Protein AF-A0A084WTM0-F1 (afdb_monomer_lite)

Radius of gyration: 31.6 Å; chains: 1; bounding box: 70×65×102 Å

pLDDT: mean 81.67, std 17.0, range [29.02, 97.5]

Organism: Anopheles sinensis (NCBI:txid74873)

Sequence (565 aa):
MPSCTVHFLQSVIAMTHDESERVRKICLECRKSVAHFTISIAGNRMDELFFDALNKMPRTIYRGEEREQIASFQLITGYLNFFSEPQLADVLASPNILEQFILTLLAAAELDGVDELIRREYVSYRFEYEEGFRMQKEKKESRWIVLKNVQSPRARRAYLELIHALHQHASALNTVMLYILDDFYTTKMNSNGYLFILCELIPNEVEMDQRMETFKNILSEMLQPHHWFVELDENDNILDQKYNALHVCLVLRIISKFALLMRENFRWYLYDALRAILQCSGSTLNCINESAEMALDTVAIAQGMPNIQALLHDNLDYISQHVTRCLRRSEQLRDGLAILESVLRFVPYESSDVLESTVTPIVMNILDSYSQYGERNAIVCLRVLQIFIHSIRLRYREESAAPREAEADSKEMNNLSEQIKRLESLLTSEVSNEPEVLEEPDPDNAFNEDPDDPDRMEEDPSDAKMEDEIIPPHVKIVLRILSVNYKYLSSSNDAERIISLSTINEGIYILQRYENQLLPLVHNIWYNLTERFTDRNPAVVSNAFDLLVTLARLSHDFIRQRSLA

Secondary structure (DSSP, 8-state):
---HHHHHHHHHHHGGG-SSHHHHHHHHHHHHHSTT--SEETTEEHHHHHHHHHHHHHHHHHHS-HHHHHHHHHHHHHHHTTS-HHHHHHHHTSHHHHHHHHHHHHHH-PBP--GGGG-B---TT---EETTTEE-S---GGGT--BSS--SHHHHHHHHHHHHHGGG-HHHHHHHHHHHHHHHHHH-TTHHHHHHHHHHHS-S---SSSSHHHHHHHHHHHTSGGGTS---STTS-HHHHHHHHHHHHHHHHHHHHHHHHHGGGGGGTHHHHHHHHHHHHT-SBHHHHHHHHHHHHHHHHHTT-SSHHHHHHHTHHHHHHHHHHHHTSGGGHHHHHHHHHHHHHHS-GGG-HHHHHHHHHHHHHHHHSGGGSHHHHHHHHHHHHHHHHHHHHHHTTTTSPPPPPP---HHHHHHHHHHHHHHHHHHHHHHTT------PPP------------------------------HHHHHHHHHHHHHHHHTT-S-HHHHHHHHHHHHHHHHHTTT-HHHHHHHHHHHHHHHHGGGG-S-HHHHHHHHHHHHHHHHHHTHHHHHHH--

Foldseek 3Di:
DDDPVLVVVLVLLLQCPPPDPVSVVVSVVVLVPPPDPDCDDPRDGLLVVLLVLLVCQLVCLQPNDLVSLLSSLSSNLSSLVSDDQVRLLVSCVPVSSVVSVVVNLLSQLAFDLDPLLLDFDLAQAPFPADVQRHGPDPLPLVNQGAGPSQHDPSSVVSSLSSLCSCVNHQSNLLSNLVVLVVCCVPPVPSVLSSLVSLLSSLDLEDDDDDCVVSLVVVLVVLLDPVLQPADQDPPDDSSSNSVSSSSLLSSLSSLLSSLSHCQCPCVVVLLSNLLRLLLQCLDRSPSSVSSSLSSLQSNCVSPVHPGSQRVCVVCVVVLLVVLVVQCVDLVSNSSSLSSLLSNLNRHQCVPDPSSVVRLVVVLVCCLVCVVVNDPVCNSSNLSSLLSVLVSVCVVCVVVLDDDPDDPDDPVVVVVVVVVVVVVVVVVVVVVVPDDDDDDDDDPDDDDPDDDDDPDDDDDDPDPPPDPPDPQDPVLVSLLSSLVVLLVQLPPPDPSSLLSSLSSNLRSLSVCLVPVVSNLVSCVSNVVSLVVQCPDPDVSSNVSSVSSLVSCCVRVPVSSVVVVVD

InterPro domains:
  IPR016024 Armadillo-type fold [SSF48371] (9-559)
  IPR049362 TELO2-interacting protein 1, middle region repeats [PF21547] (274-361)
  IPR052587 TELO2-interacting protein 1 homolog [PTHR18460] (2-563)
  IPR057567 TTI1, C-terminal TPR domain [PF24181] (384-564)

Structure (mmCIF, N/CA/C/O backbone):
data_AF-A0A084WTM0-F1
#
_entry.id   AF-A0A084WTM0-F1
#
loop_
_atom_site.group_PDB
_atom_site.id
_atom_site.type_symbol
_atom_site.label_atom_id
_atom_site.label_alt_id
_atom_site.label_comp_id
_atom_site.label_asym_id
_atom_site.label_entity_id
_atom_site.label_seq_id
_atom_site.pdbx_PDB_ins_code
_atom_site.Cartn_x
_atom_site.Cartn_y
_atom_site.Cartn_z
_atom_site.occupancy
_atom_site.B_iso_or_equiv
_atom_site.auth_seq_id
_atom_site.auth_comp_id
_atom_site.auth_asym_id
_atom_site.auth_atom_id
_atom_site.pdbx_PDB_model_num
ATOM 1 N N . MET A 1 1 ? -12.209 -11.359 46.699 1.00 39.00 1 MET A N 1
ATOM 2 C CA . MET A 1 1 ? -12.650 -12.330 45.674 1.00 39.00 1 MET A CA 1
ATOM 3 C C . MET A 1 1 ? -13.993 -11.866 45.145 1.00 39.00 1 MET A C 1
ATOM 5 O O . MET A 1 1 ? -14.783 -11.415 45.971 1.00 39.00 1 MET A O 1
ATOM 9 N N . PRO A 1 2 ? -14.249 -11.925 43.830 1.00 55.81 2 PRO A N 1
ATOM 10 C CA . PRO A 1 2 ? -15.559 -11.577 43.291 1.00 55.81 2 PRO A CA 1
ATOM 11 C C . PRO A 1 2 ? -16.622 -12.500 43.895 1.00 55.81 2 PRO A C 1
ATOM 13 O O . PRO A 1 2 ? -16.353 -13.674 44.157 1.00 55.81 2 PRO A O 1
ATOM 16 N N . SER A 1 3 ? -17.821 -11.983 44.158 1.00 69.25 3 SER A N 1
ATOM 17 C CA . SER A 1 3 ? -18.928 -12.839 44.587 1.00 69.25 3 SER A CA 1
ATOM 18 C C . SER A 1 3 ? -19.350 -13.760 43.434 1.00 69.25 3 SER A C 1
ATOM 20 O O . SER A 1 3 ? -19.148 -13.434 42.262 1.00 69.25 3 SER A O 1
ATOM 22 N N . CYS A 1 4 ? -19.972 -14.907 43.736 1.00 72.56 4 CYS A N 1
ATOM 23 C CA . CYS A 1 4 ? -20.503 -15.812 42.702 1.00 72.56 4 CYS A CA 1
ATOM 24 C C . CYS A 1 4 ? -21.449 -15.080 41.730 1.00 72.56 4 CYS A C 1
ATOM 26 O O . CYS A 1 4 ? -21.493 -15.393 40.544 1.00 72.56 4 CYS A O 1
ATOM 28 N N . THR A 1 5 ? -22.148 -14.058 42.228 1.00 70.25 5 THR A N 1
ATOM 29 C CA . THR A 1 5 ? -23.019 -13.178 41.449 1.00 70.25 5 THR A CA 1
ATOM 30 C C . THR A 1 5 ? -22.251 -12.371 40.400 1.00 70.25 5 THR A C 1
ATOM 32 O O . THR A 1 5 ? -22.727 -12.258 39.277 1.00 70.25 5 THR A O 1
ATOM 35 N N . VAL A 1 6 ? -21.058 -11.852 40.723 1.00 73.25 6 VAL A N 1
ATOM 36 C CA . VAL A 1 6 ? -20.211 -11.108 39.768 1.00 73.25 6 VAL A CA 1
ATOM 37 C C . VAL A 1 6 ? -19.706 -12.029 38.662 1.00 73.25 6 VAL A C 1
ATOM 39 O O . VAL A 1 6 ? -19.783 -11.669 37.491 1.00 73.25 6 VAL A O 1
ATOM 42 N N . HIS A 1 7 ? -19.251 -13.235 39.010 1.00 75.62 7 HIS A N 1
ATOM 43 C CA . HIS A 1 7 ? -18.805 -14.212 38.015 1.00 75.62 7 HIS A CA 1
ATOM 44 C C . HIS A 1 7 ? -19.937 -14.639 37.080 1.00 75.62 7 HIS A C 1
ATOM 46 O O . HIS A 1 7 ? -19.753 -14.634 35.868 1.00 75.62 7 HIS A O 1
ATOM 52 N N . PHE A 1 8 ? -21.120 -14.930 37.626 1.00 77.81 8 PHE A N 1
ATOM 53 C CA . PHE A 1 8 ? -22.299 -15.232 36.818 1.00 77.81 8 PHE A CA 1
ATOM 54 C C . PHE A 1 8 ? -22.634 -14.086 35.855 1.00 77.81 8 PHE A C 1
ATOM 56 O O . PHE A 1 8 ? -22.873 -14.325 34.674 1.00 77.81 8 PHE A O 1
ATOM 63 N N . LEU A 1 9 ? -22.594 -12.841 36.336 1.00 75.94 9 LEU A N 1
ATOM 64 C CA . LEU A 1 9 ? -22.883 -11.660 35.528 1.00 75.94 9 LEU A CA 1
ATOM 65 C C . LEU A 1 9 ? -21.889 -11.486 34.375 1.00 75.94 9 LEU A C 1
ATOM 67 O O . LEU A 1 9 ? -22.299 -11.322 33.230 1.00 75.94 9 LEU A O 1
ATOM 71 N N . GLN A 1 10 ? -20.591 -11.564 34.674 1.00 79.38 10 GLN A N 1
ATOM 72 C CA . GLN A 1 10 ? -19.521 -11.462 33.681 1.00 79.38 10 GLN A CA 1
ATOM 73 C C . GLN A 1 10 ? -19.622 -12.575 32.637 1.00 79.38 10 GLN A C 1
ATOM 75 O O . GLN A 1 10 ? -19.456 -12.310 31.451 1.00 79.38 10 GLN A O 1
ATOM 80 N N . SER A 1 11 ? -19.968 -13.798 33.051 1.00 80.81 11 SER A N 1
ATOM 81 C CA . SER A 1 11 ? -20.230 -14.895 32.120 1.00 80.81 11 SER A CA 1
ATOM 82 C C . SER A 1 11 ? -21.444 -14.613 31.236 1.00 80.81 11 SER A C 1
ATOM 84 O O . SER A 1 11 ? -21.347 -14.759 30.027 1.00 80.81 11 SER A O 1
ATOM 86 N N . VAL A 1 12 ? -22.577 -14.165 31.785 1.00 79.75 12 VAL A N 1
ATOM 87 C CA . VAL A 1 12 ? -23.757 -13.842 30.962 1.00 79.75 12 VAL A CA 1
ATOM 88 C C . VAL A 1 12 ? -23.448 -12.726 29.960 1.00 79.75 12 VAL A C 1
ATOM 90 O O . VAL A 1 12 ? -23.880 -12.824 28.815 1.00 79.75 12 VAL A O 1
ATOM 93 N N . ILE A 1 13 ? -22.685 -11.706 30.366 1.00 81.38 13 ILE A N 1
ATOM 94 C CA . ILE A 1 13 ? -22.290 -10.573 29.517 1.00 81.38 13 ILE A CA 1
ATOM 95 C C . ILE A 1 13 ? -21.316 -11.000 28.414 1.00 81.38 13 ILE A C 1
ATOM 97 O O . ILE A 1 13 ? -21.538 -10.662 27.259 1.00 81.38 13 ILE A O 1
ATOM 101 N N . ALA A 1 14 ? -20.269 -11.764 28.729 1.00 80.19 14 ALA A N 1
ATOM 102 C CA . ALA A 1 14 ? -19.313 -12.225 27.719 1.00 80.19 14 ALA A CA 1
ATOM 103 C C . ALA A 1 14 ? -19.980 -13.146 26.682 1.00 80.19 14 ALA A C 1
ATOM 105 O O . ALA A 1 14 ? -19.759 -13.025 25.477 1.00 80.19 14 ALA A O 1
ATOM 106 N N . MET A 1 15 ? -20.864 -14.035 27.142 1.00 81.44 15 MET A N 1
ATOM 107 C CA . MET A 1 15 ? -21.479 -15.065 26.304 1.00 81.44 15 MET A CA 1
ATOM 108 C C . MET A 1 15 ? -22.619 -14.531 25.411 1.00 81.44 15 MET A C 1
ATOM 110 O O . MET A 1 15 ? -23.170 -15.288 24.609 1.00 81.44 15 MET A O 1
ATOM 114 N N . THR A 1 16 ? -22.957 -13.231 25.454 1.00 78.50 16 THR A N 1
ATOM 115 C CA . THR A 1 16 ? -23.825 -12.620 24.421 1.00 78.50 16 THR A CA 1
ATOM 116 C C . THR A 1 16 ? -23.161 -12.564 23.045 1.00 78.50 16 THR A C 1
ATOM 118 O O . THR A 1 16 ? -23.845 -12.320 22.051 1.00 78.50 16 THR A O 1
ATOM 121 N N . HIS A 1 17 ? -21.856 -12.818 22.973 1.00 68.88 17 HIS A N 1
ATOM 122 C CA . HIS A 1 17 ? -21.071 -12.869 21.741 1.00 68.88 17 HIS A CA 1
ATOM 123 C C . HIS A 1 17 ? -20.484 -14.263 21.473 1.00 68.88 17 HIS A C 1
ATOM 125 O O . HIS A 1 17 ? -19.540 -14.399 20.701 1.00 68.88 17 HIS A O 1
ATOM 131 N N . ASP A 1 18 ? -21.042 -15.308 22.095 1.00 78.38 18 ASP A N 1
ATOM 132 C CA . ASP A 1 18 ? -20.582 -16.680 21.881 1.00 78.38 18 ASP A CA 1
ATOM 133 C C . ASP A 1 18 ? -20.810 -17.145 20.429 1.00 78.38 18 ASP A C 1
ATOM 135 O O . ASP A 1 18 ? -21.802 -16.781 19.784 1.00 78.38 18 ASP A O 1
ATOM 139 N N . GLU A 1 19 ? -19.900 -17.984 19.923 1.00 74.00 19 GLU A N 1
ATOM 140 C CA . GLU A 1 19 ? -19.996 -18.569 18.578 1.00 74.00 19 GLU A CA 1
ATOM 141 C C . GLU A 1 19 ? -21.234 -19.471 18.427 1.00 74.00 19 GLU A C 1
ATOM 143 O O . GLU A 1 19 ? -21.801 -19.589 17.338 1.00 74.00 19 GLU A O 1
ATOM 148 N N . SER A 1 20 ? -21.696 -20.090 19.518 1.00 80.88 20 SER A N 1
ATOM 149 C CA . SER A 1 20 ? -22.920 -20.879 19.547 1.00 80.88 20 SER A CA 1
ATOM 150 C C . SER A 1 20 ? -24.148 -19.977 19.603 1.00 80.88 20 SER A C 1
ATOM 152 O O . SER A 1 20 ? -24.475 -19.373 20.629 1.00 80.88 20 SER A O 1
ATOM 154 N N . GLU A 1 21 ? -24.926 -19.976 18.517 1.00 83.75 21 GLU A N 1
ATOM 155 C CA . GLU A 1 21 ? -26.181 -19.222 18.431 1.00 83.75 21 GLU A CA 1
ATOM 156 C C . GLU A 1 21 ? -27.144 -19.550 19.586 1.00 83.75 21 GLU A C 1
ATOM 158 O O . GLU A 1 21 ? -27.846 -18.669 20.088 1.00 83.75 21 GLU A O 1
ATOM 163 N N . ARG A 1 22 ? -27.156 -20.810 20.043 1.00 85.25 22 ARG A N 1
ATOM 164 C CA . ARG A 1 22 ? -27.987 -21.251 21.168 1.00 85.25 22 ARG A CA 1
ATOM 165 C C . ARG A 1 22 ? -27.580 -20.569 22.472 1.00 85.25 22 ARG A C 1
ATOM 167 O O . ARG A 1 22 ? -28.455 -20.102 23.196 1.00 85.25 22 ARG A O 1
ATOM 174 N N . VAL A 1 23 ? -26.282 -20.527 22.773 1.00 82.81 23 VAL A N 1
ATOM 175 C CA . VAL A 1 23 ? -25.769 -19.918 24.009 1.00 82.81 23 VAL A CA 1
ATOM 176 C C . VAL A 1 23 ? -26.020 -18.416 23.982 1.00 82.81 23 VAL A C 1
ATOM 178 O O . VAL A 1 23 ? -26.615 -17.875 24.914 1.00 82.81 23 VAL A O 1
ATOM 181 N N . ARG A 1 24 ? -25.708 -17.775 22.853 1.00 84.44 24 ARG A N 1
ATOM 182 C CA . ARG A 1 24 ? -25.979 -16.357 22.621 1.00 84.44 24 ARG A CA 1
ATOM 183 C C . ARG A 1 24 ? -27.445 -15.983 22.864 1.00 84.44 24 ARG A C 1
ATOM 185 O O . ARG A 1 24 ? -27.710 -15.010 23.567 1.00 84.44 24 ARG A O 1
ATOM 192 N N . LYS A 1 25 ? -28.406 -16.743 22.318 1.00 83.62 25 LYS A N 1
ATOM 193 C CA . LYS A 1 25 ? -29.847 -16.483 22.520 1.00 83.62 25 LYS A CA 1
ATOM 194 C C . LYS A 1 25 ? -30.240 -16.536 23.995 1.00 83.62 25 LYS A C 1
ATOM 196 O O . LYS A 1 25 ? -30.880 -15.606 24.474 1.00 83.62 25 LYS A O 1
ATOM 201 N N . ILE A 1 26 ? -29.795 -17.566 24.717 1.00 83.88 26 ILE A N 1
ATOM 202 C CA . ILE A 1 26 ? -30.087 -17.730 26.149 1.00 83.88 26 ILE A CA 1
ATOM 203 C C . ILE A 1 26 ? -29.531 -16.548 26.953 1.00 83.88 26 ILE A C 1
ATOM 205 O O . ILE A 1 26 ? -30.238 -15.968 27.775 1.00 83.88 26 ILE A O 1
ATOM 209 N N . CYS A 1 27 ? -28.285 -16.143 26.697 1.00 81.56 27 CYS A N 1
ATOM 210 C CA . CYS A 1 27 ? -27.663 -15.025 27.406 1.00 81.56 27 CYS A CA 1
ATOM 211 C C . CYS A 1 27 ? -28.343 -13.681 27.092 1.00 81.56 27 CYS A C 1
ATOM 213 O O . CYS A 1 27 ? -28.558 -12.877 28.000 1.00 81.56 27 CYS A O 1
ATOM 215 N N . LEU A 1 28 ? -28.761 -13.454 25.841 1.00 79.56 28 LEU A N 1
ATOM 216 C CA . LEU A 1 28 ? -29.537 -12.271 25.446 1.00 79.56 28 LEU A CA 1
ATOM 217 C C . LEU A 1 28 ? -30.928 -12.231 26.098 1.00 79.56 28 LEU A C 1
ATOM 219 O O . LEU A 1 28 ? -31.388 -11.161 26.500 1.00 79.56 28 LEU A O 1
ATOM 223 N N . GLU A 1 29 ? -31.601 -13.375 26.221 1.00 79.75 29 GLU A N 1
ATOM 224 C CA . GLU A 1 29 ? -32.880 -13.496 26.931 1.00 79.75 29 GLU A CA 1
ATOM 225 C C . GLU A 1 29 ? -32.709 -13.243 28.433 1.00 79.75 29 GLU A C 1
ATOM 227 O O . GLU A 1 29 ? -33.457 -12.447 29.005 1.00 79.75 29 GLU A O 1
ATOM 232 N N . CYS A 1 30 ? -31.669 -13.813 29.057 1.00 75.62 30 CYS A N 1
ATOM 233 C CA . CYS A 1 30 ? -31.305 -13.506 30.441 1.00 75.62 30 CYS A CA 1
ATOM 234 C C . CYS A 1 30 ? -31.068 -12.003 30.635 1.00 75.62 30 CYS A C 1
ATOM 236 O O . CYS A 1 30 ? -31.610 -11.426 31.580 1.00 75.62 30 CYS A O 1
ATOM 238 N N . ARG A 1 31 ? -30.353 -11.344 29.710 1.00 70.38 31 ARG A N 1
ATOM 239 C CA . ARG A 1 31 ? -30.127 -9.890 29.738 1.00 70.38 31 ARG A CA 1
ATOM 240 C C . ARG A 1 31 ? -31.433 -9.091 29.726 1.00 70.38 31 ARG A C 1
ATOM 242 O O . ARG A 1 31 ? -31.557 -8.123 30.465 1.00 70.38 31 ARG A O 1
ATOM 249 N N . LYS A 1 32 ? -32.412 -9.494 28.908 1.00 69.19 32 LYS A N 1
ATOM 250 C CA . LYS A 1 32 ? -33.724 -8.823 28.805 1.00 69.19 32 LYS A CA 1
ATOM 251 C C . LYS A 1 32 ? -34.643 -9.106 29.997 1.00 69.19 32 LYS A C 1
ATOM 253 O O . LYS A 1 32 ? -35.498 -8.284 30.307 1.00 69.19 32 LYS A O 1
ATOM 258 N N . SER A 1 33 ? -34.489 -10.263 30.642 1.00 64.75 33 SER A N 1
ATOM 259 C CA . SER A 1 33 ? -35.362 -10.709 31.737 1.00 64.75 33 SER A CA 1
ATOM 260 C C . SER A 1 33 ? -35.140 -9.967 33.062 1.00 64.75 33 SER A C 1
ATOM 262 O O . SER A 1 33 ? -36.058 -9.868 33.875 1.00 64.75 33 SER A O 1
ATOM 264 N N . VAL A 1 34 ? -33.948 -9.409 33.289 1.00 60.12 34 VAL A N 1
ATOM 265 C CA . VAL A 1 34 ? -33.635 -8.660 34.513 1.00 60.12 34 VAL A CA 1
ATOM 266 C C . VAL A 1 34 ? -34.037 -7.200 34.308 1.00 60.12 34 VAL A C 1
ATOM 268 O O . VAL A 1 34 ? -33.309 -6.405 33.720 1.00 60.12 34 VAL A O 1
ATOM 271 N N . ALA A 1 35 ? -35.228 -6.855 34.797 1.00 47.50 35 ALA A N 1
ATOM 272 C CA . ALA A 1 35 ? -35.902 -5.583 34.532 1.00 47.50 35 ALA A CA 1
ATOM 273 C C . ALA A 1 35 ? -35.124 -4.314 34.952 1.00 47.50 35 ALA A C 1
ATOM 275 O O . ALA A 1 35 ? -35.471 -3.232 34.485 1.00 47.50 35 ALA A O 1
ATOM 276 N N . HIS A 1 36 ? -34.085 -4.409 35.794 1.00 51.69 36 HIS A N 1
ATOM 277 C CA . HIS A 1 36 ? -33.273 -3.276 36.270 1.00 51.69 36 HIS A CA 1
ATOM 278 C C . HIS A 1 36 ? -31.770 -3.584 36.206 1.00 51.69 36 HIS A C 1
ATOM 280 O O . HIS A 1 36 ? -31.100 -3.746 37.224 1.00 51.69 36 HIS A O 1
ATOM 286 N N . PHE A 1 37 ? -31.221 -3.640 34.997 1.00 53.00 37 PHE A N 1
ATOM 287 C CA . PHE A 1 37 ? -29.786 -3.473 34.791 1.00 53.00 37 PHE A CA 1
ATOM 288 C C . PHE A 1 37 ? -29.436 -1.974 34.866 1.00 53.00 37 PHE A C 1
ATOM 290 O O . PHE A 1 37 ? -29.292 -1.289 33.858 1.00 53.00 37 PHE A O 1
ATOM 297 N N . THR A 1 38 ? -29.383 -1.435 36.085 1.00 57.72 38 THR A N 1
ATOM 298 C CA . THR A 1 38 ? -28.805 -0.112 36.375 1.00 57.72 38 THR A CA 1
ATOM 299 C C . THR A 1 38 ? -27.270 -0.175 36.366 1.00 57.72 38 THR A C 1
ATOM 301 O O . THR A 1 38 ? -26.701 -1.264 36.371 1.00 57.72 38 THR A O 1
ATOM 304 N N . ILE A 1 39 ? -26.577 0.976 36.405 1.00 59.97 39 ILE A N 1
ATOM 305 C CA . ILE A 1 39 ? -25.101 1.051 36.563 1.00 59.97 39 ILE A CA 1
ATOM 306 C C . ILE A 1 39 ? -24.614 0.233 37.775 1.00 59.97 39 ILE A C 1
ATOM 308 O O . ILE A 1 39 ? -23.469 -0.203 37.796 1.00 59.97 39 ILE A O 1
ATOM 312 N N . SER A 1 40 ? -25.469 -0.020 38.770 1.00 60.16 40 SER A N 1
ATOM 313 C CA . SER A 1 40 ? -25.192 -0.925 39.884 1.00 60.16 40 SER A CA 1
ATOM 314 C C . SER A 1 40 ? -26.048 -2.194 39.832 1.00 60.16 40 SER A C 1
ATOM 316 O O . SER A 1 40 ? -27.261 -2.133 39.619 1.00 60.16 40 SER A O 1
ATOM 318 N N . ILE A 1 41 ? -25.421 -3.352 40.067 1.00 63.31 41 ILE A N 1
ATOM 319 C CA . ILE A 1 41 ? -26.087 -4.661 40.166 1.00 63.31 41 ILE A CA 1
ATOM 320 C C . ILE A 1 41 ? -25.514 -5.410 41.365 1.00 63.31 41 ILE A C 1
ATOM 322 O O . ILE A 1 41 ? -24.300 -5.585 41.489 1.00 63.31 41 ILE A O 1
ATOM 326 N N . ALA A 1 42 ? -26.393 -5.857 42.266 1.00 60.25 42 ALA A N 1
ATOM 327 C CA . ALA A 1 42 ? -26.012 -6.574 43.487 1.00 60.25 42 ALA A CA 1
ATOM 328 C C . ALA A 1 42 ? -24.923 -5.856 44.325 1.00 60.25 42 ALA A C 1
ATOM 330 O O . ALA A 1 42 ? -24.091 -6.508 44.952 1.00 60.25 42 ALA A O 1
ATOM 331 N N . GLY A 1 43 ? -24.922 -4.515 44.319 1.00 64.19 43 GLY A N 1
ATOM 332 C CA . GLY A 1 43 ? -23.974 -3.678 45.065 1.00 64.19 43 GLY A CA 1
ATOM 333 C C . GLY A 1 43 ? -22.646 -3.380 44.359 1.00 64.19 43 GLY A C 1
ATOM 334 O O . GLY A 1 43 ? -21.867 -2.605 44.900 1.00 64.19 43 GLY A O 1
ATOM 335 N N . ASN A 1 44 ? -22.396 -3.931 43.166 1.00 71.00 44 ASN A N 1
ATOM 336 C CA . ASN A 1 44 ? -21.200 -3.626 42.374 1.00 71.00 44 ASN A CA 1
ATOM 337 C C . ASN A 1 44 ? -21.544 -2.631 41.273 1.00 71.00 44 ASN A C 1
ATOM 339 O O . ASN A 1 44 ? -22.588 -2.779 40.629 1.00 71.00 44 ASN A O 1
ATOM 343 N N . ARG A 1 45 ? -20.674 -1.647 41.039 1.00 80.81 45 ARG A N 1
ATOM 344 C CA . ARG A 1 45 ? -20.827 -0.744 39.902 1.00 80.81 45 ARG A CA 1
ATOM 345 C C . ARG A 1 45 ? -20.198 -1.346 38.647 1.00 80.81 45 ARG A C 1
ATOM 347 O O . ARG A 1 45 ? -19.118 -1.928 38.686 1.00 80.81 45 ARG A O 1
ATOM 354 N N . MET A 1 46 ? -20.898 -1.224 37.530 1.00 81.94 46 MET A N 1
ATOM 355 C CA . MET A 1 46 ? -20.510 -1.820 36.254 1.00 81.94 46 MET A CA 1
ATOM 356 C C . MET A 1 46 ? -19.298 -1.142 35.627 1.00 81.94 46 MET A C 1
ATOM 358 O O . MET A 1 46 ? -18.517 -1.808 34.960 1.00 81.94 46 MET A O 1
ATOM 362 N N . ASP A 1 47 ? -19.117 0.152 35.868 1.00 84.50 47 ASP A N 1
ATOM 363 C CA . ASP A 1 47 ? -17.941 0.912 35.449 1.00 84.50 47 ASP A CA 1
ATOM 364 C C . ASP A 1 47 ? -16.676 0.493 36.213 1.00 84.50 47 ASP A C 1
ATOM 366 O O . ASP A 1 47 ? -15.623 0.337 35.603 1.00 84.50 47 ASP A O 1
ATOM 370 N N . GLU A 1 48 ? -16.783 0.205 37.513 1.00 88.19 48 GLU A N 1
ATOM 371 C CA . GLU A 1 48 ? -15.684 -0.377 38.302 1.00 88.19 48 GLU A CA 1
ATOM 372 C C . GLU A 1 48 ? -15.317 -1.784 37.805 1.00 88.19 48 GLU A C 1
ATOM 374 O O . GLU A 1 48 ? -14.144 -2.083 37.591 1.00 88.19 48 GLU A O 1
ATOM 379 N N . LEU A 1 49 ? -16.314 -2.639 37.545 1.00 88.69 49 LEU A N 1
ATOM 380 C CA . LEU A 1 49 ? -16.081 -3.984 37.003 1.00 88.69 49 LEU A CA 1
ATOM 381 C C . LEU A 1 49 ? -15.503 -3.961 35.579 1.00 88.69 49 LEU A C 1
ATOM 383 O O . LEU A 1 49 ? -14.707 -4.834 35.223 1.00 88.69 49 LEU A O 1
ATOM 387 N N . PHE A 1 50 ? -15.904 -2.979 34.772 1.00 92.19 50 PHE A N 1
ATOM 388 C CA . PHE A 1 50 ? -15.336 -2.724 33.454 1.00 92.19 50 PHE A CA 1
ATOM 389 C C . PHE A 1 50 ? -13.872 -2.290 33.570 1.00 92.19 50 PHE A C 1
ATOM 391 O O . PHE A 1 50 ? -13.006 -2.898 32.944 1.00 92.19 50 PHE A O 1
ATOM 398 N N . PHE A 1 51 ? -13.572 -1.319 34.434 1.00 94.31 51 PHE A N 1
ATOM 399 C CA . PHE A 1 51 ? -12.207 -0.860 34.689 1.00 94.31 51 PHE A CA 1
ATOM 400 C C . PHE A 1 51 ? -11.296 -1.989 35.202 1.00 94.31 51 PHE A C 1
ATOM 402 O O . PHE A 1 51 ? -10.186 -2.173 34.704 1.00 94.31 51 PHE A O 1
ATOM 409 N N . ASP A 1 52 ? -11.783 -2.821 36.125 1.00 92.94 52 ASP A N 1
ATOM 410 C CA . ASP A 1 52 ? -11.067 -4.006 36.612 1.00 92.94 52 ASP A CA 1
ATOM 411 C C . ASP A 1 52 ? -10.785 -5.033 35.509 1.00 92.94 52 ASP A C 1
ATOM 413 O O . ASP A 1 52 ? -9.754 -5.715 35.543 1.00 92.94 52 ASP A O 1
ATOM 417 N N . ALA A 1 53 ? -11.698 -5.180 34.543 1.00 93.25 53 ALA A N 1
ATOM 418 C CA . ALA A 1 53 ? -11.481 -6.032 33.382 1.00 93.25 53 ALA A CA 1
ATOM 419 C C . ALA A 1 53 ? -10.386 -5.444 32.478 1.00 93.25 53 ALA A C 1
ATOM 421 O O . ALA A 1 53 ? -9.445 -6.160 32.135 1.00 93.25 53 ALA A O 1
ATOM 422 N N . LEU A 1 54 ? -10.438 -4.140 32.182 1.00 96.12 54 LEU A N 1
ATOM 423 C CA . LEU A 1 54 ? -9.421 -3.449 31.381 1.00 96.12 54 LEU A CA 1
ATOM 424 C C . LEU A 1 54 ? -8.023 -3.509 32.015 1.00 96.12 54 LEU A C 1
ATOM 426 O O . LEU A 1 54 ? -7.035 -3.723 31.318 1.00 96.12 54 LEU A O 1
ATOM 430 N N . ASN A 1 55 ? -7.913 -3.419 33.342 1.00 95.19 55 ASN A N 1
ATOM 431 C CA . ASN A 1 55 ? -6.628 -3.538 34.046 1.00 95.19 55 ASN A CA 1
ATOM 432 C C . ASN A 1 55 ? -5.961 -4.916 33.883 1.00 95.19 55 ASN A C 1
ATOM 434 O O . ASN A 1 55 ? -4.740 -5.043 33.987 1.00 95.19 55 ASN A O 1
ATOM 438 N N . LYS A 1 56 ? -6.740 -5.970 33.618 1.00 93.12 56 LYS A N 1
ATOM 439 C CA . LYS A 1 56 ? -6.221 -7.333 33.405 1.00 93.12 56 LYS A CA 1
ATOM 440 C C . LYS A 1 56 ? -5.875 -7.613 31.943 1.00 93.12 56 LYS A C 1
ATOM 442 O O . LYS A 1 56 ? -5.151 -8.576 31.667 1.00 93.12 56 LYS A O 1
ATOM 447 N N . MET A 1 57 ? -6.368 -6.792 31.017 1.00 93.44 57 MET A N 1
ATOM 448 C CA . MET A 1 57 ? -6.262 -7.046 29.584 1.00 93.44 57 MET A CA 1
ATOM 449 C C . MET A 1 57 ? -4.825 -7.062 29.066 1.00 93.44 57 MET A C 1
ATOM 451 O O . MET A 1 57 ? -4.474 -8.066 28.449 1.00 93.44 57 MET A O 1
ATOM 455 N N . PRO A 1 58 ? -3.954 -6.071 29.349 1.00 93.50 58 PRO A N 1
ATOM 456 C CA . PRO A 1 58 ? -2.596 -6.075 28.803 1.00 93.50 58 PRO A CA 1
ATOM 457 C C . PRO A 1 58 ? -1.842 -7.368 29.125 1.00 93.50 58 PRO A C 1
ATOM 459 O O . PRO A 1 58 ? -1.280 -8.012 28.245 1.00 93.50 58 PRO A O 1
ATOM 462 N N . ARG A 1 59 ? -1.914 -7.838 30.378 1.00 94.19 59 ARG A N 1
ATOM 463 C CA . ARG A 1 59 ? -1.279 -9.100 30.783 1.00 94.19 59 ARG A CA 1
ATOM 464 C C . ARG A 1 59 ? -1.834 -10.306 30.019 1.00 94.19 59 ARG A C 1
ATOM 466 O O . ARG A 1 59 ? -1.059 -11.191 29.667 1.00 94.19 59 ARG A O 1
ATOM 473 N N . THR A 1 60 ? -3.143 -10.339 29.788 1.00 94.62 60 THR A N 1
ATOM 474 C CA . THR A 1 60 ? -3.809 -11.419 29.046 1.00 94.62 60 THR A CA 1
ATOM 475 C C . THR A 1 60 ? -3.434 -11.384 27.564 1.00 94.62 60 THR A C 1
ATOM 477 O O . THR A 1 60 ? -3.193 -12.426 26.971 1.00 94.62 60 THR A O 1
ATOM 480 N N . ILE A 1 61 ? -3.289 -10.196 26.977 1.00 95.06 61 ILE A N 1
ATOM 481 C CA . ILE A 1 61 ? -2.851 -10.030 25.588 1.00 95.06 61 ILE A CA 1
ATOM 482 C C . ILE A 1 61 ? -1.405 -10.516 25.416 1.00 95.06 61 ILE A C 1
ATOM 484 O O . ILE A 1 61 ? -1.138 -11.325 24.537 1.00 95.06 61 ILE A O 1
ATOM 488 N N . TYR A 1 62 ? -0.481 -10.100 26.288 1.00 94.38 62 TYR A N 1
ATOM 489 C CA . TYR A 1 62 ? 0.937 -10.455 26.142 1.00 94.38 62 TYR A CA 1
ATOM 490 C C . TYR A 1 62 ? 1.289 -11.889 26.557 1.00 94.38 62 TYR A C 1
ATOM 492 O O . TYR A 1 62 ? 2.317 -12.408 26.126 1.00 94.38 62 TYR A O 1
ATOM 500 N N . ARG A 1 63 ? 0.530 -12.502 27.476 1.00 92.62 63 ARG A N 1
ATOM 501 C CA . ARG A 1 63 ? 0.915 -13.785 28.105 1.00 92.62 63 ARG A CA 1
ATOM 502 C C . ARG A 1 63 ? -0.201 -14.820 28.199 1.00 92.62 63 ARG A C 1
ATOM 504 O O . ARG A 1 63 ? 0.083 -15.937 28.621 1.00 92.62 63 ARG A O 1
ATOM 511 N N . GLY A 1 64 ? -1.441 -14.442 27.909 1.00 89.19 64 GLY A N 1
ATOM 512 C CA . GLY A 1 64 ? -2.587 -15.340 27.998 1.00 89.19 64 GLY A CA 1
ATOM 513 C C . GLY A 1 64 ? -2.667 -16.283 26.805 1.00 89.19 64 GLY A C 1
ATOM 514 O O . GLY A 1 64 ? -2.134 -16.007 25.730 1.00 89.19 64 GLY A O 1
ATOM 515 N N . GLU A 1 65 ? -3.358 -17.401 26.998 1.00 93.06 65 GLU A N 1
ATOM 516 C CA . GLU A 1 65 ? -3.672 -18.321 25.904 1.00 93.06 65 GLU A CA 1
ATOM 517 C C . GLU A 1 65 ? -4.763 -17.742 24.990 1.00 93.06 65 GLU A C 1
ATOM 519 O O . GLU A 1 65 ? -5.565 -16.905 25.405 1.00 93.06 65 GLU A O 1
ATOM 524 N N . GLU A 1 66 ? -4.871 -18.248 23.757 1.00 93.31 66 GLU A N 1
ATOM 525 C CA . GLU A 1 66 ? -5.874 -17.801 22.775 1.00 93.31 66 GLU A CA 1
ATOM 526 C C . GLU A 1 66 ? -7.300 -17.764 23.358 1.00 93.31 66 GLU A C 1
ATOM 528 O O . GLU A 1 66 ? -8.049 -16.811 23.145 1.00 93.31 66 GLU A O 1
ATOM 533 N N . ARG A 1 67 ? -7.683 -18.785 24.136 1.00 92.50 67 ARG A N 1
ATOM 534 C CA . ARG A 1 67 ? -9.014 -18.859 24.760 1.00 92.50 67 ARG A CA 1
ATOM 535 C C . ARG A 1 67 ? -9.230 -17.761 25.798 1.00 92.50 67 ARG A C 1
ATOM 537 O O . ARG A 1 67 ? -10.333 -17.230 25.890 1.00 92.50 67 ARG A O 1
ATOM 544 N N . GLU A 1 68 ? -8.195 -17.425 26.565 1.00 93.31 68 GLU A N 1
ATOM 545 C CA . GLU A 1 68 ? -8.249 -16.359 27.567 1.00 93.31 68 GLU A CA 1
ATOM 546 C C . GLU A 1 68 ? -8.336 -14.989 26.895 1.00 93.31 68 GLU A C 1
ATOM 548 O O . GLU A 1 68 ? -9.139 -14.153 27.314 1.00 93.31 68 GLU A O 1
ATOM 553 N N . GLN A 1 69 ? -7.570 -14.779 25.819 1.00 94.38 69 GLN A N 1
ATOM 554 C CA . GLN A 1 69 ? -7.650 -13.573 24.997 1.00 94.38 69 GLN A CA 1
ATOM 555 C C . GLN A 1 69 ? -9.065 -13.389 24.436 1.00 94.38 69 GLN A C 1
ATOM 557 O O . GLN A 1 69 ? -9.678 -12.349 24.666 1.00 94.38 69 GLN A O 1
ATOM 562 N N . ILE A 1 70 ? -9.618 -14.415 23.772 1.00 94.06 70 ILE A N 1
ATOM 563 C CA . ILE A 1 70 ? -10.972 -14.377 23.193 1.00 94.06 70 ILE A CA 1
ATOM 564 C C . ILE A 1 70 ? -12.018 -14.071 24.267 1.00 94.06 70 ILE A C 1
ATOM 566 O O . ILE A 1 70 ? -12.803 -13.139 24.098 1.00 94.06 70 ILE A O 1
ATOM 570 N N . ALA A 1 71 ? -12.006 -14.806 25.384 1.00 91.62 71 ALA A N 1
ATOM 571 C CA . ALA A 1 71 ? -12.968 -14.603 26.464 1.00 91.62 71 ALA A CA 1
ATOM 572 C C . ALA A 1 71 ? -12.885 -13.182 27.044 1.00 91.62 71 ALA A C 1
ATOM 574 O O . ALA A 1 71 ? -13.908 -12.578 27.367 1.00 91.62 71 ALA A O 1
ATOM 575 N N . SER A 1 72 ? -11.676 -12.627 27.143 1.00 93.62 72 SER A N 1
ATOM 576 C CA . SER A 1 72 ? -11.475 -11.282 27.678 1.00 93.62 72 SER A CA 1
ATOM 577 C C . SER A 1 72 ? -11.906 -10.200 26.680 1.00 93.62 72 SER A C 1
ATOM 579 O O . SER A 1 72 ? -12.602 -9.267 27.076 1.00 93.62 72 SER A O 1
ATOM 581 N N . PHE A 1 73 ? -11.614 -10.348 25.380 1.00 95.44 73 PHE A N 1
ATOM 582 C CA . PHE A 1 73 ? -12.134 -9.448 24.339 1.00 95.44 73 PHE A CA 1
ATOM 583 C C . PHE A 1 73 ? -13.668 -9.460 24.282 1.00 95.44 73 PHE A C 1
ATOM 585 O O . PHE A 1 73 ? -14.296 -8.400 24.239 1.00 95.44 73 PHE A O 1
ATOM 592 N N . GLN A 1 74 ? -14.287 -10.642 24.348 1.00 93.19 74 GLN A N 1
ATOM 593 C CA . GLN A 1 74 ? -15.745 -10.793 24.377 1.00 93.19 74 GLN A CA 1
ATOM 594 C C . GLN A 1 74 ? -16.366 -10.186 25.636 1.00 93.19 74 GLN A C 1
ATOM 596 O O . GLN A 1 74 ? -17.431 -9.579 25.558 1.00 93.19 74 GLN A O 1
ATOM 601 N N . LEU A 1 75 ? -15.699 -10.296 26.789 1.00 92.50 75 LEU A N 1
ATOM 602 C CA . LEU A 1 75 ? -16.151 -9.657 28.023 1.00 92.50 75 LEU A CA 1
ATOM 603 C C . LEU A 1 75 ? -16.173 -8.128 27.889 1.00 92.50 75 LEU A C 1
ATOM 605 O O . LEU A 1 75 ? -17.180 -7.509 28.230 1.00 92.50 75 LEU A O 1
ATOM 609 N N . ILE A 1 76 ? -15.102 -7.521 27.363 1.00 94.81 76 ILE A N 1
ATOM 610 C CA . ILE A 1 76 ? -15.050 -6.071 27.108 1.00 94.81 76 ILE A CA 1
ATOM 611 C C . ILE A 1 76 ? -16.131 -5.661 26.102 1.00 94.81 76 ILE A C 1
ATOM 613 O O . ILE A 1 76 ? -16.883 -4.726 26.364 1.00 94.81 76 ILE A O 1
ATOM 617 N N . THR A 1 77 ? -16.281 -6.409 25.008 1.00 94.38 77 THR A N 1
ATOM 618 C CA . THR A 1 77 ? -17.342 -6.203 24.004 1.00 94.38 77 THR A CA 1
ATOM 619 C C . THR A 1 77 ? -18.736 -6.253 24.634 1.00 94.38 77 THR A C 1
ATOM 621 O O . THR A 1 77 ? -19.585 -5.404 24.367 1.00 94.38 77 THR A O 1
ATOM 624 N N . GLY A 1 78 ? -18.968 -7.220 25.523 1.00 88.81 78 GLY A N 1
ATOM 625 C CA . GLY A 1 78 ? -20.219 -7.361 26.254 1.00 88.81 78 GLY A CA 1
ATOM 626 C C . GLY A 1 78 ? -20.506 -6.170 27.172 1.00 88.81 78 GLY A C 1
ATOM 627 O O . GLY A 1 78 ? -21.656 -5.743 27.243 1.00 88.81 78 GLY A O 1
ATOM 628 N N . TYR A 1 79 ? -19.489 -5.600 27.833 1.00 90.75 79 TYR A N 1
ATOM 629 C CA . TYR A 1 79 ? -19.652 -4.363 28.608 1.00 90.75 79 TYR A CA 1
ATOM 630 C C . TYR A 1 79 ? -20.009 -3.169 27.720 1.00 90.75 79 TYR A C 1
ATOM 632 O O . TYR A 1 79 ? -20.928 -2.428 28.062 1.00 90.75 79 TYR A O 1
ATOM 640 N N . LEU A 1 80 ? -19.342 -2.995 26.574 1.00 91.62 80 LEU A N 1
ATOM 641 C CA . LEU A 1 80 ? -19.664 -1.910 25.637 1.00 91.62 80 LEU A CA 1
ATOM 642 C C . LEU A 1 80 ? -21.134 -1.988 25.201 1.00 91.62 80 LEU A C 1
ATOM 644 O O . LEU A 1 80 ? -21.872 -1.027 25.366 1.00 91.62 80 LEU A O 1
ATOM 648 N N . ASN A 1 81 ? -21.594 -3.177 24.802 1.00 88.00 81 ASN A N 1
ATOM 649 C CA . ASN A 1 81 ? -22.981 -3.420 24.386 1.00 88.00 81 ASN A CA 1
ATOM 650 C C . ASN A 1 81 ? -23.994 -3.464 25.544 1.00 88.00 81 ASN A C 1
ATOM 652 O O . ASN A 1 81 ? -25.202 -3.631 25.315 1.00 88.00 81 ASN A O 1
ATOM 656 N N . PHE A 1 82 ? -23.515 -3.435 26.787 1.00 84.50 82 PHE A N 1
ATOM 657 C CA . PHE A 1 82 ? -24.341 -3.380 27.984 1.00 84.50 82 PHE A CA 1
ATOM 658 C C . PHE A 1 82 ? -24.720 -1.939 28.324 1.00 84.50 82 PHE A C 1
ATOM 660 O O . PHE A 1 82 ? -25.880 -1.676 28.646 1.00 84.50 82 PHE A O 1
ATOM 667 N N . PHE A 1 83 ? -23.759 -1.018 28.255 1.00 86.25 83 PHE A N 1
ATOM 668 C CA . PHE A 1 83 ? -24.010 0.389 28.527 1.00 86.25 83 PHE A CA 1
ATOM 669 C C . PHE A 1 83 ? -24.908 0.997 27.444 1.00 86.25 83 PHE A C 1
ATOM 671 O O . PHE A 1 83 ? -24.746 0.749 26.253 1.00 86.25 83 PHE A O 1
ATOM 678 N N . SER A 1 84 ? -25.865 1.829 27.852 1.00 86.31 84 SER A N 1
ATOM 679 C CA . SER A 1 84 ? -26.531 2.728 26.903 1.00 86.31 84 SER A CA 1
ATOM 680 C C . SER A 1 84 ? -25.559 3.813 26.425 1.00 86.31 84 SER A C 1
ATOM 682 O O . SER A 1 84 ? -24.573 4.102 27.098 1.00 86.31 84 SER A O 1
ATOM 684 N N . GLU A 1 85 ? -25.845 4.454 25.291 1.00 86.69 85 GLU A N 1
ATOM 685 C CA . GLU A 1 85 ? -25.011 5.536 24.748 1.00 86.69 85 GLU A CA 1
ATOM 686 C C . GLU A 1 85 ? -24.623 6.633 25.765 1.00 86.69 85 GLU A C 1
ATOM 688 O O . GLU A 1 85 ? -23.423 6.887 25.890 1.00 86.69 85 GLU A O 1
ATOM 693 N N . PRO A 1 86 ? -25.545 7.233 26.552 1.00 87.69 86 PRO A N 1
ATOM 694 C CA . PRO A 1 86 ? -25.157 8.237 27.545 1.00 87.69 86 PRO A CA 1
ATOM 695 C C . PRO A 1 86 ? -24.319 7.642 28.683 1.00 87.69 86 PRO A C 1
ATOM 697 O O . PRO A 1 86 ? -23.375 8.272 29.141 1.00 87.69 86 PRO A O 1
ATOM 700 N N . GLN A 1 87 ? -24.605 6.406 29.106 1.00 89.12 87 GLN A N 1
ATOM 701 C CA . GLN A 1 87 ? -23.829 5.751 30.162 1.00 89.12 87 GLN A CA 1
ATOM 702 C C . GLN A 1 87 ? -22.398 5.469 29.713 1.00 89.12 87 GLN A C 1
ATOM 704 O O . GLN A 1 87 ? -21.469 5.705 30.477 1.00 89.12 87 GLN A O 1
ATOM 709 N N . LEU A 1 88 ? -22.204 4.970 28.489 1.00 91.56 88 LEU A N 1
ATOM 710 C CA . LEU A 1 88 ? -20.864 4.710 27.975 1.00 91.56 88 LEU A CA 1
ATOM 711 C C . LEU A 1 88 ? -20.083 6.016 27.793 1.00 91.56 88 LEU A C 1
ATOM 713 O O . LEU A 1 88 ? -18.894 6.052 28.100 1.00 91.56 88 LEU A O 1
ATOM 717 N N . ALA A 1 89 ? -20.751 7.084 27.347 1.00 91.12 89 ALA A N 1
ATOM 718 C CA . ALA A 1 89 ? -20.152 8.412 27.262 1.00 91.12 89 ALA A CA 1
ATOM 719 C C . ALA A 1 89 ? -19.688 8.915 28.640 1.00 91.12 89 ALA A C 1
ATOM 721 O O . ALA A 1 89 ? -18.548 9.352 28.764 1.00 91.12 89 ALA A O 1
ATOM 722 N N . ASP A 1 90 ? -20.515 8.777 29.681 1.00 90.06 90 ASP A N 1
ATOM 723 C CA . ASP A 1 90 ? -20.151 9.151 31.055 1.00 90.06 90 ASP A CA 1
ATOM 724 C C . ASP A 1 90 ? -18.994 8.297 31.604 1.00 90.06 90 ASP A C 1
ATOM 726 O O . ASP A 1 90 ? -18.089 8.809 32.264 1.00 90.06 90 ASP A O 1
ATOM 730 N N . VAL A 1 91 ? -18.989 6.991 31.313 1.00 92.75 91 VAL A N 1
ATOM 731 C CA . VAL A 1 91 ? -17.921 6.069 31.736 1.00 92.75 91 VAL A CA 1
ATOM 732 C C . VAL A 1 91 ? -16.591 6.420 31.068 1.00 92.75 91 VAL A C 1
ATOM 734 O O . VAL A 1 91 ? -15.569 6.493 31.750 1.00 92.75 91 VAL A O 1
ATOM 737 N N . LEU A 1 92 ? -16.592 6.678 29.758 1.00 95.06 92 LEU A N 1
ATOM 738 C CA . LEU A 1 92 ? -15.392 7.059 29.006 1.00 95.06 92 LEU A CA 1
ATOM 739 C C . LEU A 1 92 ? -15.003 8.534 29.180 1.00 95.06 92 LEU A C 1
ATOM 741 O O . LEU A 1 92 ? -13.896 8.909 28.810 1.00 95.06 92 LEU A O 1
ATOM 745 N N . ALA A 1 93 ? -15.853 9.370 29.780 1.00 93.06 93 ALA A N 1
ATOM 746 C CA . ALA A 1 93 ? -15.458 10.706 30.224 1.00 93.06 93 ALA A CA 1
ATOM 747 C C . ALA A 1 93 ? -14.487 10.656 31.420 1.00 93.06 93 ALA A C 1
ATOM 749 O O . ALA A 1 93 ? -13.794 11.635 31.697 1.00 93.06 93 ALA A O 1
ATOM 750 N N . SER A 1 94 ? -14.415 9.523 32.131 1.00 94.75 94 SER A N 1
ATOM 751 C CA . SER A 1 94 ? -13.409 9.295 33.169 1.00 94.75 94 SER A CA 1
ATOM 752 C C . SER A 1 94 ? -12.028 9.067 32.536 1.00 94.75 94 SER A C 1
ATOM 754 O O . SER A 1 94 ? -11.848 8.061 31.841 1.00 94.75 94 SER A O 1
ATOM 756 N N . PRO A 1 95 ? -11.023 9.923 32.811 1.00 93.75 95 PRO A N 1
ATOM 757 C CA . PRO A 1 95 ? -9.717 9.843 32.156 1.00 93.75 95 PRO A CA 1
ATOM 758 C C . PRO A 1 95 ? -9.010 8.515 32.436 1.00 93.75 95 PRO A C 1
ATOM 760 O O . PRO A 1 95 ? -8.463 7.916 31.520 1.00 93.75 95 PRO A O 1
ATOM 763 N N . ASN A 1 96 ? -9.111 7.993 33.663 1.00 94.75 96 ASN A N 1
ATOM 764 C CA . ASN A 1 96 ? -8.489 6.721 34.041 1.00 94.75 96 ASN A CA 1
ATOM 765 C C . ASN A 1 96 ? -9.064 5.537 33.249 1.00 94.75 96 ASN A C 1
ATOM 767 O O . ASN A 1 96 ? -8.333 4.625 32.872 1.00 94.75 96 ASN A O 1
ATOM 771 N N . ILE A 1 97 ? -10.386 5.527 33.027 1.00 95.94 97 ILE A N 1
ATOM 772 C CA . ILE A 1 97 ? -11.044 4.438 32.295 1.00 95.94 97 ILE A CA 1
ATOM 773 C C . ILE A 1 97 ? -10.709 4.547 30.811 1.00 95.94 97 ILE A C 1
ATOM 775 O O . ILE A 1 97 ? -10.377 3.535 30.198 1.00 95.94 97 ILE A O 1
ATOM 779 N N . LEU 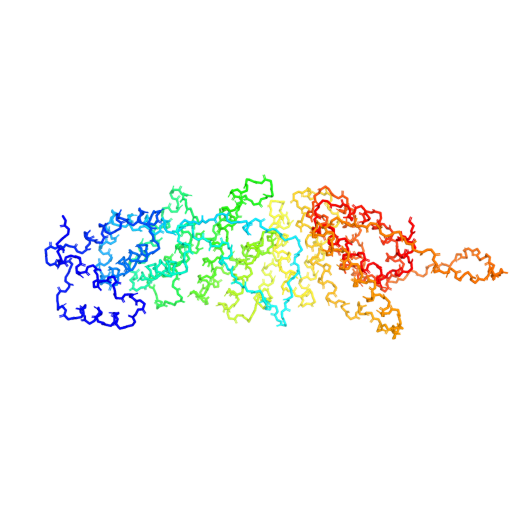A 1 98 ? -10.762 5.759 30.253 1.00 96.62 98 LEU A N 1
ATOM 780 C CA . LEU A 1 98 ? -10.419 6.007 28.858 1.00 96.62 98 LEU A CA 1
ATOM 781 C C . LEU A 1 98 ? -8.967 5.628 28.562 1.00 96.62 98 LEU A C 1
ATOM 783 O O . LEU A 1 98 ? -8.735 4.831 27.663 1.00 96.62 98 LEU A O 1
ATOM 787 N N . GLU A 1 99 ? -8.007 6.114 29.347 1.00 94.81 99 GLU A N 1
ATOM 788 C CA . GLU A 1 99 ? -6.586 5.791 29.183 1.00 94.81 99 GLU A CA 1
ATOM 789 C C . GLU A 1 99 ? -6.358 4.274 29.231 1.00 94.81 99 GLU A C 1
ATOM 791 O O . GLU A 1 99 ? -5.762 3.697 28.322 1.00 94.81 99 GLU A O 1
ATOM 796 N N . GLN A 1 100 ? -6.925 3.589 30.229 1.00 96.19 100 GLN A N 1
ATOM 797 C CA . GLN A 1 100 ? -6.780 2.139 30.350 1.00 96.19 100 GLN A CA 1
ATOM 798 C C . GLN A 1 100 ? -7.469 1.373 29.206 1.00 96.19 100 GLN A C 1
ATOM 800 O O . GLN A 1 100 ? -6.998 0.308 28.785 1.00 96.19 100 GLN A O 1
ATOM 805 N N . PHE A 1 101 ? -8.576 1.901 28.681 1.00 97.31 101 PHE A N 1
ATOM 806 C CA . PHE A 1 101 ? -9.244 1.359 27.503 1.00 97.31 101 PHE A CA 1
ATOM 807 C C . PHE A 1 101 ? -8.359 1.497 26.259 1.00 97.31 101 PHE A C 1
ATOM 809 O O . PHE A 1 101 ? -8.149 0.512 25.553 1.00 97.31 101 PHE A O 1
ATOM 816 N N . ILE A 1 102 ? -7.756 2.666 26.033 1.00 95.44 102 ILE A N 1
ATOM 817 C CA . ILE A 1 102 ? -6.851 2.908 24.901 1.00 95.44 102 ILE A CA 1
ATOM 818 C C . ILE A 1 102 ? -5.587 2.048 25.002 1.00 95.44 102 ILE A C 1
ATOM 820 O O . ILE A 1 102 ? -5.215 1.403 24.024 1.00 95.44 102 ILE A O 1
ATOM 824 N N . LEU A 1 103 ? -4.983 1.930 26.189 1.00 94.06 103 LEU A N 1
ATOM 825 C CA . LEU A 1 103 ? -3.849 1.029 26.431 1.00 94.06 103 LEU A CA 1
ATOM 826 C C . LEU A 1 103 ? -4.195 -0.434 26.122 1.00 94.06 103 LEU A C 1
ATOM 828 O O . LEU A 1 103 ? -3.372 -1.173 25.581 1.00 94.06 103 LEU A O 1
ATOM 832 N N . THR A 1 104 ? -5.424 -0.854 26.428 1.00 95.62 104 THR A N 1
ATOM 833 C CA . THR A 1 104 ? -5.920 -2.193 26.086 1.00 95.62 104 THR A CA 1
ATOM 834 C C . THR A 1 104 ? -6.017 -2.388 24.574 1.00 95.62 104 THR A C 1
ATOM 836 O O . THR A 1 104 ? -5.595 -3.429 24.065 1.00 95.62 104 THR A O 1
ATOM 839 N N . LEU A 1 105 ? -6.547 -1.396 23.850 1.00 96.31 105 LEU A N 1
ATOM 840 C CA . LEU A 1 105 ? -6.613 -1.441 22.390 1.00 96.31 105 LEU A CA 1
ATOM 841 C C . LEU A 1 105 ? -5.211 -1.493 21.778 1.00 96.31 105 LEU A C 1
ATOM 843 O O . LEU A 1 105 ? -4.973 -2.325 20.906 1.00 96.31 105 LEU A O 1
ATOM 847 N N . LEU A 1 106 ? -4.283 -0.665 22.261 1.00 94.81 106 LEU A N 1
ATOM 848 C CA . LEU A 1 106 ? -2.905 -0.600 21.774 1.00 94.81 106 LEU A CA 1
ATOM 849 C C . LEU A 1 106 ? -2.122 -1.889 22.009 1.00 94.81 106 LEU A C 1
ATOM 851 O O . LEU A 1 106 ? -1.429 -2.339 21.103 1.00 94.81 106 LEU A O 1
ATOM 855 N N . ALA A 1 107 ? -2.262 -2.514 23.182 1.00 94.94 107 ALA A N 1
ATOM 856 C CA . ALA A 1 107 ? -1.573 -3.769 23.486 1.00 94.94 107 ALA A CA 1
ATOM 857 C C . ALA A 1 107 ? -1.910 -4.871 22.464 1.00 94.94 107 ALA A C 1
ATOM 859 O O . ALA A 1 107 ? -1.051 -5.670 22.088 1.00 94.94 107 ALA A O 1
ATOM 860 N N . ALA A 1 108 ? -3.157 -4.906 21.985 1.00 95.88 10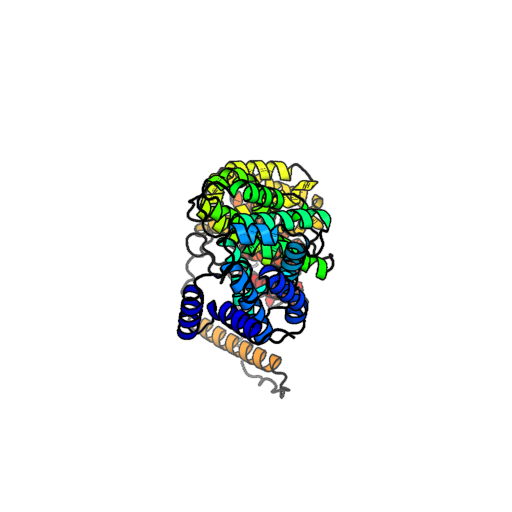8 ALA A N 1
ATOM 861 C CA . ALA A 1 108 ? -3.594 -5.828 20.939 1.00 95.88 108 ALA A CA 1
ATOM 862 C C . ALA A 1 108 ? -3.274 -5.334 19.513 1.00 95.88 108 ALA A C 1
ATOM 864 O O . ALA A 1 108 ? -3.131 -6.168 18.621 1.00 95.88 108 ALA A O 1
ATOM 865 N N . ALA A 1 109 ? -3.123 -4.019 19.311 1.00 95.50 109 ALA A N 1
ATOM 866 C CA . ALA A 1 109 ? -2.765 -3.377 18.040 1.00 95.50 109 ALA A CA 1
ATOM 867 C C . ALA A 1 109 ? -1.253 -3.317 17.762 1.00 95.50 109 ALA A C 1
ATOM 869 O O . ALA A 1 109 ? -0.846 -2.679 16.793 1.00 95.50 109 ALA A O 1
ATOM 870 N N . GLU A 1 110 ? -0.400 -3.925 18.590 1.00 94.31 110 GLU A N 1
ATOM 871 C CA . GLU A 1 110 ? 1.025 -4.017 18.270 1.00 94.31 110 GLU A CA 1
ATOM 872 C C . GLU A 1 110 ? 1.222 -4.814 16.980 1.00 94.31 110 GLU A C 1
ATOM 874 O O . GLU A 1 110 ? 0.754 -5.949 16.853 1.00 94.31 110 GLU A O 1
ATOM 879 N N . LEU A 1 111 ? 1.927 -4.215 16.024 1.00 94.62 111 LEU A N 1
ATOM 880 C CA . LEU A 1 111 ? 2.128 -4.773 14.692 1.00 94.62 111 LEU A CA 1
ATOM 881 C C . LEU A 1 111 ? 3.524 -5.375 14.551 1.00 94.62 111 LEU A C 1
ATOM 883 O O . LEU A 1 111 ? 4.491 -4.879 15.132 1.00 94.62 111 LEU A O 1
ATOM 887 N N . ASP A 1 112 ? 3.613 -6.449 13.774 1.00 93.31 112 ASP A N 1
ATOM 888 C CA . ASP A 1 112 ? 4.861 -7.152 13.505 1.00 93.31 112 ASP A CA 1
ATOM 889 C C . ASP A 1 112 ? 5.573 -6.624 12.248 1.00 93.31 112 ASP A C 1
ATOM 891 O O . ASP A 1 112 ? 4.947 -6.257 11.252 1.00 93.31 112 ASP A O 1
ATOM 895 N N . GLY A 1 113 ? 6.905 -6.608 12.293 1.00 92.12 113 GLY A N 1
ATOM 896 C CA . GLY A 1 113 ? 7.773 -6.145 11.210 1.00 92.12 113 GLY A CA 1
ATOM 897 C C . GLY A 1 113 ? 8.120 -7.274 10.242 1.00 92.12 113 GLY A C 1
ATOM 898 O O . GLY A 1 113 ? 9.270 -7.717 10.193 1.00 92.12 113 GLY A O 1
ATOM 899 N N . VAL A 1 114 ? 7.142 -7.754 9.477 1.00 94.31 114 VAL A N 1
ATOM 900 C CA . VAL A 1 114 ? 7.333 -8.868 8.530 1.00 94.31 114 VAL A CA 1
ATOM 901 C C . VAL A 1 114 ? 8.202 -8.488 7.323 1.00 94.31 114 VAL A C 1
ATOM 903 O O . VAL A 1 114 ? 8.299 -7.320 6.952 1.00 94.31 114 VAL A O 1
ATOM 906 N N . ASP A 1 115 ? 8.835 -9.473 6.682 1.00 92.56 115 ASP A N 1
ATOM 907 C CA . ASP A 1 115 ? 9.749 -9.239 5.547 1.00 92.56 115 ASP A CA 1
ATOM 908 C C . ASP A 1 115 ? 9.045 -8.728 4.283 1.00 92.56 115 ASP A C 1
ATOM 910 O O . ASP A 1 115 ? 9.652 -8.021 3.481 1.00 92.56 115 ASP A O 1
ATOM 914 N N . GLU A 1 116 ? 7.742 -8.987 4.139 1.00 90.81 116 GLU A N 1
ATOM 915 C CA . GLU A 1 116 ? 6.943 -8.460 3.024 1.00 90.81 116 GLU A CA 1
ATOM 916 C C . GLU A 1 116 ? 6.936 -6.916 2.993 1.00 90.81 116 GLU A C 1
ATOM 918 O O . GLU A 1 116 ? 6.788 -6.325 1.926 1.00 90.81 116 GLU A O 1
ATOM 923 N N . LEU A 1 117 ? 7.156 -6.248 4.137 1.00 93.81 117 LEU A N 1
ATOM 924 C CA . LEU A 1 117 ? 7.195 -4.781 4.234 1.00 93.81 117 LEU A CA 1
ATOM 925 C C . LEU A 1 117 ? 8.392 -4.142 3.520 1.00 93.81 117 LEU A C 1
ATOM 927 O O . LEU A 1 117 ? 8.336 -2.958 3.206 1.00 93.81 117 LEU A O 1
ATOM 931 N N . ILE A 1 118 ? 9.462 -4.903 3.278 1.00 93.69 118 ILE A N 1
ATOM 932 C CA . ILE A 1 118 ? 10.685 -4.427 2.607 1.00 93.69 118 ILE A CA 1
ATOM 933 C C . ILE A 1 118 ? 10.893 -5.075 1.238 1.00 93.69 118 ILE A C 1
ATOM 935 O O . ILE A 1 118 ? 11.914 -4.850 0.589 1.00 93.69 118 ILE A O 1
ATOM 939 N N . ARG A 1 119 ? 9.932 -5.883 0.780 1.00 90.81 119 ARG A N 1
ATOM 940 C CA . ARG A 1 119 ? 9.986 -6.498 -0.542 1.00 90.81 119 ARG A CA 1
ATOM 941 C C . ARG A 1 119 ? 9.877 -5.415 -1.611 1.00 90.81 119 ARG A C 1
ATOM 943 O O . ARG A 1 119 ? 8.917 -4.641 -1.605 1.00 90.81 119 ARG A O 1
ATOM 950 N N . ARG A 1 120 ? 10.848 -5.386 -2.529 1.00 89.69 120 ARG A N 1
ATOM 951 C CA . ARG A 1 120 ? 10.903 -4.409 -3.620 1.00 89.69 120 ARG A CA 1
ATOM 952 C C . ARG A 1 120 ? 10.613 -5.016 -4.984 1.00 89.69 120 ARG A C 1
ATOM 954 O O . ARG A 1 120 ? 11.000 -6.147 -5.273 1.00 89.69 120 ARG A O 1
ATOM 961 N N . GLU A 1 121 ? 9.995 -4.205 -5.826 1.00 84.31 121 GLU A N 1
ATOM 962 C CA . GLU A 1 121 ? 9.739 -4.474 -7.230 1.00 84.31 121 GLU A CA 1
ATOM 963 C C . GLU A 1 121 ? 10.092 -3.223 -8.024 1.00 84.31 121 GLU A C 1
ATOM 965 O O . GLU A 1 121 ? 9.560 -2.133 -7.814 1.00 84.31 121 GLU A O 1
ATOM 970 N N . TYR A 1 122 ? 11.076 -3.382 -8.903 1.00 85.62 122 TYR A N 1
ATOM 971 C CA . TYR A 1 122 ? 11.651 -2.269 -9.650 1.00 85.62 122 TYR A CA 1
ATOM 972 C C . TYR A 1 122 ? 11.006 -2.089 -11.028 1.00 85.62 122 TYR A C 1
ATOM 974 O O . TYR A 1 122 ? 11.145 -1.029 -11.629 1.00 85.62 122 TYR A O 1
ATOM 982 N N . VAL A 1 123 ? 10.298 -3.105 -11.530 1.00 79.69 123 VAL A N 1
ATOM 983 C CA . VAL A 1 123 ? 9.602 -3.063 -12.823 1.00 79.69 123 VAL A CA 1
ATOM 984 C C . VAL A 1 123 ? 8.166 -2.596 -12.610 1.00 79.69 123 VAL A C 1
ATOM 986 O O . VAL A 1 123 ? 7.432 -3.190 -11.829 1.00 79.69 123 VAL A O 1
ATOM 989 N N . SER A 1 124 ? 7.762 -1.536 -13.311 1.00 67.25 124 SER A N 1
ATOM 990 C CA . SER A 1 124 ? 6.504 -0.829 -13.027 1.00 67.25 124 SER A CA 1
ATOM 991 C C . SER A 1 124 ? 5.234 -1.541 -13.528 1.00 67.25 124 SER A C 1
ATOM 993 O O . SER A 1 124 ? 4.157 -1.293 -12.999 1.00 67.25 124 SER A O 1
ATOM 995 N N . TYR A 1 125 ? 5.333 -2.417 -14.536 1.00 61.44 125 TYR A N 1
ATOM 996 C CA . TYR A 1 125 ? 4.184 -2.902 -15.329 1.00 61.44 125 TYR A CA 1
ATOM 997 C C . TYR A 1 125 ? 3.977 -4.427 -15.329 1.00 61.44 125 TYR A C 1
ATOM 999 O O . TYR A 1 125 ? 3.312 -4.956 -16.214 1.00 61.44 125 TYR A O 1
ATOM 1007 N N . ARG A 1 126 ? 4.518 -5.180 -14.363 1.00 51.31 126 ARG A N 1
ATOM 1008 C CA . ARG A 1 126 ? 4.374 -6.656 -14.345 1.00 51.31 126 ARG A CA 1
ATOM 1009 C C . ARG A 1 126 ? 2.978 -7.173 -13.970 1.00 51.31 126 ARG A C 1
ATOM 1011 O O . ARG A 1 126 ? 2.803 -8.377 -13.800 1.00 51.31 126 ARG A O 1
ATOM 1018 N N . PHE A 1 127 ? 1.982 -6.304 -13.844 1.00 51.31 127 PHE A N 1
ATOM 1019 C CA . PHE A 1 127 ? 0.634 -6.732 -13.505 1.00 51.31 127 PHE A CA 1
ATOM 1020 C C . PHE A 1 127 ? -0.143 -7.051 -14.781 1.00 51.31 127 PHE A C 1
ATOM 1022 O O . PHE A 1 127 ? -0.429 -6.179 -15.595 1.00 51.31 127 PHE A O 1
ATOM 1029 N N . GLU A 1 128 ? -0.475 -8.329 -14.960 1.00 42.06 128 GLU A N 1
ATOM 1030 C CA . GLU A 1 128 ? -1.506 -8.742 -15.907 1.00 42.06 128 GLU A CA 1
ATOM 1031 C C . GLU A 1 128 ? -2.831 -8.121 -15.448 1.00 42.06 128 GLU A C 1
ATOM 1033 O O . GLU A 1 128 ? -3.437 -8.522 -14.451 1.00 42.06 128 GLU A O 1
ATOM 1038 N N . TYR A 1 129 ? -3.231 -7.061 -16.137 1.00 50.31 129 TYR A N 1
ATOM 1039 C CA . TYR A 1 129 ? -4.505 -6.398 -15.932 1.00 50.31 129 TYR A CA 1
ATOM 1040 C C . TYR A 1 129 ? -5.575 -7.110 -16.771 1.00 50.31 129 TYR A C 1
ATOM 1042 O O . TYR A 1 129 ? -5.396 -7.283 -17.977 1.00 50.31 129 TYR A O 1
ATOM 1050 N N . GLU A 1 130 ? -6.705 -7.497 -16.167 1.00 42.94 130 GLU A N 1
ATOM 1051 C CA . GLU A 1 130 ? -7.898 -7.859 -16.949 1.00 42.94 130 GLU A CA 1
ATOM 1052 C C . GLU A 1 130 ? -8.363 -6.659 -17.793 1.00 42.94 130 GLU A C 1
ATOM 1054 O O . GLU A 1 130 ? -8.042 -5.508 -17.469 1.00 42.94 130 GLU A O 1
ATOM 1059 N N . GLU A 1 131 ? -9.146 -6.907 -18.856 1.00 42.66 131 GLU A N 1
ATOM 1060 C CA . GLU A 1 131 ? -9.814 -5.842 -19.622 1.00 42.66 131 GLU A CA 1
ATOM 1061 C C . GLU A 1 131 ? -10.430 -4.803 -18.664 1.00 42.66 131 GLU A C 1
ATOM 1063 O O . GLU A 1 131 ? -11.293 -5.113 -17.841 1.00 42.66 131 GLU A O 1
ATOM 1068 N N . GLY A 1 132 ? -9.950 -3.556 -18.746 1.00 46.88 132 GLY A N 1
ATOM 1069 C CA . GLY A 1 132 ? -10.377 -2.462 -17.870 1.00 46.88 132 GLY A CA 1
ATOM 1070 C C . GLY A 1 132 ? -9.511 -2.200 -16.629 1.00 46.88 132 GLY A C 1
ATOM 1071 O O . GLY A 1 132 ? -9.994 -1.519 -15.721 1.00 46.88 132 GLY A O 1
ATOM 1072 N N . PHE A 1 133 ? -8.263 -2.688 -16.585 1.00 48.03 133 PHE A N 1
ATOM 1073 C CA . PHE A 1 133 ? -7.291 -2.426 -15.508 1.00 48.03 133 PHE A CA 1
ATOM 1074 C C . PHE A 1 133 ? -7.730 -2.925 -14.124 1.00 48.03 133 PHE A C 1
ATOM 1076 O O . PHE A 1 133 ? -7.376 -2.347 -13.094 1.00 48.03 133 PHE A O 1
ATOM 1083 N N . ARG A 1 134 ? -8.497 -4.023 -14.072 1.00 45.62 134 ARG A N 1
ATOM 1084 C CA . ARG A 1 134 ? -8.806 -4.694 -12.804 1.00 45.62 134 ARG A CA 1
ATOM 1085 C C . ARG A 1 134 ? -7.682 -5.659 -12.446 1.00 45.62 134 ARG A C 1
ATOM 1087 O O . ARG A 1 134 ? -7.365 -6.578 -13.193 1.00 45.62 134 ARG A O 1
ATOM 1094 N N . MET A 1 135 ? -7.076 -5.420 -11.288 1.00 47.06 135 MET A N 1
ATOM 1095 C CA . MET A 1 135 ? -6.027 -6.267 -10.722 1.00 47.06 135 MET A CA 1
ATOM 1096 C C . MET A 1 135 ? -6.578 -7.660 -10.379 1.00 47.06 135 MET A C 1
ATOM 1098 O O . MET A 1 135 ? -7.487 -7.761 -9.556 1.00 47.06 135 MET A O 1
ATOM 1102 N N . GLN A 1 136 ? -5.979 -8.726 -10.924 1.00 43.81 136 GLN A N 1
ATOM 1103 C CA . GLN A 1 136 ? -6.290 -10.125 -10.567 1.00 43.81 136 GLN A CA 1
ATOM 1104 C C . GLN A 1 136 ? -5.670 -10.591 -9.236 1.00 43.81 136 GLN A C 1
ATOM 1106 O O . GLN A 1 136 ? -5.918 -11.709 -8.781 1.00 43.81 136 GLN A O 1
ATOM 1111 N N . LYS A 1 137 ? -4.844 -9.768 -8.582 1.00 50.34 137 LYS A N 1
ATOM 1112 C CA . LYS A 1 137 ? -4.149 -10.168 -7.354 1.00 50.34 137 LYS A CA 1
ATOM 1113 C C . LYS A 1 137 ? -5.142 -10.343 -6.205 1.00 50.34 137 LYS A C 1
ATOM 1115 O O . LYS A 1 137 ? -5.967 -9.466 -5.954 1.00 50.34 137 LYS A O 1
ATOM 1120 N N . GLU A 1 138 ? -5.006 -11.426 -5.436 1.00 50.97 138 GLU A N 1
ATOM 1121 C CA . GLU A 1 138 ? -5.609 -11.500 -4.105 1.00 50.97 138 GLU A CA 1
ATOM 1122 C C . GLU A 1 138 ? -5.043 -10.349 -3.253 1.00 50.97 138 GLU A C 1
ATOM 1124 O O . GLU A 1 138 ? -3.952 -10.439 -2.685 1.00 50.97 138 GLU A O 1
ATOM 1129 N N . LYS A 1 139 ? -5.784 -9.239 -3.195 1.00 60.84 139 LYS A N 1
ATOM 1130 C CA . LYS A 1 139 ? -5.516 -8.059 -2.368 1.00 60.84 139 LYS A CA 1
ATOM 1131 C C . LYS A 1 139 ? -5.598 -8.455 -0.889 1.00 60.84 139 LYS A C 1
ATOM 1133 O O . LYS A 1 139 ? -6.629 -8.312 -0.237 1.00 60.84 139 LYS A O 1
ATOM 1138 N N . LYS A 1 140 ? -4.520 -9.041 -0.368 1.00 70.44 140 LYS A N 1
ATOM 1139 C CA . LYS A 1 140 ? -4.416 -9.528 1.013 1.00 70.44 140 LYS A CA 1
ATOM 1140 C C . LYS A 1 140 ? -3.442 -8.658 1.796 1.00 70.44 140 LYS A C 1
ATOM 1142 O O . LYS A 1 140 ? -2.288 -9.036 1.988 1.00 70.44 140 LYS A O 1
ATOM 1147 N N . GLU A 1 141 ? -3.946 -7.536 2.317 1.00 83.81 141 GLU A N 1
ATOM 1148 C CA . GLU A 1 141 ? -3.236 -6.694 3.300 1.00 83.81 141 GLU A CA 1
ATOM 1149 C C . GLU A 1 141 ? -2.767 -7.503 4.525 1.00 83.81 141 GLU A C 1
ATOM 1151 O O . GLU A 1 141 ? -1.825 -7.123 5.213 1.00 83.81 141 GLU A O 1
ATOM 1156 N N . SER A 1 142 ? -3.374 -8.670 4.783 1.00 82.25 142 SER A N 1
ATOM 1157 C CA . SER A 1 142 ? -2.957 -9.608 5.831 1.00 82.25 142 SER A CA 1
ATOM 1158 C C . SER A 1 142 ? -1.516 -10.107 5.699 1.00 82.25 142 SER A C 1
ATOM 1160 O O . SER A 1 142 ? -1.012 -10.686 6.655 1.00 82.25 142 SER A O 1
ATOM 1162 N N . ARG A 1 143 ? -0.867 -9.928 4.539 1.00 87.94 143 ARG A N 1
ATOM 1163 C CA . ARG A 1 143 ? 0.549 -10.270 4.349 1.00 87.94 143 ARG A CA 1
ATOM 1164 C C . ARG A 1 143 ? 1.498 -9.327 5.087 1.00 87.94 143 ARG A C 1
ATOM 1166 O O . ARG A 1 143 ? 2.587 -9.764 5.430 1.00 87.94 143 ARG A O 1
ATOM 1173 N N . TRP A 1 144 ? 1.100 -8.074 5.327 1.00 92.06 144 TRP A N 1
ATOM 1174 C CA . TRP A 1 144 ? 1.946 -7.067 5.987 1.00 92.06 144 TRP A CA 1
ATOM 1175 C C . TRP A 1 144 ? 1.290 -6.354 7.173 1.00 92.06 144 TRP A C 1
ATOM 1177 O O . TRP A 1 144 ? 1.993 -5.765 7.987 1.00 92.06 144 TRP A O 1
ATOM 1187 N N . ILE A 1 145 ? -0.033 -6.447 7.335 1.00 93.19 145 ILE A N 1
ATOM 1188 C CA . ILE A 1 145 ? -0.741 -6.011 8.546 1.00 93.19 145 ILE A CA 1
ATOM 1189 C C . ILE A 1 145 ? -0.954 -7.230 9.451 1.00 93.19 145 ILE A C 1
ATOM 1191 O O . ILE A 1 145 ? -1.988 -7.911 9.389 1.00 93.19 145 ILE A O 1
ATOM 1195 N N . VAL A 1 146 ? 0.051 -7.508 10.284 1.00 93.94 146 VAL A N 1
ATOM 1196 C CA . VAL A 1 146 ? 0.092 -8.666 11.187 1.00 93.94 146 VAL A CA 1
ATOM 1197 C C . VAL A 1 146 ? 0.130 -8.191 12.636 1.00 93.94 146 VAL A C 1
ATOM 1199 O O . VAL A 1 146 ? 1.034 -7.461 13.027 1.00 93.94 146 VAL A O 1
ATOM 1202 N N . LEU A 1 147 ? -0.855 -8.610 13.437 1.00 94.88 147 LEU A N 1
ATOM 1203 C CA . LEU A 1 147 ? -0.902 -8.312 14.870 1.00 94.88 147 LEU A CA 1
ATOM 1204 C C . LEU A 1 147 ? 0.051 -9.247 15.615 1.00 94.88 147 LEU A C 1
ATOM 1206 O O . LEU A 1 147 ? -0.123 -10.466 15.603 1.00 94.88 147 LEU A O 1
ATOM 1210 N N . LYS A 1 148 ? 1.032 -8.669 16.304 1.00 94.06 148 LYS A N 1
ATOM 1211 C CA . LYS A 1 148 ? 2.088 -9.389 17.019 1.00 94.06 148 LYS A CA 1
ATOM 1212 C C . LYS A 1 148 ? 1.533 -10.259 18.147 1.00 94.06 148 LYS A C 1
ATOM 1214 O O . LYS A 1 148 ? 1.907 -11.426 18.272 1.00 94.06 148 LYS A O 1
ATOM 1219 N N . ASN A 1 149 ? 0.617 -9.693 18.935 1.00 94.31 149 ASN A N 1
ATOM 1220 C CA . ASN A 1 149 ? 0.082 -10.319 20.150 1.00 94.31 149 ASN A CA 1
ATOM 1221 C C . ASN A 1 149 ? -1.244 -11.072 19.919 1.00 94.31 149 ASN A C 1
ATOM 1223 O O . ASN A 1 149 ? -1.708 -11.789 20.805 1.00 94.31 149 ASN A O 1
ATOM 1227 N N . VAL A 1 150 ? -1.856 -10.928 18.735 1.00 93.62 150 VAL A N 1
ATOM 1228 C CA . VAL A 1 150 ? -3.161 -11.516 18.383 1.00 93.62 150 VAL A CA 1
ATOM 1229 C C . VAL A 1 150 ? -3.059 -12.247 17.040 1.00 93.62 150 VAL A C 1
ATOM 1231 O O . VAL A 1 150 ? -3.493 -11.760 15.998 1.00 93.62 150 VAL A O 1
ATOM 1234 N N . GLN A 1 151 ? -2.454 -13.435 17.061 1.00 86.62 151 GLN A N 1
ATOM 1235 C CA . GLN A 1 151 ? -2.088 -14.165 15.838 1.00 86.62 151 GLN A CA 1
ATOM 1236 C C . GLN A 1 151 ? -3.220 -15.041 15.279 1.00 86.62 151 GLN A C 1
ATOM 1238 O O . GLN A 1 151 ? -3.327 -15.235 14.068 1.00 86.62 151 GLN A O 1
ATOM 1243 N N . SER A 1 152 ? -4.084 -15.577 16.147 1.00 91.06 152 SER A N 1
ATOM 1244 C CA . SER A 1 152 ? -5.177 -16.459 15.725 1.00 91.06 152 SER A CA 1
ATOM 1245 C C . SER A 1 152 ? -6.269 -15.680 14.970 1.00 91.06 152 SER A C 1
ATOM 1247 O O . SER A 1 152 ? -6.674 -14.602 15.419 1.00 91.06 152 SER A O 1
ATOM 1249 N N . PRO A 1 153 ? -6.847 -16.235 13.884 1.00 91.38 153 PRO A N 1
ATOM 1250 C CA . PRO A 1 153 ? -7.986 -15.623 13.200 1.00 91.38 153 PRO A CA 1
ATOM 1251 C C . PRO A 1 153 ? -9.206 -15.406 14.109 1.00 91.38 153 PRO A C 1
ATOM 1253 O O . PRO A 1 153 ? -9.942 -14.436 13.927 1.00 91.38 153 PRO A O 1
ATOM 1256 N N . ARG A 1 154 ? -9.425 -16.288 15.097 1.00 92.94 154 ARG A N 1
ATOM 1257 C CA . ARG A 1 154 ? -10.547 -16.189 16.047 1.00 92.94 154 ARG A CA 1
ATOM 1258 C C . ARG A 1 154 ? -10.309 -15.078 17.063 1.00 92.94 154 ARG A C 1
ATOM 1260 O O . ARG A 1 154 ? -11.196 -14.256 17.272 1.00 92.94 154 ARG A O 1
ATOM 1267 N N . ALA A 1 155 ? -9.105 -15.011 17.629 1.00 94.12 155 ALA A N 1
ATOM 1268 C CA . ALA A 1 155 ? -8.717 -13.941 18.543 1.00 94.12 155 ALA A CA 1
ATOM 1269 C C . ALA A 1 155 ? -8.737 -12.575 17.843 1.00 94.12 155 ALA A C 1
ATOM 1271 O O . ALA A 1 155 ? -9.283 -11.616 18.385 1.00 94.12 155 ALA A O 1
ATOM 1272 N N . ARG A 1 156 ? -8.250 -12.504 16.595 1.00 94.12 156 ARG A N 1
ATOM 1273 C CA . ARG A 1 156 ? -8.320 -11.293 15.766 1.00 94.12 156 ARG A CA 1
ATOM 1274 C C . ARG A 1 156 ? -9.761 -10.861 15.521 1.00 94.12 156 ARG A C 1
ATOM 1276 O O . ARG A 1 156 ? -10.056 -9.679 15.647 1.00 94.12 156 ARG A O 1
ATOM 1283 N N . ARG A 1 157 ? -10.665 -11.793 15.197 1.00 93.88 157 ARG A N 1
ATOM 1284 C CA . ARG A 1 157 ? -12.092 -11.478 15.038 1.00 93.88 157 ARG A CA 1
ATOM 1285 C C . ARG A 1 157 ? -12.683 -10.910 16.331 1.00 93.88 157 ARG A C 1
ATOM 1287 O O . ARG A 1 157 ? -13.301 -9.858 16.271 1.00 93.88 157 ARG A O 1
ATOM 1294 N N . ALA A 1 158 ? -12.444 -11.551 17.476 1.00 94.69 158 ALA A N 1
ATOM 1295 C CA . ALA A 1 158 ? -12.942 -11.073 18.769 1.00 94.69 158 ALA A CA 1
ATOM 1296 C C . ALA A 1 158 ? -12.397 -9.677 19.132 1.00 94.69 158 ALA A C 1
ATOM 1298 O O . ALA A 1 158 ? -13.125 -8.838 19.656 1.00 94.69 158 ALA A O 1
ATOM 1299 N N . TYR A 1 159 ? -11.128 -9.405 18.817 1.00 96.62 159 TYR A N 1
ATOM 1300 C CA . TYR A 1 159 ? -10.526 -8.086 19.002 1.00 96.62 159 TYR A CA 1
ATOM 1301 C C . TYR A 1 159 ? -11.137 -7.016 18.081 1.00 96.62 159 TYR A C 1
ATOM 1303 O O . TYR A 1 159 ? -11.433 -5.911 18.529 1.00 96.62 159 TYR A O 1
ATOM 1311 N N . LEU A 1 160 ? -11.379 -7.338 16.807 1.00 95.25 160 LEU A N 1
ATOM 1312 C CA . LEU A 1 160 ? -12.045 -6.417 15.882 1.00 95.25 160 LEU A CA 1
ATOM 1313 C C . LEU A 1 160 ? -13.500 -6.150 16.294 1.00 95.25 160 LEU A C 1
ATOM 1315 O O . LEU A 1 160 ? -13.929 -5.002 16.264 1.00 95.25 160 LEU A O 1
ATOM 1319 N N . GLU A 1 161 ? -14.232 -7.170 16.750 1.00 94.31 161 GLU A N 1
ATOM 1320 C CA . GLU A 1 161 ? -15.597 -7.019 17.278 1.00 94.31 161 GLU A CA 1
ATOM 1321 C C . GLU A 1 161 ? -15.656 -6.064 18.478 1.00 94.31 161 GLU A C 1
ATOM 1323 O O . GLU A 1 161 ? -16.596 -5.273 18.579 1.00 94.31 161 GLU A O 1
ATOM 1328 N N . LEU A 1 162 ? -14.637 -6.079 19.344 1.00 95.69 162 LEU A N 1
ATOM 1329 C CA . LEU A 1 162 ? -14.497 -5.122 20.443 1.00 95.69 162 LEU A CA 1
ATOM 1330 C C . LEU A 1 162 ? -14.399 -3.688 19.915 1.00 95.69 162 LEU A C 1
ATOM 1332 O O . LEU A 1 162 ? -15.134 -2.820 20.382 1.00 95.69 162 LEU A O 1
ATOM 1336 N N . ILE A 1 163 ? -13.529 -3.435 18.931 1.00 96.44 163 ILE A N 1
ATOM 1337 C CA . ILE A 1 163 ? -13.383 -2.100 18.332 1.00 96.44 163 ILE A CA 1
ATOM 1338 C C . ILE A 1 163 ? -14.691 -1.677 17.650 1.00 96.44 163 ILE A C 1
ATOM 1340 O O . ILE A 1 163 ? -15.191 -0.576 17.881 1.00 96.44 163 ILE A O 1
ATOM 1344 N N . HIS A 1 164 ? -15.285 -2.565 16.851 1.00 94.25 164 HIS A N 1
ATOM 1345 C CA . HIS A 1 164 ? -16.497 -2.282 16.081 1.00 94.25 164 HIS A CA 1
ATOM 1346 C C . HIS A 1 164 ? -17.746 -2.109 16.952 1.00 94.25 164 HIS A C 1
ATOM 1348 O O . HIS A 1 164 ? -18.702 -1.478 16.501 1.00 94.25 164 HIS A O 1
ATOM 1354 N N . ALA A 1 165 ? -17.753 -2.594 18.198 1.00 92.75 165 ALA A N 1
ATOM 1355 C CA . ALA A 1 165 ? -18.832 -2.317 19.147 1.00 92.75 165 ALA A CA 1
ATOM 1356 C C . ALA A 1 165 ? -19.002 -0.809 19.413 1.00 92.75 165 ALA A C 1
ATOM 1358 O O . ALA A 1 165 ? -20.121 -0.346 19.629 1.00 92.75 165 ALA A O 1
ATOM 1359 N N . LEU A 1 166 ? -17.930 -0.012 19.300 1.00 92.75 166 LEU A N 1
ATOM 1360 C CA . LEU A 1 166 ? -18.000 1.447 19.443 1.00 92.75 166 LEU A CA 1
ATOM 1361 C C . LEU A 1 166 ? -18.823 2.120 18.338 1.00 92.75 166 LEU A C 1
ATOM 1363 O O . LEU A 1 166 ? -19.356 3.203 18.564 1.00 92.75 166 LEU A O 1
ATOM 1367 N N . HIS A 1 167 ? -19.004 1.488 17.171 1.00 90.31 167 HIS A N 1
ATOM 1368 C CA . HIS A 1 167 ? -19.831 2.048 16.096 1.00 90.31 167 HIS A CA 1
ATOM 1369 C C . HIS A 1 167 ? -21.300 2.246 16.505 1.00 90.31 167 HIS A C 1
ATOM 1371 O O . HIS A 1 167 ? -21.996 3.052 15.891 1.00 90.31 167 HIS A O 1
ATOM 1377 N N . GLN A 1 168 ? -21.770 1.545 17.546 1.00 86.88 168 GLN A N 1
ATOM 1378 C CA . GLN A 1 168 ? -23.126 1.694 18.089 1.00 86.88 168 GLN A CA 1
ATOM 1379 C C . GLN A 1 168 ? -23.271 2.890 19.047 1.00 86.88 168 GLN A C 1
ATOM 1381 O O . GLN A 1 168 ? -24.388 3.222 19.436 1.00 86.88 168 GLN A O 1
ATOM 1386 N N . HIS A 1 169 ? -22.166 3.538 19.429 1.00 89.62 169 HIS A N 1
ATOM 1387 C CA . HIS A 1 169 ? -22.131 4.589 20.444 1.00 89.62 169 HIS A CA 1
ATOM 1388 C C . HIS A 1 169 ? -21.387 5.819 19.912 1.00 89.62 169 HIS A C 1
ATOM 1390 O O . HIS A 1 169 ? -20.164 5.920 20.025 1.00 89.62 169 HIS A O 1
ATOM 1396 N N . ALA A 1 170 ? -22.113 6.781 19.339 1.00 88.19 170 ALA A N 1
ATOM 1397 C CA . ALA A 1 170 ? -21.509 7.882 18.591 1.00 88.19 170 ALA A CA 1
ATOM 1398 C C . ALA A 1 170 ? -20.622 8.777 19.466 1.00 88.19 170 ALA A C 1
ATOM 1400 O O . ALA A 1 170 ? -19.516 9.136 19.059 1.00 88.19 170 ALA A O 1
ATOM 1401 N N . SER A 1 171 ? -21.085 9.116 20.673 1.00 89.38 171 SER A N 1
ATOM 1402 C CA . SER A 1 171 ? -20.312 9.933 21.617 1.00 89.38 171 SER A CA 1
ATOM 1403 C C . SER A 1 171 ? -19.034 9.228 22.071 1.00 89.38 171 SER A C 1
ATOM 1405 O O . SER A 1 171 ? -17.965 9.829 22.037 1.00 89.38 171 SER A O 1
ATOM 1407 N N . ALA A 1 172 ? -19.126 7.943 22.427 1.00 91.56 172 ALA A N 1
ATOM 1408 C CA . ALA A 1 172 ? -17.983 7.136 22.850 1.00 91.56 172 ALA A CA 1
ATOM 1409 C C . ALA A 1 172 ? -16.937 6.991 21.736 1.00 91.56 172 ALA A C 1
ATOM 1411 O O . ALA A 1 172 ? -15.747 7.183 21.979 1.00 91.56 172 ALA A O 1
ATOM 1412 N N . LEU A 1 173 ? -17.385 6.710 20.507 1.00 92.31 173 LEU A N 1
ATOM 1413 C CA . LEU A 1 173 ? -16.524 6.630 19.330 1.00 92.31 173 LEU A CA 1
ATOM 1414 C C . LEU A 1 173 ? -15.765 7.942 19.102 1.00 92.31 173 LEU A C 1
ATOM 1416 O O . LEU A 1 173 ? -14.548 7.920 18.927 1.00 92.31 173 LEU A O 1
ATOM 1420 N N . ASN A 1 174 ? -16.468 9.079 19.151 1.00 92.12 174 ASN A N 1
ATOM 1421 C CA . ASN A 1 174 ? -15.855 10.399 19.005 1.00 92.12 174 ASN A CA 1
ATOM 1422 C C . ASN A 1 174 ? -14.817 10.668 20.103 1.00 92.12 174 ASN A C 1
ATOM 1424 O O . ASN A 1 174 ? -13.726 11.137 19.791 1.00 92.12 174 ASN A O 1
ATOM 1428 N N . THR A 1 175 ? -15.123 10.352 21.365 1.00 93.69 175 THR A N 1
ATOM 1429 C CA . THR A 1 175 ? -14.179 10.511 22.483 1.00 93.69 175 THR A CA 1
ATOM 1430 C C . THR A 1 175 ? -12.915 9.681 22.275 1.00 93.69 175 THR A C 1
ATOM 1432 O O . THR A 1 175 ? -11.813 10.201 22.426 1.00 93.69 175 THR A O 1
ATOM 1435 N N . VAL A 1 176 ? -13.060 8.414 21.876 1.00 95.19 176 VAL A N 1
ATOM 1436 C CA . VAL A 1 176 ? -11.931 7.513 21.596 1.00 95.19 176 VAL A CA 1
ATOM 1437 C C . VAL A 1 176 ? -11.089 8.029 20.427 1.00 95.19 176 VAL A C 1
ATOM 1439 O O . VAL A 1 176 ? -9.869 8.102 20.542 1.00 95.19 176 VAL A O 1
ATOM 1442 N N . MET A 1 177 ? -11.718 8.433 19.321 1.00 94.00 177 MET A N 1
ATOM 1443 C CA . MET A 1 177 ? -11.011 8.975 18.157 1.00 94.00 177 MET A CA 1
ATOM 1444 C C . MET A 1 177 ? -10.246 10.260 18.479 1.00 94.00 177 MET A C 1
ATOM 1446 O O . MET A 1 177 ? -9.100 10.400 18.063 1.00 94.00 177 MET A O 1
ATOM 1450 N N . LEU A 1 178 ? -10.863 11.191 19.214 1.00 92.44 178 LEU A N 1
ATOM 1451 C CA . LEU A 1 178 ? -10.220 12.450 19.595 1.00 92.44 178 LEU A CA 1
ATOM 1452 C C . LEU A 1 178 ? -9.069 12.228 20.574 1.00 92.44 178 LEU A C 1
ATOM 1454 O O . LEU A 1 178 ? -8.042 12.877 20.427 1.00 92.44 178 LEU A O 1
ATOM 1458 N N . TYR A 1 179 ? -9.211 11.295 21.520 1.00 93.56 179 TYR A N 1
ATOM 1459 C CA . TYR A 1 179 ? -8.110 10.915 22.404 1.00 93.56 179 TYR A CA 1
ATOM 1460 C C . TYR A 1 179 ? -6.935 10.350 21.607 1.00 93.56 179 TYR A C 1
ATOM 1462 O O . TYR A 1 179 ? -5.803 10.773 21.803 1.00 93.56 179 TYR A O 1
ATOM 1470 N N . ILE A 1 180 ? -7.202 9.415 20.686 1.00 93.19 180 ILE A N 1
ATOM 1471 C CA . ILE A 1 180 ? -6.155 8.835 19.838 1.00 93.19 180 ILE A CA 1
ATOM 1472 C C . ILE A 1 180 ? -5.478 9.928 19.012 1.00 93.19 180 ILE A C 1
ATOM 1474 O O . ILE A 1 180 ? -4.258 9.939 18.925 1.00 93.19 180 ILE A O 1
ATOM 1478 N N . LEU A 1 181 ? -6.250 10.844 18.425 1.00 90.56 181 LEU A N 1
ATOM 1479 C CA . LEU A 1 181 ? -5.708 11.943 17.632 1.00 90.56 181 LEU A CA 1
ATOM 1480 C C . LEU A 1 181 ? -4.831 12.884 18.481 1.00 90.56 181 LEU A C 1
ATOM 1482 O O . LEU A 1 181 ? -3.747 13.253 18.043 1.00 90.56 181 LEU A O 1
ATOM 1486 N N . ASP A 1 182 ? -5.257 13.232 19.698 1.00 90.19 182 ASP A N 1
ATOM 1487 C CA . ASP A 1 182 ? -4.484 14.072 20.625 1.00 90.19 182 ASP A CA 1
ATOM 1488 C C . ASP A 1 182 ? -3.195 13.380 21.102 1.00 90.19 182 ASP A C 1
ATOM 1490 O O . ASP A 1 182 ? -2.106 13.956 21.041 1.00 90.19 182 ASP A O 1
ATOM 1494 N N . ASP A 1 183 ? -3.277 12.108 21.501 1.00 87.25 183 ASP A N 1
ATOM 1495 C CA . ASP A 1 183 ? -2.097 11.358 21.941 1.00 87.25 183 ASP A CA 1
ATOM 1496 C C . ASP A 1 183 ? -1.109 11.117 20.789 1.00 87.25 183 ASP A C 1
ATOM 1498 O O . ASP A 1 183 ? 0.108 11.232 20.963 1.00 87.25 183 ASP A O 1
ATOM 1502 N N . PHE A 1 184 ? -1.629 10.894 19.578 1.00 83.25 184 PHE A N 1
ATOM 1503 C CA . PHE A 1 184 ? -0.832 10.790 18.359 1.00 83.25 184 PHE A CA 1
ATOM 1504 C C . PHE A 1 184 ? 0.041 12.037 18.133 1.00 83.25 184 PHE A C 1
ATOM 1506 O O . PHE A 1 184 ? 1.215 11.901 17.774 1.00 83.25 184 PHE A O 1
ATOM 1513 N N . TYR A 1 185 ? -0.481 13.241 18.407 1.00 79.56 185 TYR A N 1
ATOM 1514 C CA . TYR A 1 185 ? 0.288 14.488 18.315 1.00 79.56 185 TYR A CA 1
ATOM 1515 C C . TYR A 1 185 ? 1.346 14.638 19.411 1.00 79.56 185 TYR A C 1
ATOM 1517 O O . TYR A 1 185 ? 2.419 15.195 19.155 1.00 79.56 185 TYR A O 1
ATOM 1525 N N . THR A 1 186 ? 1.051 14.189 20.632 1.00 79.44 186 THR A N 1
ATOM 1526 C CA . THR A 1 186 ? 1.889 14.475 21.805 1.00 79.44 186 THR A CA 1
ATOM 1527 C C . THR A 1 186 ? 3.045 13.495 21.970 1.00 79.44 186 THR A C 1
ATOM 1529 O O . THR A 1 186 ? 4.171 13.927 22.225 1.00 79.44 186 THR A O 1
ATOM 1532 N N . THR A 1 187 ? 2.804 12.190 21.821 1.00 69.62 187 THR A N 1
ATOM 1533 C CA . THR A 1 187 ? 3.798 11.163 22.167 1.00 69.62 187 THR A CA 1
ATOM 1534 C C . THR A 1 187 ? 4.581 10.657 20.960 1.00 69.62 187 THR A C 1
ATOM 1536 O O . THR A 1 187 ? 5.753 10.305 21.107 1.00 69.62 187 THR A O 1
ATOM 1539 N N . LYS A 1 188 ? 3.954 10.599 19.773 1.00 65.94 188 LYS A N 1
ATOM 1540 C CA . LYS A 1 188 ? 4.455 9.929 18.550 1.00 65.94 188 LYS A CA 1
ATOM 1541 C C . LYS A 1 188 ? 4.913 8.469 18.747 1.00 65.94 188 LYS A C 1
ATOM 1543 O O . LYS A 1 188 ? 5.457 7.866 17.823 1.00 65.94 188 LYS A O 1
ATOM 1548 N N . MET A 1 189 ? 4.692 7.883 19.923 1.00 62.31 189 MET A N 1
ATOM 1549 C CA . MET A 1 189 ? 5.050 6.505 20.253 1.00 62.31 189 MET A CA 1
ATOM 1550 C C . MET A 1 189 ? 3.933 5.576 19.771 1.00 62.31 189 MET A C 1
ATOM 1552 O O . MET A 1 189 ? 2.758 5.903 19.894 1.00 62.31 189 MET A O 1
ATOM 1556 N N . ASN A 1 190 ? 4.285 4.411 19.217 1.00 67.62 190 ASN A N 1
ATOM 1557 C CA . ASN A 1 190 ? 3.325 3.431 18.685 1.00 67.62 190 ASN A CA 1
ATOM 1558 C C . ASN A 1 190 ? 2.338 3.998 17.642 1.00 67.62 190 ASN A C 1
ATOM 1560 O O . ASN A 1 190 ? 1.193 3.548 17.555 1.00 67.62 190 ASN A O 1
ATOM 1564 N N . SER A 1 191 ? 2.787 4.946 16.810 1.00 87.38 191 SER A N 1
ATOM 1565 C CA . SER A 1 191 ? 1.952 5.596 15.789 1.00 87.38 191 SER A CA 1
ATOM 1566 C C . SER A 1 191 ? 1.230 4.592 14.879 1.00 87.38 191 SER A C 1
ATOM 1568 O O . SER A 1 191 ? 0.050 4.771 14.588 1.00 87.38 191 SER A O 1
ATOM 1570 N N . ASN A 1 192 ? 1.871 3.477 14.515 1.00 94.19 192 ASN A N 1
ATOM 1571 C CA . ASN A 1 192 ? 1.241 2.441 13.687 1.00 94.19 192 ASN A CA 1
ATOM 1572 C C . ASN A 1 192 ? 0.082 1.717 14.397 1.00 94.19 192 ASN A C 1
ATOM 1574 O O . ASN A 1 192 ? -0.911 1.384 13.753 1.00 94.19 192 ASN A O 1
ATOM 1578 N N . GLY A 1 193 ? 0.163 1.511 15.715 1.00 95.12 193 GLY A N 1
ATOM 1579 C CA . GLY A 1 193 ? -0.934 0.925 16.493 1.00 95.12 193 GLY A CA 1
ATOM 1580 C C . GLY A 1 193 ? -2.156 1.844 16.515 1.00 95.12 193 GLY A C 1
ATOM 1581 O O . GLY A 1 193 ? -3.275 1.395 16.264 1.00 95.12 193 GLY A O 1
ATOM 1582 N N . TYR A 1 194 ? -1.939 3.148 16.712 1.00 95.25 194 TYR A N 1
ATOM 1583 C CA . TYR A 1 194 ? -3.003 4.148 16.621 1.00 95.25 194 TYR A CA 1
ATOM 1584 C C . TYR A 1 194 ? -3.634 4.214 15.233 1.00 95.25 194 TYR A C 1
ATOM 1586 O O . TYR A 1 194 ? -4.858 4.175 15.128 1.00 95.25 194 TYR A O 1
ATOM 1594 N N . LEU A 1 195 ? -2.829 4.247 14.168 1.00 95.56 195 LEU A N 1
ATOM 1595 C CA . LEU A 1 195 ? -3.343 4.248 12.798 1.00 95.56 195 LEU A CA 1
ATOM 1596 C C . LEU A 1 195 ? -4.160 2.986 12.493 1.00 95.56 195 LEU A C 1
ATOM 1598 O O . LEU A 1 195 ? -5.214 3.074 11.864 1.00 95.56 195 LEU A O 1
ATOM 1602 N N . PHE A 1 196 ? -3.725 1.815 12.969 1.00 96.56 196 PHE A N 1
ATOM 1603 C CA . PHE A 1 196 ? -4.497 0.582 12.832 1.00 96.56 196 PHE A CA 1
ATOM 1604 C C . PHE A 1 196 ? -5.848 0.672 13.551 1.00 96.56 196 PHE A C 1
ATOM 1606 O O . PHE A 1 196 ? -6.877 0.352 12.957 1.00 96.56 196 PHE A O 1
ATOM 1613 N N . ILE A 1 197 ? -5.872 1.148 14.799 1.00 96.56 197 ILE A N 1
ATOM 1614 C CA . ILE A 1 197 ? -7.122 1.315 15.551 1.00 96.56 197 ILE A CA 1
ATOM 1615 C C . ILE A 1 197 ? -8.034 2.325 14.843 1.00 96.56 197 ILE A C 1
ATOM 1617 O O . ILE A 1 197 ? -9.209 2.034 14.639 1.00 96.56 197 ILE A O 1
ATOM 1621 N N . LEU A 1 198 ? -7.503 3.469 14.396 1.00 95.38 198 LEU A N 1
ATOM 1622 C CA . LEU A 1 198 ? -8.257 4.463 13.625 1.00 95.38 198 LEU A CA 1
ATOM 1623 C C . LEU A 1 198 ? -8.845 3.864 12.345 1.00 95.38 198 LEU A C 1
ATOM 1625 O O . LEU A 1 198 ? -10.012 4.120 12.060 1.00 95.38 198 LEU A O 1
ATOM 1629 N N . CYS A 1 199 ? -8.099 3.022 11.615 1.00 94.69 199 CYS A N 1
ATOM 1630 C CA . CYS A 1 199 ? -8.650 2.292 10.470 1.00 94.69 199 CYS A CA 1
ATOM 1631 C C . CYS A 1 199 ? -9.911 1.526 10.876 1.00 94.69 199 CYS A C 1
ATOM 1633 O O . CYS A 1 199 ? -10.912 1.572 10.168 1.00 94.69 199 CYS A O 1
ATOM 1635 N N . GLU A 1 200 ? -9.873 0.787 11.983 1.00 95.12 200 GLU A N 1
ATOM 1636 C CA . GLU A 1 200 ? -10.982 -0.071 12.407 1.00 95.12 200 GLU A CA 1
ATOM 1637 C C . GLU A 1 200 ? -12.153 0.692 13.033 1.00 95.12 200 GLU A C 1
ATOM 1639 O O . GLU A 1 200 ? -13.282 0.220 12.935 1.00 95.12 200 GLU A O 1
ATOM 1644 N N . LEU A 1 201 ? -11.910 1.874 13.604 1.00 94.81 201 LEU A N 1
ATOM 1645 C CA . LEU A 1 201 ? -12.943 2.755 14.158 1.00 94.81 201 LEU A CA 1
ATOM 1646 C C . LEU A 1 201 ? -13.751 3.505 13.087 1.00 94.81 201 LEU A C 1
ATOM 1648 O O . LEU A 1 201 ? -14.793 4.076 13.408 1.00 94.81 201 LEU A O 1
ATOM 1652 N N . ILE A 1 202 ? -13.271 3.569 11.838 1.00 92.94 202 ILE A N 1
ATOM 1653 C CA . ILE A 1 202 ? -14.017 4.202 10.744 1.00 92.94 202 ILE A CA 1
ATOM 1654 C C . ILE A 1 202 ? -15.145 3.252 10.304 1.00 92.94 202 ILE A C 1
ATOM 1656 O O . ILE A 1 202 ? -14.857 2.178 9.758 1.00 92.94 202 ILE A O 1
ATOM 1660 N N . PRO A 1 203 ? -16.421 3.634 10.505 1.00 89.06 203 PRO A N 1
ATOM 1661 C CA . PRO A 1 203 ? -17.564 2.811 10.127 1.00 89.06 203 PRO A CA 1
ATOM 1662 C C . PRO A 1 203 ? -17.738 2.755 8.603 1.00 89.06 203 PRO A C 1
ATOM 1664 O O . PRO A 1 203 ? -17.330 3.664 7.883 1.00 89.06 203 PRO A O 1
ATOM 1667 N N . ASN A 1 204 ? -18.410 1.712 8.110 1.00 82.56 204 ASN A N 1
ATOM 1668 C CA . ASN A 1 204 ? -18.701 1.567 6.678 1.00 82.56 204 ASN A CA 1
ATOM 1669 C C . ASN A 1 204 ? -19.837 2.493 6.205 1.00 82.56 204 ASN A C 1
ATOM 1671 O O . ASN A 1 204 ? -19.828 2.952 5.067 1.00 82.56 204 ASN A O 1
ATOM 1675 N N . GLU A 1 205 ? -20.818 2.762 7.071 1.00 76.88 205 GLU A N 1
ATOM 1676 C CA . GLU A 1 205 ? -21.972 3.618 6.784 1.00 76.88 205 GLU A CA 1
ATOM 1677 C C . GLU A 1 205 ? -22.323 4.460 8.014 1.00 76.88 205 GLU A C 1
ATOM 1679 O O . GLU A 1 205 ? -22.188 4.007 9.153 1.00 76.88 205 GLU A O 1
ATOM 1684 N N . VAL A 1 206 ? -22.764 5.701 7.794 1.00 69.75 206 VAL A N 1
ATOM 1685 C CA . VAL A 1 206 ? -23.131 6.647 8.856 1.00 69.75 206 VAL A CA 1
ATOM 1686 C C . VAL A 1 206 ? -24.374 7.428 8.447 1.00 69.75 206 VAL A C 1
ATOM 1688 O O . VAL A 1 206 ? -24.416 8.000 7.359 1.00 69.75 206 VAL A O 1
ATOM 1691 N N . GLU A 1 207 ? -25.355 7.513 9.350 1.00 60.28 207 GLU A N 1
ATOM 1692 C CA . GLU A 1 207 ? -26.387 8.551 9.290 1.00 60.28 207 GLU A CA 1
ATOM 1693 C C . GLU A 1 207 ? -25.723 9.921 9.501 1.00 60.28 207 GLU A C 1
ATOM 1695 O O . GLU A 1 207 ? -25.099 10.186 10.534 1.00 60.28 207 GLU A O 1
ATOM 1700 N N . MET A 1 208 ? -25.776 10.745 8.455 1.00 52.91 208 MET A N 1
ATOM 1701 C CA . MET A 1 208 ? -25.076 12.023 8.337 1.00 52.91 208 MET A CA 1
ATOM 1702 C C . MET A 1 208 ? -25.537 12.995 9.431 1.00 52.91 208 MET A C 1
ATOM 1704 O O . MET A 1 208 ? -26.731 13.240 9.546 1.00 52.91 208 MET A O 1
ATOM 1708 N N . ASP A 1 209 ? -24.602 13.491 10.258 1.00 60.09 209 ASP A N 1
ATOM 1709 C CA . ASP A 1 209 ? -24.438 14.933 10.560 1.00 60.09 209 ASP A CA 1
ATOM 1710 C C . ASP A 1 209 ? -23.577 15.209 11.809 1.00 60.09 209 ASP A C 1
ATOM 1712 O O . ASP A 1 209 ? -22.804 16.163 11.814 1.00 60.09 209 ASP A O 1
ATOM 1716 N N . GLN A 1 210 ? -23.597 14.369 12.853 1.00 63.28 210 GLN A N 1
ATOM 1717 C CA . GLN A 1 210 ? -22.917 14.715 14.124 1.00 63.28 210 GLN A CA 1
ATOM 1718 C C . GLN A 1 210 ? -21.415 14.380 14.184 1.00 63.28 210 GLN A C 1
ATOM 1720 O O . GLN A 1 210 ? -20.689 14.946 14.997 1.00 63.28 210 GLN A O 1
ATOM 1725 N N . ARG A 1 211 ? -20.931 13.451 13.350 1.00 73.25 211 ARG A N 1
ATOM 1726 C CA . ARG A 1 211 ? -19.548 12.920 13.416 1.00 73.25 211 ARG A CA 1
ATOM 1727 C C . ARG A 1 211 ? -18.616 13.452 12.330 1.00 73.25 211 ARG A C 1
ATOM 1729 O O . ARG A 1 211 ? -17.419 13.179 12.345 1.00 73.25 211 ARG A O 1
ATOM 1736 N N . MET A 1 212 ? -19.164 14.211 11.383 1.00 80.44 212 MET A N 1
ATOM 1737 C CA . MET A 1 212 ? -18.436 14.602 10.180 1.00 80.44 212 MET A CA 1
ATOM 1738 C C . MET A 1 212 ? -17.216 15.474 10.499 1.00 80.44 212 MET A C 1
ATOM 1740 O O . MET A 1 212 ? -16.201 15.355 9.825 1.00 80.44 212 MET A O 1
ATOM 1744 N N . GLU A 1 213 ? -17.279 16.308 11.539 1.00 87.81 213 GLU A N 1
ATOM 1745 C CA . GLU A 1 213 ? -16.161 17.188 11.897 1.00 87.81 213 GLU A CA 1
ATOM 1746 C C . GLU A 1 213 ? -14.945 16.414 12.418 1.00 87.81 213 GLU A C 1
ATOM 1748 O O . GLU A 1 213 ? -13.830 16.633 11.953 1.00 87.81 213 GLU A O 1
ATOM 1753 N N . THR A 1 214 ? -15.153 15.431 13.300 1.00 89.94 214 THR A N 1
ATOM 1754 C CA . THR A 1 214 ? -14.076 14.546 13.767 1.00 89.94 214 THR A CA 1
ATOM 1755 C C . THR A 1 214 ? -13.442 13.790 12.599 1.00 89.94 214 THR A C 1
ATOM 1757 O O . THR A 1 214 ? -12.220 13.726 12.499 1.00 89.94 214 THR A O 1
ATOM 1760 N N . PHE A 1 215 ? -14.252 13.280 11.665 1.00 91.19 215 PHE A N 1
ATOM 1761 C CA . PHE A 1 215 ? -13.746 12.595 10.471 1.00 91.19 215 PHE A CA 1
ATOM 1762 C C . PHE A 1 215 ? -12.940 13.517 9.554 1.00 91.19 215 PHE A C 1
ATOM 1764 O O . PHE A 1 215 ? -11.886 13.117 9.065 1.00 91.19 215 PHE A O 1
ATOM 1771 N N . LYS A 1 216 ? -13.391 14.760 9.351 1.00 92.06 216 LYS A N 1
ATOM 1772 C CA . LYS A 1 216 ? -12.642 15.771 8.593 1.00 92.06 216 LYS A CA 1
ATOM 1773 C C . LYS A 1 216 ? -11.306 16.100 9.251 1.00 92.06 216 LYS A C 1
ATOM 1775 O O . LYS A 1 216 ? -10.315 16.210 8.537 1.00 92.06 216 LYS A O 1
ATOM 1780 N N . ASN A 1 217 ? -11.265 16.219 10.578 1.00 92.19 217 ASN A N 1
ATOM 1781 C CA . ASN A 1 217 ? -10.029 16.496 11.313 1.00 92.19 217 ASN A CA 1
ATOM 1782 C C . ASN A 1 217 ? -9.015 15.361 11.146 1.00 92.19 217 ASN A C 1
ATOM 1784 O O . ASN A 1 217 ? -7.866 15.621 10.807 1.00 92.19 217 ASN A O 1
ATOM 1788 N N . ILE A 1 218 ? -9.452 14.106 11.298 1.00 93.69 218 ILE A N 1
ATOM 1789 C CA . ILE A 1 218 ? -8.576 12.942 11.101 1.00 93.69 218 ILE A CA 1
ATOM 1790 C C . ILE A 1 218 ? -8.103 12.871 9.645 1.00 93.69 218 ILE A C 1
ATOM 1792 O O . ILE A 1 218 ? -6.918 12.679 9.401 1.00 93.69 218 ILE A O 1
ATOM 1796 N N . LEU A 1 219 ? -8.993 13.055 8.664 1.00 95.06 219 LEU A N 1
ATOM 1797 C CA . LEU A 1 219 ? -8.599 13.045 7.252 1.00 95.06 219 LEU A CA 1
ATOM 1798 C C . LEU A 1 219 ? -7.606 14.171 6.928 1.00 95.06 219 LEU A C 1
ATOM 1800 O O . LEU A 1 219 ? -6.629 13.940 6.219 1.00 95.06 219 LEU A O 1
ATOM 18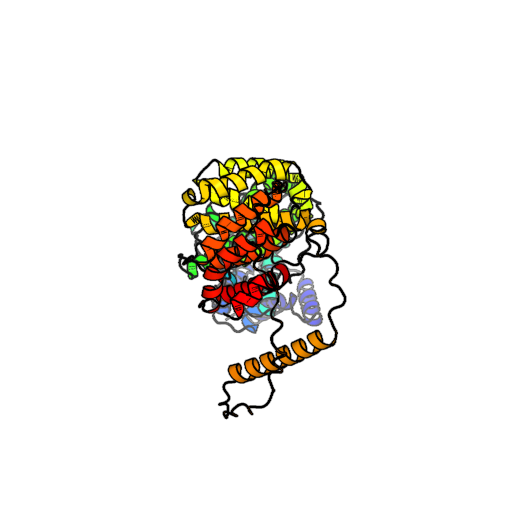04 N N . SER A 1 220 ? -7.829 15.371 7.466 1.00 93.69 220 SER A N 1
ATOM 1805 C CA . SER A 1 220 ? -6.909 16.499 7.314 1.00 93.69 220 SER A CA 1
ATOM 1806 C C . SER A 1 220 ? -5.539 16.203 7.921 1.00 93.69 220 SER A C 1
ATOM 1808 O O . SER A 1 220 ? -4.535 16.639 7.360 1.00 93.69 220 SER A O 1
ATOM 1810 N N . GLU A 1 221 ? -5.491 15.468 9.034 1.00 93.12 221 GLU A N 1
ATOM 1811 C CA . GLU A 1 221 ? -4.240 15.005 9.633 1.00 93.12 221 GLU A CA 1
ATOM 1812 C C . GLU A 1 221 ? -3.531 13.983 8.738 1.00 93.12 221 GLU A C 1
ATOM 1814 O O . GLU A 1 221 ? -2.356 14.144 8.434 1.00 93.12 221 GLU A O 1
ATOM 1819 N N . MET A 1 222 ? -4.249 12.986 8.212 1.00 94.50 222 MET A N 1
ATOM 1820 C CA . MET A 1 222 ? -3.654 11.971 7.326 1.00 94.50 222 MET A CA 1
ATOM 1821 C C . MET A 1 222 ? -3.044 12.565 6.050 1.00 94.50 222 MET A C 1
ATOM 1823 O O . MET A 1 222 ? -2.122 11.994 5.473 1.00 94.50 222 MET A O 1
ATOM 1827 N N . LEU A 1 223 ? -3.540 13.718 5.598 1.00 94.75 223 LEU A N 1
ATOM 1828 C CA . LEU A 1 223 ? -3.009 14.435 4.438 1.00 94.75 223 LEU A CA 1
ATOM 1829 C C . LEU A 1 223 ? -1.794 15.320 4.773 1.00 94.75 223 LEU A C 1
ATOM 1831 O O . LEU A 1 223 ? -1.234 15.943 3.870 1.00 94.75 223 LEU A O 1
ATOM 1835 N N . GLN A 1 224 ? -1.355 15.381 6.035 1.00 92.62 224 GLN A N 1
ATOM 1836 C CA . GLN A 1 224 ? -0.199 16.186 6.416 1.00 92.62 224 GLN A CA 1
ATOM 1837 C C . GLN A 1 224 ? 1.127 15.598 5.899 1.00 92.62 224 GLN A C 1
ATOM 1839 O O . GLN A 1 224 ? 1.328 14.381 5.919 1.00 92.62 224 GLN A O 1
ATOM 1844 N N . PRO A 1 225 ? 2.089 16.457 5.505 1.00 90.62 225 PRO A N 1
ATOM 1845 C CA . PRO A 1 225 ? 3.397 16.073 4.966 1.00 90.62 225 PRO A CA 1
ATOM 1846 C C . PRO A 1 225 ? 4.164 14.990 5.740 1.00 90.62 225 PRO A C 1
ATOM 1848 O O . PRO A 1 225 ? 4.786 14.121 5.135 1.00 90.62 225 PRO A O 1
ATOM 1851 N N . HIS A 1 226 ? 4.147 15.024 7.073 1.00 90.06 226 HIS A N 1
ATOM 1852 C CA . HIS A 1 226 ? 5.004 14.165 7.901 1.00 90.06 226 HIS A CA 1
ATOM 1853 C C . HIS A 1 226 ? 4.687 12.668 7.805 1.00 90.06 226 HIS A C 1
ATOM 1855 O O . HIS A 1 226 ? 5.523 11.858 8.187 1.00 90.06 226 HIS A O 1
ATOM 1861 N N . HIS A 1 227 ? 3.509 12.292 7.304 1.00 91.94 227 HIS A N 1
ATOM 1862 C CA . HIS A 1 227 ? 3.173 10.895 7.027 1.00 91.94 227 HIS A CA 1
ATOM 1863 C C . HIS A 1 227 ? 3.847 10.355 5.759 1.00 91.94 227 HIS A C 1
ATOM 1865 O O . HIS A 1 227 ? 4.000 9.145 5.610 1.00 91.94 227 HIS A O 1
ATOM 1871 N N . TRP A 1 228 ? 4.237 11.250 4.850 1.00 91.06 228 TRP A N 1
ATOM 1872 C CA . TRP A 1 228 ? 4.701 10.920 3.502 1.00 91.06 228 TRP A CA 1
ATOM 1873 C C . TRP A 1 228 ? 6.207 11.140 3.338 1.00 91.06 228 TRP A C 1
ATOM 1875 O O . TRP A 1 228 ? 6.864 10.401 2.610 1.00 91.06 228 TRP A O 1
ATOM 1885 N N . PHE A 1 229 ? 6.776 12.116 4.053 1.00 86.62 229 PHE A N 1
ATOM 1886 C CA . PHE A 1 229 ? 8.217 12.388 4.081 1.00 86.62 229 PHE A CA 1
ATOM 1887 C C . PHE A 1 229 ? 8.927 11.537 5.143 1.00 86.62 229 PHE A C 1
ATOM 1889 O O . PHE A 1 229 ? 9.456 12.060 6.123 1.00 86.62 229 PHE A O 1
ATOM 1896 N N . VAL A 1 230 ? 8.904 10.217 4.945 1.00 88.75 230 VAL A N 1
ATOM 1897 C CA . VAL A 1 230 ? 9.538 9.220 5.821 1.00 88.75 230 VAL A CA 1
ATOM 1898 C C . VAL A 1 230 ? 10.718 8.527 5.132 1.00 88.75 230 VAL A C 1
ATOM 1900 O O . VAL A 1 230 ? 10.777 8.438 3.906 1.00 88.75 230 VAL A O 1
ATOM 1903 N N . GLU A 1 231 ? 11.662 8.036 5.932 1.00 85.81 231 GLU A N 1
ATOM 1904 C CA . GLU A 1 231 ? 12.867 7.331 5.474 1.00 85.81 231 GLU A CA 1
ATOM 1905 C C . GLU A 1 231 ? 12.501 5.918 4.977 1.00 85.81 231 GLU A C 1
ATOM 1907 O O . GLU A 1 231 ? 11.990 5.089 5.738 1.00 85.81 231 GLU A O 1
ATOM 1912 N N . LEU A 1 232 ? 12.680 5.681 3.673 1.00 87.12 232 LEU A N 1
ATOM 1913 C CA . LEU A 1 232 ? 12.308 4.454 2.949 1.00 87.12 232 LEU A CA 1
ATOM 1914 C C . LEU A 1 232 ? 13.378 4.035 1.924 1.00 87.12 232 LEU A C 1
ATOM 1916 O O . LEU A 1 232 ? 13.116 3.196 1.051 1.00 87.12 232 LEU A O 1
ATOM 1920 N N . ASP A 1 233 ? 14.560 4.640 1.966 1.00 82.19 233 ASP A N 1
ATOM 1921 C CA . ASP A 1 233 ? 15.647 4.330 1.048 1.00 82.19 233 ASP A CA 1
ATOM 1922 C C . ASP A 1 233 ? 16.347 3.031 1.478 1.00 82.19 233 ASP A C 1
ATOM 1924 O O . ASP A 1 233 ? 16.335 2.637 2.639 1.00 82.19 233 ASP A O 1
ATOM 1928 N N . GLU A 1 234 ? 16.959 2.319 0.528 1.00 78.00 234 GLU A N 1
ATOM 1929 C CA . GLU A 1 234 ? 17.538 0.985 0.775 1.00 78.00 234 GLU A CA 1
ATOM 1930 C C . GLU A 1 234 ? 18.647 0.975 1.834 1.00 78.00 234 GLU A C 1
ATOM 1932 O O . GLU A 1 234 ? 18.859 -0.047 2.484 1.00 78.00 234 GLU A O 1
ATOM 1937 N N . ASN A 1 235 ? 19.316 2.113 2.030 1.00 79.12 235 ASN A N 1
ATOM 1938 C CA . ASN A 1 235 ? 20.402 2.278 2.996 1.00 79.12 235 ASN A CA 1
ATOM 1939 C C . ASN A 1 235 ? 19.915 2.566 4.425 1.00 79.12 235 ASN A C 1
ATOM 1941 O O . ASN A 1 235 ? 20.735 2.589 5.346 1.00 79.12 235 ASN A O 1
ATOM 1945 N N . ASP A 1 236 ? 18.616 2.801 4.612 1.00 82.44 236 ASP A N 1
ATOM 1946 C CA . ASP A 1 236 ? 18.048 3.109 5.921 1.00 82.44 236 ASP A CA 1
ATOM 1947 C C . ASP A 1 236 ? 17.999 1.850 6.797 1.00 82.44 236 ASP A C 1
ATOM 1949 O O . ASP A 1 236 ? 18.093 0.714 6.319 1.00 82.44 236 ASP A O 1
ATOM 1953 N N . ASN A 1 237 ? 17.825 2.020 8.106 1.00 91.50 237 ASN A N 1
ATOM 1954 C CA . ASN A 1 237 ? 17.700 0.884 9.013 1.00 91.50 237 ASN A CA 1
ATOM 1955 C C . ASN A 1 237 ? 16.487 0.017 8.627 1.00 91.50 237 ASN A C 1
ATOM 1957 O O . ASN A 1 237 ? 15.378 0.521 8.481 1.00 91.50 237 ASN A O 1
ATOM 1961 N N . ILE A 1 238 ? 16.678 -1.300 8.508 1.00 92.12 238 ILE A N 1
ATOM 1962 C CA . ILE A 1 238 ? 15.619 -2.239 8.099 1.00 92.12 238 ILE A CA 1
ATOM 1963 C C . ILE A 1 238 ? 14.389 -2.162 9.017 1.00 92.12 238 ILE A C 1
ATOM 1965 O O . ILE A 1 238 ? 13.261 -2.274 8.539 1.00 92.12 238 ILE A O 1
ATOM 1969 N N . LEU A 1 239 ? 14.581 -1.985 10.327 1.00 91.62 239 LEU A N 1
ATOM 1970 C CA . LEU A 1 239 ? 13.471 -1.860 11.275 1.00 91.62 239 LEU A CA 1
ATOM 1971 C C . LEU A 1 239 ? 12.682 -0.571 11.035 1.00 91.62 239 LEU A C 1
ATOM 1973 O O . LEU A 1 239 ? 11.452 -0.616 11.025 1.00 91.62 239 LEU A O 1
ATOM 1977 N N . ASP A 1 240 ? 13.377 0.535 10.771 1.00 91.81 240 ASP A N 1
ATOM 1978 C CA . ASP A 1 240 ? 12.753 1.826 10.477 1.00 91.81 240 ASP A CA 1
ATOM 1979 C C . ASP A 1 240 ? 12.041 1.785 9.117 1.00 91.81 240 ASP A C 1
ATOM 1981 O O . ASP A 1 240 ? 10.891 2.206 9.024 1.00 91.81 240 ASP A O 1
ATOM 1985 N N . GLN A 1 241 ? 12.638 1.160 8.092 1.00 93.19 241 GLN A N 1
ATOM 1986 C CA . GLN A 1 241 ? 11.983 0.924 6.799 1.00 93.19 241 GLN A CA 1
ATOM 1987 C C . GLN A 1 241 ? 10.692 0.115 6.965 1.00 93.19 241 GLN A C 1
ATOM 1989 O O . GLN A 1 241 ? 9.653 0.504 6.437 1.00 93.19 241 GLN A O 1
ATOM 1994 N N . LYS A 1 242 ? 10.724 -0.992 7.723 1.00 95.12 242 LYS A N 1
ATOM 1995 C CA . LYS A 1 242 ? 9.529 -1.808 8.002 1.00 95.12 242 LYS A CA 1
ATOM 1996 C C . LYS A 1 242 ? 8.457 -0.992 8.723 1.00 95.12 242 LYS A C 1
ATOM 1998 O O . LYS A 1 242 ? 7.286 -1.042 8.345 1.00 95.12 242 LYS A O 1
ATOM 2003 N N . TYR A 1 243 ? 8.855 -0.226 9.738 1.00 94.38 243 TYR A N 1
ATOM 2004 C CA . TYR A 1 243 ? 7.951 0.623 10.508 1.00 94.38 243 TYR A CA 1
ATOM 2005 C C . TYR A 1 243 ? 7.303 1.708 9.636 1.00 94.38 243 TYR A C 1
ATOM 2007 O O . TYR A 1 243 ? 6.078 1.846 9.639 1.00 94.38 243 TYR A O 1
ATOM 2015 N N . ASN A 1 244 ? 8.102 2.430 8.852 1.00 95.06 244 ASN A N 1
ATOM 2016 C CA . ASN A 1 244 ? 7.660 3.515 7.978 1.00 95.06 244 ASN A CA 1
ATOM 2017 C C . ASN A 1 244 ? 6.823 2.998 6.801 1.00 95.06 244 ASN A C 1
ATOM 2019 O O . ASN A 1 244 ? 5.807 3.598 6.457 1.00 95.06 244 ASN A O 1
ATOM 2023 N N . ALA A 1 245 ? 7.182 1.856 6.211 1.00 96.06 245 ALA A N 1
ATOM 2024 C CA . ALA A 1 245 ? 6.396 1.252 5.139 1.00 96.06 245 ALA A CA 1
ATOM 2025 C C . ALA A 1 245 ? 4.996 0.867 5.630 1.00 96.06 245 ALA A C 1
ATOM 2027 O O . ALA A 1 245 ? 3.996 1.181 4.980 1.00 96.06 245 ALA A O 1
ATOM 2028 N N . LEU A 1 246 ? 4.912 0.251 6.814 1.00 96.56 246 LEU A N 1
ATOM 2029 C CA . LEU A 1 246 ? 3.635 -0.081 7.436 1.00 96.56 246 LEU A CA 1
ATOM 2030 C C . LEU A 1 246 ? 2.832 1.176 7.794 1.00 96.56 246 LEU A C 1
ATOM 2032 O O . LEU A 1 246 ? 1.620 1.199 7.584 1.00 96.56 246 LEU A O 1
ATOM 2036 N N . HIS A 1 247 ? 3.505 2.224 8.278 1.00 96.25 247 HIS A N 1
ATOM 2037 C CA . HIS A 1 247 ? 2.896 3.521 8.563 1.00 96.25 247 HIS A CA 1
ATOM 2038 C C . HIS A 1 247 ? 2.167 4.072 7.334 1.00 96.25 247 HIS A C 1
ATOM 2040 O O . HIS A 1 247 ? 0.962 4.315 7.386 1.00 96.25 247 HIS A O 1
ATOM 2046 N N . VAL A 1 248 ? 2.874 4.183 6.206 1.00 96.94 248 VAL A N 1
ATOM 2047 C CA . VAL A 1 248 ? 2.317 4.684 4.940 1.00 96.94 248 VAL A CA 1
ATOM 2048 C C . VAL A 1 248 ? 1.140 3.821 4.475 1.00 96.94 248 VAL A C 1
ATOM 2050 O O . VAL A 1 248 ? 0.100 4.357 4.093 1.00 96.94 248 VAL A O 1
ATOM 2053 N N . CYS A 1 249 ? 1.251 2.490 4.569 1.00 96.94 249 CYS A N 1
ATOM 2054 C CA . CYS A 1 249 ? 0.154 1.581 4.216 1.00 96.94 249 CYS A CA 1
ATOM 2055 C C . CYS A 1 249 ? -1.113 1.849 5.048 1.00 96.94 249 CYS A C 1
ATOM 2057 O O . CYS A 1 249 ? -2.219 1.872 4.506 1.00 96.94 249 CYS A O 1
ATOM 2059 N N . LEU A 1 250 ? -0.968 2.078 6.357 1.00 97.25 250 LEU A N 1
ATOM 2060 C CA . LEU A 1 250 ? -2.098 2.364 7.244 1.00 97.25 250 LEU A CA 1
ATOM 2061 C C . LEU A 1 250 ? -2.718 3.739 6.966 1.00 97.25 250 LEU A C 1
ATOM 2063 O O . LEU A 1 250 ? -3.942 3.853 6.955 1.00 97.25 250 LEU A O 1
ATOM 2067 N N . VAL A 1 251 ? -1.910 4.764 6.677 1.00 97.31 251 VAL A N 1
ATOM 2068 C CA . VAL A 1 251 ? -2.419 6.094 6.294 1.00 97.31 251 VAL A CA 1
ATOM 2069 C C . VAL A 1 251 ? -3.228 6.012 4.991 1.00 97.31 251 VAL A C 1
ATOM 2071 O O . VAL A 1 251 ? -4.354 6.511 4.930 1.00 97.31 251 VAL A O 1
ATOM 2074 N N . LEU A 1 252 ? -2.721 5.304 3.972 1.00 97.44 252 LEU A N 1
ATOM 2075 C CA . LEU A 1 252 ? -3.450 5.053 2.719 1.00 97.44 252 LEU A CA 1
ATOM 2076 C C . LEU A 1 252 ? -4.782 4.329 2.968 1.00 97.44 252 LEU A C 1
ATOM 2078 O O . LEU A 1 252 ? -5.812 4.690 2.389 1.00 97.44 252 LEU A O 1
ATOM 2082 N N . ARG A 1 253 ? -4.791 3.343 3.871 1.00 96.12 253 ARG A N 1
ATOM 2083 C CA . ARG A 1 253 ? -6.001 2.609 4.266 1.00 96.12 253 ARG A CA 1
ATOM 2084 C C . ARG A 1 253 ? -7.036 3.518 4.938 1.00 96.12 253 ARG A C 1
ATOM 2086 O O . ARG A 1 253 ? -8.223 3.409 4.626 1.00 96.12 253 ARG A O 1
ATOM 2093 N N . ILE A 1 254 ? -6.611 4.443 5.803 1.00 96.62 254 ILE A N 1
ATOM 2094 C CA . ILE A 1 254 ? -7.501 5.439 6.426 1.00 96.62 254 ILE A CA 1
ATOM 2095 C C . ILE A 1 254 ? -8.129 6.348 5.365 1.00 96.62 254 ILE A C 1
ATOM 2097 O O . ILE A 1 254 ? -9.351 6.511 5.350 1.00 96.62 254 ILE A O 1
ATOM 2101 N N . ILE A 1 255 ? -7.324 6.896 4.448 1.00 97.50 255 ILE A N 1
ATOM 2102 C CA . ILE A 1 255 ? -7.819 7.754 3.358 1.00 97.50 255 ILE A CA 1
ATOM 2103 C C . ILE A 1 255 ? -8.849 7.003 2.508 1.00 97.50 255 ILE A C 1
ATOM 2105 O O . ILE A 1 255 ? -9.916 7.540 2.213 1.00 97.50 255 ILE A O 1
ATOM 2109 N N . SER A 1 256 ? -8.573 5.739 2.184 1.00 95.44 256 SER A N 1
ATOM 2110 C CA . SER A 1 256 ? -9.479 4.873 1.419 1.00 95.44 256 SER A CA 1
ATOM 2111 C C . SER A 1 256 ? -10.824 4.679 2.123 1.00 95.44 256 SER A C 1
ATOM 2113 O O . SER A 1 256 ? -11.882 4.825 1.510 1.00 95.44 256 SER A O 1
ATOM 2115 N N . LYS A 1 257 ? -10.803 4.396 3.432 1.00 94.94 257 LYS A N 1
ATOM 2116 C CA . LYS A 1 257 ? -12.031 4.259 4.226 1.00 94.94 257 LYS A CA 1
ATOM 2117 C C . LYS A 1 257 ? -12.818 5.567 4.295 1.00 94.94 257 LYS A C 1
ATOM 2119 O O . LYS A 1 257 ? -14.041 5.540 4.163 1.00 94.94 257 LYS A O 1
ATOM 2124 N N . PHE A 1 258 ? -12.146 6.710 4.443 1.00 95.75 258 PHE A N 1
ATOM 2125 C CA . PHE A 1 258 ? -12.825 8.005 4.406 1.00 95.75 258 PHE A CA 1
ATOM 2126 C C . PHE A 1 258 ? -13.399 8.341 3.034 1.00 95.75 258 PHE A C 1
ATOM 2128 O O . PHE A 1 258 ? -14.485 8.913 2.983 1.00 95.75 258 PHE A O 1
ATOM 2135 N N . ALA A 1 259 ? -12.742 7.950 1.940 1.00 95.31 259 ALA A N 1
ATOM 2136 C CA . ALA A 1 259 ? -13.300 8.111 0.603 1.00 95.31 259 ALA A CA 1
ATOM 2137 C C . ALA A 1 259 ? -14.659 7.403 0.488 1.00 95.31 259 ALA A C 1
ATOM 2139 O O . ALA A 1 259 ? -15.648 8.037 0.118 1.00 95.31 259 ALA A O 1
ATOM 2140 N N . LEU A 1 260 ? -14.748 6.135 0.910 1.00 93.38 260 LEU A N 1
ATOM 2141 C CA . LEU A 1 260 ? -16.014 5.388 0.924 1.00 93.38 260 LEU A CA 1
ATOM 2142 C C . LEU A 1 260 ? -17.063 6.006 1.849 1.00 93.38 260 LEU A C 1
ATOM 2144 O O . LEU A 1 260 ? -18.233 6.099 1.476 1.00 93.38 260 LEU A O 1
ATOM 2148 N N . LEU A 1 261 ? -16.654 6.422 3.048 1.00 92.25 261 LEU A N 1
ATOM 2149 C CA . LEU A 1 261 ? -17.567 6.973 4.045 1.00 92.25 261 LEU A CA 1
ATOM 2150 C C . LEU A 1 261 ? -18.146 8.329 3.613 1.00 92.25 261 LEU A C 1
ATOM 2152 O O . LEU A 1 261 ? -19.339 8.579 3.781 1.00 92.25 261 LEU A O 1
ATOM 2156 N N . MET A 1 262 ? -17.308 9.213 3.065 1.00 91.62 262 MET A N 1
ATOM 2157 C CA . MET A 1 262 ? -17.693 10.570 2.664 1.00 91.62 262 MET A CA 1
ATOM 2158 C C . MET A 1 262 ? -18.349 10.623 1.277 1.00 91.62 262 MET A C 1
ATOM 2160 O O . MET A 1 262 ? -19.080 11.578 1.001 1.00 91.62 262 MET A O 1
ATOM 2164 N N . ARG A 1 263 ? -18.122 9.619 0.416 1.00 90.81 263 ARG A N 1
ATOM 2165 C CA . ARG A 1 263 ? -18.665 9.531 -0.952 1.00 90.81 263 ARG A CA 1
ATOM 2166 C C . ARG A 1 263 ? -18.403 10.827 -1.735 1.00 90.81 263 ARG A C 1
ATOM 2168 O O . ARG A 1 263 ? -17.262 11.278 -1.833 1.00 90.81 263 ARG A O 1
ATOM 2175 N N . GLU A 1 264 ? -19.452 11.489 -2.223 1.00 88.88 264 GLU A N 1
ATOM 2176 C CA . GLU A 1 264 ? -19.364 12.753 -2.968 1.00 88.88 264 GLU A CA 1
ATOM 2177 C C . GLU A 1 264 ? -18.687 13.885 -2.178 1.00 88.88 264 GLU A C 1
ATOM 2179 O O . GLU A 1 264 ? -18.048 14.753 -2.772 1.00 88.88 264 GLU A O 1
ATOM 2184 N N . ASN A 1 265 ? -18.763 13.882 -0.840 1.00 90.25 265 ASN A N 1
ATOM 2185 C CA . ASN A 1 265 ? -18.097 14.897 -0.017 1.00 90.25 265 ASN A CA 1
ATOM 2186 C C . ASN A 1 265 ? -16.570 14.744 -0.015 1.00 90.25 265 ASN A C 1
ATOM 2188 O O . ASN A 1 265 ? -15.867 15.704 0.296 1.00 90.25 265 ASN A O 1
ATOM 2192 N N . PHE A 1 266 ? -16.033 13.584 -0.402 1.00 94.25 266 PHE A N 1
ATOM 2193 C CA . PHE A 1 266 ? -14.588 13.389 -0.512 1.00 94.25 266 PHE A CA 1
ATOM 2194 C C . PHE A 1 266 ? -13.962 14.234 -1.635 1.00 94.25 266 PHE A C 1
ATOM 2196 O O . PHE A 1 266 ? -12.765 14.509 -1.595 1.00 94.25 266 PHE A O 1
ATOM 2203 N N . ARG A 1 267 ? -14.764 14.750 -2.584 1.00 93.25 267 ARG A N 1
ATOM 2204 C CA . ARG A 1 267 ? -14.294 15.626 -3.673 1.00 93.25 267 ARG A CA 1
ATOM 2205 C C . ARG A 1 267 ? -13.482 16.832 -3.190 1.00 93.25 267 ARG A C 1
ATOM 2207 O O . ARG A 1 267 ? -12.602 17.304 -3.899 1.00 93.25 267 ARG A O 1
ATOM 2214 N N . TRP A 1 268 ? -13.758 17.322 -1.978 1.00 93.62 268 TRP A N 1
ATOM 2215 C CA . TRP A 1 268 ? -13.045 18.454 -1.377 1.00 93.62 268 TRP A CA 1
ATOM 2216 C C . TRP A 1 268 ? -11.597 18.127 -0.992 1.00 93.62 268 TRP A C 1
ATOM 2218 O O . TRP A 1 268 ? -10.784 19.037 -0.883 1.00 93.62 268 TRP A O 1
ATOM 2228 N N . TYR A 1 269 ? -11.280 16.842 -0.827 1.00 96.06 269 TYR A N 1
ATOM 2229 C CA . TYR A 1 269 ? -9.956 16.322 -0.477 1.00 96.06 269 TYR A CA 1
ATOM 2230 C C . TYR A 1 269 ? -9.291 15.579 -1.641 1.00 96.06 269 TYR A C 1
ATOM 2232 O O . TYR A 1 269 ? -8.126 15.195 -1.542 1.00 96.06 269 TYR A O 1
ATOM 2240 N N . LEU A 1 270 ? -10.015 15.378 -2.748 1.00 96.12 270 LEU A N 1
ATOM 2241 C CA . LEU A 1 270 ? -9.611 14.518 -3.859 1.00 96.12 270 LEU A CA 1
ATOM 2242 C C . LEU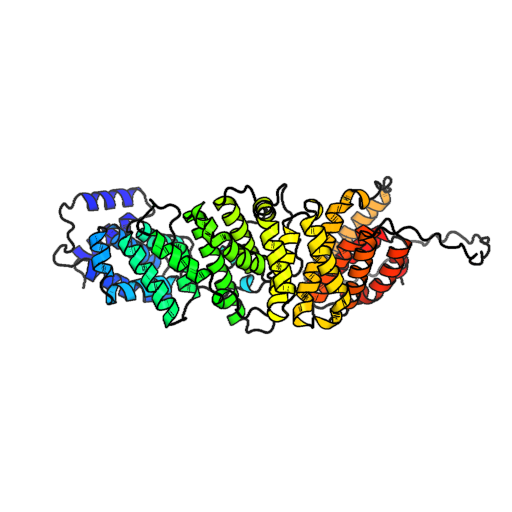 A 1 270 ? -8.228 14.878 -4.405 1.00 96.12 270 LEU A C 1
ATOM 2244 O O . LEU A 1 270 ? -7.403 14.003 -4.629 1.00 96.12 270 LEU A O 1
ATOM 2248 N N . TYR A 1 271 ? -7.954 16.164 -4.592 1.00 95.56 271 TYR A N 1
ATOM 2249 C CA . TYR A 1 271 ? -6.697 16.638 -5.164 1.00 95.56 271 TYR A CA 1
ATOM 2250 C C . TYR A 1 271 ? -5.485 16.412 -4.263 1.00 95.56 271 TYR A C 1
ATOM 2252 O O . TYR A 1 271 ? -4.416 16.066 -4.771 1.00 95.56 271 TYR A O 1
ATOM 2260 N N . ASP A 1 272 ? -5.642 16.573 -2.953 1.00 95.12 272 ASP A N 1
ATOM 2261 C CA . ASP A 1 272 ? -4.564 16.327 -1.996 1.00 95.12 272 ASP A CA 1
ATOM 2262 C C . ASP A 1 272 ? -4.361 14.820 -1.795 1.00 95.12 272 ASP A C 1
ATOM 2264 O O . ASP A 1 272 ? -3.225 14.348 -1.807 1.00 95.12 272 ASP A O 1
ATOM 2268 N N . ALA A 1 273 ? -5.453 14.049 -1.748 1.00 96.50 273 ALA A N 1
ATOM 2269 C CA . ALA A 1 273 ? -5.402 12.592 -1.716 1.00 96.50 273 ALA A CA 1
ATOM 2270 C C . ALA A 1 273 ? -4.737 12.013 -2.976 1.00 96.50 273 ALA A C 1
ATOM 2272 O O . ALA A 1 273 ? -3.842 11.181 -2.861 1.00 96.50 273 ALA A O 1
ATOM 2273 N N . LEU A 1 274 ? -5.106 12.477 -4.176 1.00 96.00 274 LEU A N 1
ATOM 2274 C CA . LEU A 1 274 ? -4.511 12.011 -5.433 1.00 96.00 274 LEU A CA 1
ATOM 2275 C C . LEU A 1 274 ? -3.007 12.279 -5.491 1.00 96.00 274 LEU A C 1
ATOM 2277 O O . LEU A 1 274 ? -2.275 11.410 -5.951 1.00 96.00 274 LEU A O 1
ATOM 2281 N N . ARG A 1 275 ? -2.526 13.436 -5.008 1.00 93.25 275 ARG A N 1
ATOM 2282 C CA . ARG A 1 275 ? -1.079 13.720 -4.944 1.00 93.25 275 ARG A CA 1
ATOM 2283 C C . ARG A 1 275 ? -0.344 12.670 -4.114 1.00 93.25 275 ARG A C 1
ATOM 2285 O O . ARG A 1 275 ? 0.612 12.079 -4.608 1.00 93.25 275 ARG A O 1
ATOM 2292 N N . ALA A 1 276 ? -0.814 12.431 -2.889 1.00 94.69 276 ALA A N 1
ATOM 2293 C CA . ALA A 1 276 ? -0.182 11.492 -1.967 1.00 94.69 276 ALA A CA 1
ATOM 2294 C C . ALA A 1 276 ? -0.264 10.047 -2.484 1.00 94.69 276 ALA A C 1
ATOM 2296 O O . ALA A 1 276 ? 0.748 9.354 -2.574 1.00 94.69 276 ALA A O 1
ATOM 2297 N N . ILE A 1 277 ? -1.455 9.604 -2.898 1.00 96.69 277 ILE A N 1
ATOM 2298 C CA . ILE A 1 277 ? -1.673 8.225 -3.342 1.00 96.69 277 ILE A CA 1
ATOM 2299 C C . ILE A 1 277 ? -0.891 7.933 -4.635 1.00 96.69 277 ILE A C 1
ATOM 2301 O O . ILE A 1 277 ? -0.257 6.884 -4.728 1.00 96.69 277 ILE A O 1
ATOM 2305 N N . LEU A 1 278 ? -0.873 8.846 -5.618 1.00 94.88 278 LEU A N 1
ATOM 2306 C CA . LEU A 1 278 ? -0.108 8.647 -6.858 1.00 94.88 278 LEU A CA 1
ATOM 2307 C C . LEU A 1 278 ? 1.401 8.626 -6.610 1.00 94.88 278 LEU A C 1
ATOM 2309 O O . LEU A 1 278 ? 2.106 7.833 -7.222 1.00 94.88 278 LEU A O 1
ATOM 2313 N N . GLN A 1 279 ? 1.910 9.445 -5.690 1.00 92.94 279 GLN A N 1
ATOM 2314 C CA . GLN A 1 279 ? 3.316 9.374 -5.300 1.00 92.94 279 GLN A CA 1
ATOM 2315 C C . GLN A 1 279 ? 3.651 8.001 -4.689 1.00 92.94 279 GLN A C 1
ATOM 2317 O O . GLN A 1 279 ? 4.654 7.389 -5.059 1.00 92.94 279 GLN A O 1
ATOM 2322 N N . CYS A 1 280 ? 2.789 7.471 -3.813 1.00 93.88 280 CYS A N 1
ATOM 2323 C CA . CYS A 1 280 ? 2.955 6.142 -3.215 1.00 93.88 280 CYS A CA 1
ATOM 2324 C C . CYS A 1 280 ? 2.807 4.993 -4.225 1.00 93.88 280 CYS A C 1
ATOM 2326 O O . CYS A 1 280 ? 3.502 3.985 -4.104 1.00 93.88 280 CYS A O 1
ATOM 2328 N N . SER A 1 281 ? 1.957 5.144 -5.243 1.00 90.94 281 SER A N 1
ATOM 2329 C CA . SER A 1 281 ? 1.818 4.174 -6.340 1.00 90.94 281 SER A CA 1
ATOM 2330 C C . SER A 1 281 ? 3.103 4.049 -7.171 1.00 90.94 281 SER A C 1
ATOM 2332 O O . SER A 1 281 ? 3.365 2.993 -7.741 1.00 90.94 281 SER A O 1
ATOM 2334 N N . GLY A 1 282 ? 3.972 5.063 -7.144 1.00 88.06 282 GLY A N 1
ATOM 2335 C CA . GLY A 1 282 ? 5.324 5.010 -7.700 1.00 88.06 282 GLY A CA 1
ATOM 2336 C C . GLY A 1 282 ? 6.371 4.381 -6.771 1.00 88.06 282 GLY A C 1
ATOM 2337 O O . GLY A 1 282 ? 7.540 4.308 -7.138 1.00 88.06 282 GLY A O 1
ATOM 2338 N N . SER A 1 283 ? 6.023 3.908 -5.570 1.00 90.56 283 SER A N 1
ATOM 2339 C CA . SER A 1 283 ? 6.995 3.292 -4.651 1.00 90.56 283 SER A CA 1
ATOM 2340 C C . SER A 1 283 ? 7.558 1.980 -5.207 1.00 90.56 283 SER A C 1
ATOM 2342 O O . SER A 1 283 ? 6.838 1.219 -5.856 1.00 90.56 283 SER A O 1
ATOM 2344 N N . THR A 1 284 ? 8.840 1.706 -4.935 1.00 90.19 284 THR A N 1
ATOM 2345 C CA . THR A 1 284 ? 9.456 0.392 -5.197 1.00 90.19 284 THR A CA 1
ATOM 2346 C C . THR A 1 284 ? 9.079 -0.640 -4.139 1.00 90.19 284 THR A C 1
ATOM 2348 O O . THR A 1 284 ? 9.321 -1.815 -4.354 1.00 90.19 284 THR A O 1
ATOM 2351 N N . LEU A 1 285 ? 8.572 -0.226 -2.971 1.00 92.06 285 LEU A N 1
ATOM 2352 C CA . LEU A 1 285 ? 8.139 -1.146 -1.916 1.00 92.06 285 LEU A CA 1
ATOM 2353 C C . LEU A 1 285 ? 6.755 -1.697 -2.260 1.00 92.06 285 LEU A C 1
ATOM 2355 O O . LEU A 1 285 ? 5.794 -0.932 -2.373 1.00 92.06 285 LEU A O 1
ATOM 2359 N N . ASN A 1 286 ? 6.650 -3.018 -2.387 1.00 89.81 286 ASN A N 1
ATOM 2360 C CA . ASN A 1 286 ? 5.455 -3.678 -2.910 1.00 89.81 286 ASN A CA 1
ATOM 2361 C C . ASN A 1 286 ? 4.223 -3.411 -2.051 1.00 89.81 286 ASN A C 1
ATOM 2363 O O . ASN A 1 286 ? 3.160 -3.132 -2.591 1.00 89.81 286 ASN A O 1
ATOM 2367 N N . CYS A 1 287 ? 4.357 -3.449 -0.725 1.00 92.25 287 CYS A N 1
ATOM 2368 C CA . CYS A 1 287 ? 3.244 -3.176 0.184 1.00 92.25 287 CYS A CA 1
ATOM 2369 C C . CYS A 1 287 ? 2.668 -1.761 -0.011 1.00 92.25 287 CYS A C 1
ATOM 2371 O O . CYS A 1 287 ? 1.455 -1.614 -0.120 1.00 92.25 287 CYS A O 1
ATOM 2373 N N . ILE A 1 288 ? 3.525 -0.738 -0.134 1.00 94.44 288 ILE A N 1
ATOM 2374 C CA . ILE A 1 288 ? 3.105 0.655 -0.354 1.00 94.44 288 ILE A CA 1
ATOM 2375 C C . ILE A 1 288 ? 2.449 0.796 -1.725 1.00 94.44 288 ILE A C 1
ATOM 2377 O O . ILE A 1 288 ? 1.387 1.406 -1.832 1.00 94.44 288 ILE A O 1
ATOM 2381 N N . ASN A 1 289 ? 3.074 0.218 -2.754 1.00 91.00 289 ASN A N 1
ATOM 2382 C CA . ASN A 1 289 ? 2.557 0.224 -4.115 1.00 91.00 289 ASN A CA 1
ATOM 2383 C C . ASN A 1 289 ? 1.140 -0.377 -4.157 1.00 91.00 289 ASN A C 1
ATOM 2385 O O . ASN A 1 289 ? 0.189 0.289 -4.560 1.00 91.00 289 ASN A O 1
ATOM 2389 N N . GLU A 1 290 ? 0.978 -1.587 -3.617 1.00 89.88 290 GLU A N 1
ATOM 2390 C CA . GLU A 1 290 ? -0.303 -2.288 -3.560 1.00 89.88 290 GLU A CA 1
ATOM 2391 C C . GLU A 1 290 ? -1.353 -1.537 -2.729 1.00 89.88 290 GLU A C 1
ATOM 2393 O O . GLU A 1 290 ? -2.504 -1.420 -3.154 1.00 89.88 290 GLU A O 1
ATOM 2398 N N . SER A 1 291 ? -0.986 -1.006 -1.557 1.00 93.44 291 SER A N 1
ATOM 2399 C CA . SER A 1 291 ? -1.891 -0.197 -0.731 1.00 93.44 291 SER A CA 1
ATOM 2400 C C . SER A 1 291 ? -2.342 1.078 -1.444 1.00 93.44 291 SER A C 1
ATOM 2402 O O . SER A 1 291 ? -3.506 1.459 -1.321 1.00 93.44 291 SER A O 1
ATOM 2404 N N . ALA A 1 292 ? -1.468 1.715 -2.226 1.00 94.62 292 ALA A N 1
ATOM 2405 C CA . ALA A 1 292 ? -1.816 2.897 -3.006 1.00 94.62 292 ALA A CA 1
ATOM 2406 C C . ALA A 1 292 ? -2.779 2.559 -4.151 1.00 94.62 292 ALA A C 1
ATOM 2408 O O . ALA A 1 292 ? -3.767 3.261 -4.345 1.00 94.62 292 ALA A O 1
ATOM 2409 N N . GLU A 1 293 ? -2.560 1.456 -4.867 1.00 90.81 293 GLU A N 1
ATOM 2410 C CA . GLU A 1 293 ? -3.485 1.009 -5.915 1.00 90.81 293 GLU A CA 1
ATOM 2411 C C . GLU A 1 293 ? -4.862 0.631 -5.352 1.00 90.81 293 GLU A C 1
ATOM 2413 O O . GLU A 1 293 ? -5.893 0.998 -5.920 1.00 90.81 293 GLU A O 1
ATOM 2418 N N . MET A 1 294 ? -4.905 -0.049 -4.199 1.00 90.62 294 MET A N 1
ATOM 2419 C CA . MET A 1 294 ? -6.157 -0.316 -3.480 1.00 90.62 294 MET A CA 1
ATOM 2420 C C . MET A 1 294 ? -6.876 0.976 -3.085 1.00 90.62 294 MET A C 1
ATOM 2422 O O . MET A 1 294 ? -8.105 1.051 -3.189 1.00 90.62 294 MET A O 1
ATOM 2426 N N . ALA A 1 295 ? -6.121 1.997 -2.676 1.00 95.31 295 ALA A N 1
ATOM 2427 C CA . ALA A 1 295 ? -6.665 3.306 -2.359 1.00 95.31 295 ALA A CA 1
ATOM 2428 C C . ALA A 1 295 ? -7.221 4.021 -3.596 1.00 95.31 295 ALA A C 1
ATOM 2430 O O . ALA A 1 295 ? -8.339 4.527 -3.534 1.00 95.31 295 ALA A O 1
ATOM 2431 N N . LEU A 1 296 ? -6.508 4.014 -4.729 1.00 95.38 296 LEU A N 1
ATOM 2432 C CA . LEU A 1 296 ? -6.991 4.597 -5.989 1.00 95.38 296 LEU A CA 1
ATOM 2433 C C . LEU A 1 296 ? -8.291 3.943 -6.460 1.00 95.38 296 LEU A C 1
ATOM 2435 O O . LEU A 1 296 ? -9.226 4.646 -6.831 1.00 95.38 296 LEU A O 1
ATOM 2439 N N . ASP A 1 297 ? -8.362 2.613 -6.415 1.00 92.25 297 ASP A N 1
ATOM 2440 C CA . ASP A 1 297 ? -9.553 1.841 -6.785 1.00 92.25 297 ASP A CA 1
ATOM 2441 C C . ASP A 1 297 ? -10.748 2.210 -5.891 1.00 92.25 297 ASP A C 1
ATOM 2443 O O . ASP A 1 297 ? -11.841 2.529 -6.360 1.00 92.25 297 ASP A O 1
ATOM 2447 N N . THR A 1 298 ? -10.506 2.283 -4.582 1.00 93.50 298 THR A N 1
ATOM 2448 C CA . THR A 1 298 ? -11.516 2.675 -3.595 1.00 93.50 298 THR A CA 1
ATOM 2449 C C . THR A 1 298 ? -11.991 4.118 -3.795 1.00 93.50 298 THR A C 1
ATOM 2451 O O . THR A 1 298 ? -13.192 4.389 -3.734 1.00 93.50 298 THR A O 1
ATOM 2454 N N . VAL A 1 299 ? -11.071 5.050 -4.063 1.00 96.06 299 VAL A N 1
ATOM 2455 C CA . VAL A 1 299 ? -11.387 6.454 -4.359 1.00 96.06 299 VAL A CA 1
ATOM 2456 C C . VAL A 1 299 ? -12.174 6.566 -5.664 1.00 96.06 299 VAL A C 1
ATOM 2458 O O . VAL A 1 299 ? -13.151 7.310 -5.703 1.00 96.06 299 VAL A O 1
ATOM 2461 N N . ALA A 1 300 ? -11.817 5.806 -6.704 1.00 94.38 300 ALA A N 1
ATOM 2462 C CA . ALA A 1 300 ? -12.556 5.778 -7.965 1.00 94.38 300 ALA A CA 1
ATOM 2463 C C . ALA A 1 300 ? -14.016 5.371 -7.726 1.00 94.38 300 ALA A C 1
ATOM 2465 O O . ALA A 1 300 ? -14.926 6.120 -8.083 1.00 94.38 300 ALA A O 1
ATOM 2466 N N . ILE A 1 301 ? -14.236 4.258 -7.017 1.00 92.25 301 ILE A N 1
ATOM 2467 C CA . ILE A 1 301 ? -15.575 3.781 -6.644 1.00 92.25 301 ILE A CA 1
ATOM 2468 C C . ILE A 1 301 ? -16.328 4.843 -5.829 1.00 92.25 301 ILE A C 1
ATOM 2470 O O . ILE A 1 301 ? -17.489 5.136 -6.115 1.00 92.25 301 ILE A O 1
ATOM 2474 N N . ALA A 1 302 ? -15.673 5.460 -4.841 1.00 92.88 302 ALA A N 1
ATOM 2475 C CA . ALA A 1 302 ? -16.274 6.493 -3.997 1.00 92.88 302 ALA A CA 1
ATOM 2476 C C . ALA A 1 302 ? -16.683 7.761 -4.765 1.00 92.88 302 ALA A C 1
ATOM 2478 O O . ALA A 1 302 ? -17.635 8.433 -4.364 1.00 92.88 302 ALA A O 1
ATOM 2479 N N . GLN A 1 303 ? -15.972 8.095 -5.847 1.00 94.31 303 GLN A N 1
ATOM 2480 C CA . GLN A 1 303 ? -16.290 9.212 -6.744 1.00 94.31 303 GLN A CA 1
ATOM 2481 C C . GLN A 1 303 ? -17.237 8.818 -7.893 1.00 94.31 303 GLN A C 1
ATOM 2483 O O . GLN A 1 303 ? -17.503 9.634 -8.770 1.00 94.31 303 GLN A O 1
ATOM 2488 N N . GLY A 1 304 ? -17.764 7.589 -7.904 1.00 92.69 304 GLY A N 1
ATOM 2489 C CA . GLY A 1 304 ? -18.681 7.115 -8.945 1.00 92.69 304 GLY A CA 1
ATOM 2490 C C . GLY A 1 304 ? -18.003 6.755 -10.273 1.00 92.69 304 GLY A C 1
ATOM 2491 O O . GLY A 1 304 ? -18.686 6.626 -11.287 1.00 92.69 304 GLY A O 1
ATOM 2492 N N . MET A 1 305 ? -16.680 6.579 -10.276 1.00 93.19 305 MET A N 1
ATOM 2493 C CA . MET A 1 305 ? -15.898 6.162 -11.441 1.00 93.19 305 MET A CA 1
ATOM 2494 C C . MET A 1 305 ? -15.783 4.627 -11.504 1.00 93.19 305 MET A C 1
ATOM 2496 O O . MET A 1 305 ? -15.676 3.973 -10.466 1.00 93.19 305 MET A O 1
ATOM 2500 N N . PRO A 1 306 ? -15.773 4.019 -12.706 1.00 89.19 306 PRO A N 1
ATOM 2501 C CA . PRO A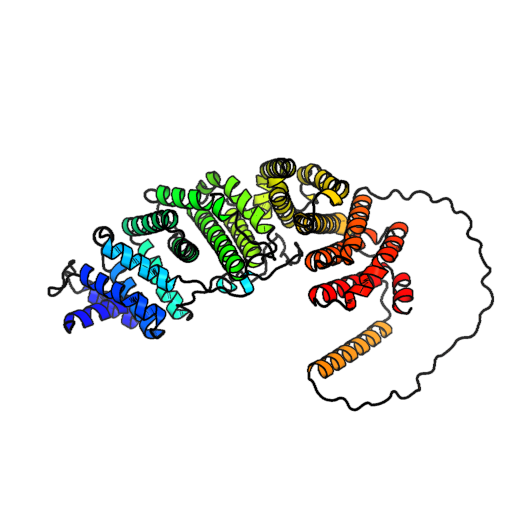 1 306 ? -15.756 2.561 -12.856 1.00 89.19 306 PRO A CA 1
ATOM 2502 C C . PRO A 1 306 ? -14.407 1.902 -12.528 1.00 89.19 306 PRO A C 1
ATOM 2504 O O . PRO A 1 306 ? -14.385 0.713 -12.203 1.00 89.19 306 PRO A O 1
ATOM 2507 N N . ASN A 1 307 ? -13.296 2.629 -12.678 1.00 87.19 307 ASN A N 1
ATOM 2508 C CA . ASN A 1 307 ? -11.934 2.145 -12.450 1.00 87.19 307 ASN A CA 1
ATOM 2509 C C . ASN A 1 307 ? -10.943 3.311 -12.255 1.00 87.19 307 ASN A C 1
ATOM 2511 O O . ASN A 1 307 ? -11.289 4.484 -12.431 1.00 87.19 307 ASN A O 1
ATOM 2515 N N . ILE A 1 308 ? -9.696 2.968 -11.915 1.00 91.06 308 ILE A N 1
ATOM 2516 C CA . ILE A 1 308 ? -8.587 3.917 -11.722 1.00 91.06 308 ILE A CA 1
ATOM 2517 C C . ILE A 1 308 ? -8.351 4.753 -12.987 1.00 91.06 308 ILE A C 1
ATOM 2519 O O . ILE A 1 308 ? -8.198 5.967 -12.896 1.00 91.06 308 ILE A O 1
ATOM 2523 N N . GLN A 1 309 ? -8.374 4.130 -14.170 1.00 88.75 309 GLN A N 1
ATOM 2524 C CA . GLN A 1 309 ? -8.160 4.826 -15.442 1.00 88.75 309 GLN A CA 1
ATOM 2525 C C . GLN A 1 309 ? -9.154 5.983 -15.633 1.00 88.75 309 GLN A C 1
ATOM 2527 O O . GLN A 1 309 ? -8.737 7.091 -15.962 1.00 88.75 309 GLN A O 1
ATOM 2532 N N . ALA A 1 310 ? -10.449 5.753 -15.394 1.00 90.31 310 ALA A N 1
ATOM 2533 C CA . ALA A 1 310 ? -11.477 6.784 -15.515 1.00 90.31 310 ALA A CA 1
ATOM 2534 C C . ALA A 1 310 ? -11.268 7.928 -14.510 1.00 90.31 310 ALA A C 1
ATOM 2536 O O . ALA A 1 310 ? -11.361 9.094 -14.889 1.00 90.31 310 ALA A O 1
ATOM 2537 N N . LEU A 1 311 ? -10.913 7.604 -13.259 1.00 94.00 311 LEU A N 1
ATOM 2538 C CA . LEU A 1 311 ? -10.584 8.601 -12.237 1.00 94.00 311 LEU A CA 1
ATOM 2539 C C . LEU A 1 311 ? -9.406 9.487 -12.669 1.00 94.00 311 LEU A C 1
ATOM 2541 O O . LEU A 1 311 ? -9.479 10.709 -12.556 1.00 94.00 311 LEU A O 1
ATOM 2545 N N . LEU A 1 312 ? -8.319 8.889 -13.161 1.00 92.38 312 LEU A N 1
ATOM 2546 C CA . LEU A 1 312 ? -7.132 9.646 -13.562 1.00 92.38 312 LEU A CA 1
ATOM 2547 C C . LEU A 1 312 ? -7.362 10.447 -14.840 1.00 92.38 312 LEU A C 1
ATOM 2549 O O . LEU A 1 312 ? -6.889 11.577 -14.926 1.00 92.38 312 LEU A O 1
ATOM 2553 N N . HIS A 1 313 ? -8.110 9.898 -15.797 1.00 89.00 313 HIS A N 1
ATOM 2554 C CA . HIS A 1 313 ? -8.462 10.599 -17.027 1.00 89.00 313 HIS A CA 1
ATOM 2555 C C . HIS A 1 313 ? -9.293 11.859 -16.739 1.00 89.00 313 HIS A C 1
ATOM 2557 O O . HIS A 1 313 ? -8.981 12.925 -17.263 1.00 89.00 313 HIS A O 1
ATOM 2563 N N . ASP A 1 314 ? -10.298 11.772 -15.862 1.00 91.12 314 ASP A N 1
ATOM 2564 C CA . ASP A 1 314 ? -11.134 12.918 -15.462 1.00 91.12 314 ASP A CA 1
ATOM 2565 C C . ASP A 1 314 ? -10.334 14.026 -14.747 1.00 91.12 314 ASP A C 1
ATOM 2567 O O . ASP A 1 314 ? -10.674 15.204 -14.812 1.00 91.12 314 ASP A O 1
ATOM 2571 N N . ASN A 1 315 ? -9.217 13.662 -14.110 1.00 92.75 315 ASN A N 1
ATOM 2572 C CA . ASN A 1 315 ? -8.377 14.576 -13.333 1.00 92.75 315 ASN A CA 1
ATOM 2573 C C . ASN A 1 315 ? -7.033 14.902 -14.015 1.00 92.75 315 ASN A C 1
ATOM 2575 O O . ASN A 1 315 ? -6.137 15.484 -13.394 1.00 92.75 315 ASN A O 1
ATOM 2579 N N . LEU A 1 316 ? -6.870 14.551 -15.293 1.00 89.75 316 LEU A N 1
ATOM 2580 C CA . LEU A 1 316 ? -5.577 14.579 -15.978 1.00 89.75 316 LEU A CA 1
ATOM 2581 C C . LEU A 1 316 ? -4.990 15.993 -16.124 1.00 89.75 316 LEU A C 1
ATOM 2583 O O . LEU A 1 316 ? -3.781 16.182 -15.968 1.00 89.75 316 LEU A O 1
ATOM 2587 N N . ASP A 1 317 ? -5.828 17.002 -16.361 1.00 88.12 317 ASP A N 1
ATOM 2588 C CA . ASP A 1 317 ? -5.400 18.406 -16.470 1.00 88.12 317 ASP A CA 1
ATOM 2589 C C . ASP A 1 317 ? -4.753 18.903 -15.171 1.00 88.12 317 ASP A C 1
ATOM 2591 O O . ASP A 1 317 ? -3.706 19.556 -15.169 1.00 88.12 317 ASP A O 1
ATOM 2595 N N . TYR A 1 318 ? -5.354 18.546 -14.037 1.00 91.38 318 TYR A N 1
ATOM 2596 C CA . TYR A 1 318 ? -4.808 18.865 -12.725 1.00 91.38 318 TYR A CA 1
ATOM 2597 C C . TYR A 1 318 ? -3.481 18.132 -12.482 1.00 91.38 318 TYR A C 1
ATOM 2599 O O . TYR A 1 318 ? -2.496 18.749 -12.055 1.00 91.38 318 TYR A O 1
ATOM 2607 N N . ILE A 1 319 ? -3.438 16.827 -12.777 1.00 91.62 319 ILE A N 1
ATOM 2608 C CA . ILE A 1 319 ? -2.255 15.993 -12.549 1.00 91.62 319 ILE A CA 1
ATOM 2609 C C . ILE A 1 319 ? -1.081 16.475 -13.411 1.00 91.62 319 ILE A C 1
ATOM 2611 O O . ILE A 1 319 ? 0.013 16.693 -12.890 1.00 91.62 319 ILE A O 1
ATOM 2615 N N . SER A 1 320 ? -1.304 16.721 -14.704 1.00 87.88 320 SER A N 1
ATOM 2616 C CA . SER A 1 320 ? -0.276 17.200 -15.639 1.00 87.88 320 SER A CA 1
ATOM 2617 C C . SER A 1 320 ? 0.307 18.554 -15.217 1.00 87.88 320 SER A C 1
ATOM 2619 O O . SER A 1 320 ? 1.532 18.741 -15.218 1.00 87.88 320 SER A O 1
ATOM 2621 N N . GLN A 1 321 ? -0.538 19.487 -14.761 1.00 88.31 321 GLN A N 1
ATOM 2622 C CA . GLN A 1 321 ? -0.085 20.768 -14.225 1.00 88.31 321 GLN A CA 1
ATOM 2623 C C . GLN A 1 321 ? 0.755 20.583 -12.954 1.00 88.31 321 GLN A C 1
ATOM 2625 O O . GLN A 1 321 ? 1.763 21.277 -12.774 1.00 88.31 321 GLN A O 1
ATOM 2630 N N . HIS A 1 322 ? 0.356 19.670 -12.066 1.00 89.44 322 HIS A N 1
ATOM 2631 C CA . HIS A 1 322 ? 1.090 19.388 -10.838 1.00 89.44 322 HIS A CA 1
ATOM 2632 C C . HIS A 1 322 ? 2.457 18.753 -11.122 1.00 89.44 322 HIS A C 1
ATOM 2634 O O . HIS A 1 322 ? 3.466 19.289 -10.663 1.00 89.44 322 HIS A O 1
ATOM 2640 N N . VAL A 1 323 ? 2.511 17.712 -11.959 1.00 88.62 323 VAL A N 1
ATOM 2641 C CA . VAL A 1 323 ? 3.761 17.074 -12.409 1.00 88.62 323 VAL A CA 1
ATOM 2642 C C . VAL A 1 323 ? 4.700 18.118 -13.010 1.00 88.62 323 VAL A C 1
ATOM 2644 O O . VAL A 1 323 ? 5.839 18.256 -12.570 1.00 88.62 323 VAL A O 1
ATOM 2647 N N . THR A 1 324 ? 4.208 18.951 -13.932 1.00 85.69 324 THR A N 1
ATOM 2648 C CA . THR A 1 324 ? 5.012 20.014 -14.559 1.00 85.69 324 THR A CA 1
ATOM 2649 C C . THR A 1 324 ? 5.603 20.989 -13.533 1.00 85.69 324 THR A C 1
ATOM 2651 O O . THR A 1 324 ? 6.722 21.474 -13.709 1.00 85.69 324 THR A O 1
ATOM 2654 N N . ARG A 1 325 ? 4.875 21.305 -12.454 1.00 87.56 325 ARG A N 1
ATOM 2655 C CA . ARG A 1 325 ? 5.376 22.173 -11.374 1.00 87.56 325 ARG A CA 1
ATOM 2656 C C . ARG A 1 325 ? 6.444 21.480 -10.532 1.00 87.56 325 ARG A C 1
ATOM 2658 O O . ARG A 1 325 ? 7.451 22.122 -10.237 1.00 87.56 325 ARG A O 1
ATOM 2665 N N . CYS A 1 326 ? 6.241 20.212 -10.179 1.00 86.50 326 CYS A N 1
ATOM 2666 C CA . CYS A 1 326 ? 7.199 19.428 -9.400 1.00 86.50 326 CYS A CA 1
ATOM 2667 C C . CYS A 1 326 ? 8.524 19.263 -10.150 1.00 86.50 326 CYS A C 1
ATOM 2669 O O . CYS A 1 326 ? 9.580 19.532 -9.592 1.00 86.50 326 CYS A O 1
ATOM 2671 N N . LEU A 1 327 ? 8.479 18.962 -11.450 1.00 83.19 327 LEU A N 1
ATOM 2672 C CA . LEU A 1 327 ? 9.683 18.765 -12.266 1.00 83.19 327 LEU A CA 1
ATOM 2673 C C . LEU A 1 327 ? 10.534 20.031 -12.452 1.00 83.19 327 LEU A C 1
ATOM 2675 O O . LEU A 1 327 ? 11.720 19.940 -12.758 1.00 83.19 327 LEU A O 1
ATOM 2679 N N . ARG A 1 328 ? 9.960 21.225 -12.251 1.00 82.94 328 ARG A N 1
ATOM 2680 C CA . ARG A 1 328 ? 10.709 22.495 -12.275 1.00 82.94 328 ARG A CA 1
ATOM 2681 C C . ARG A 1 328 ? 11.483 22.759 -10.982 1.00 82.94 328 ARG A C 1
ATOM 2683 O O . ARG A 1 328 ? 12.295 23.680 -10.950 1.00 82.94 328 ARG A O 1
ATOM 2690 N N . ARG A 1 329 ? 11.205 22.017 -9.908 1.00 84.50 329 ARG A N 1
ATOM 2691 C CA . ARG A 1 329 ? 11.784 22.223 -8.578 1.00 84.50 329 ARG A CA 1
ATOM 2692 C C . ARG A 1 329 ? 12.623 21.010 -8.204 1.00 84.50 329 ARG A C 1
ATOM 2694 O O . ARG A 1 329 ? 12.091 19.919 -8.066 1.00 84.50 329 ARG A O 1
ATOM 2701 N N . SER A 1 330 ? 13.919 21.219 -7.977 1.00 77.19 330 SER A N 1
ATOM 2702 C CA . SER A 1 330 ? 14.858 20.134 -7.644 1.00 77.19 330 SER A CA 1
ATOM 2703 C C . SER A 1 330 ? 14.386 19.281 -6.455 1.00 77.19 330 SER A C 1
ATOM 2705 O O . SER A 1 330 ? 14.422 18.058 -6.514 1.00 77.19 330 SER A O 1
ATOM 2707 N N . GLU A 1 331 ? 13.843 19.921 -5.416 1.00 81.25 331 GLU A N 1
ATOM 2708 C CA . GLU A 1 331 ? 13.354 19.256 -4.197 1.00 81.25 331 GLU A CA 1
ATOM 2709 C C . GLU A 1 331 ? 12.130 18.356 -4.424 1.00 81.25 331 GLU A C 1
ATOM 2711 O O . GLU A 1 331 ? 11.928 17.408 -3.678 1.00 81.25 331 GLU A O 1
ATOM 2716 N N . GLN A 1 332 ? 11.316 18.640 -5.446 1.00 83.88 332 GLN A N 1
ATOM 2717 C CA . GLN A 1 332 ? 10.053 17.937 -5.730 1.00 83.88 332 GLN A CA 1
ATOM 2718 C C . GLN A 1 332 ? 10.154 17.055 -6.977 1.00 83.88 332 GLN A C 1
ATOM 2720 O O . GLN A 1 332 ? 9.165 16.473 -7.422 1.00 83.88 332 GLN A O 1
ATOM 2725 N N . LEU A 1 333 ? 11.346 16.967 -7.569 1.00 84.69 333 LEU A N 1
ATOM 2726 C CA . LEU A 1 333 ? 11.573 16.249 -8.812 1.00 84.69 333 LEU A CA 1
ATOM 2727 C C . LEU A 1 333 ? 11.184 14.771 -8.677 1.00 84.69 333 LEU A C 1
ATOM 2729 O O . LEU A 1 333 ? 10.447 14.265 -9.520 1.00 84.69 333 LEU A O 1
ATOM 2733 N N . ARG A 1 334 ? 11.651 14.098 -7.616 1.00 86.62 334 ARG A N 1
ATOM 2734 C CA . ARG A 1 334 ? 11.373 12.675 -7.360 1.00 86.62 334 ARG A CA 1
ATOM 2735 C C . ARG A 1 334 ? 9.869 12.412 -7.288 1.00 86.62 334 ARG A C 1
ATOM 2737 O O . ARG A 1 334 ? 9.384 11.490 -7.934 1.00 86.62 334 ARG A O 1
ATOM 2744 N N . ASP A 1 335 ? 9.144 13.268 -6.574 1.00 87.31 335 ASP A N 1
ATOM 2745 C CA . ASP A 1 335 ? 7.694 13.158 -6.398 1.00 87.31 335 ASP A CA 1
ATOM 2746 C C . ASP A 1 335 ? 6.967 13.354 -7.731 1.00 87.31 335 ASP A C 1
ATOM 2748 O O . ASP A 1 335 ? 6.090 12.572 -8.092 1.00 87.31 335 ASP A O 1
ATOM 2752 N N . GLY A 1 336 ? 7.383 14.358 -8.512 1.00 89.31 336 GLY A N 1
ATOM 2753 C CA . GLY A 1 336 ? 6.847 14.601 -9.850 1.00 89.31 336 GLY A CA 1
ATOM 2754 C C . GLY A 1 336 ? 7.056 13.420 -10.799 1.00 89.31 336 GLY A C 1
ATOM 2755 O O . GLY A 1 336 ? 6.143 13.075 -11.549 1.00 89.31 336 GLY A O 1
ATOM 2756 N N . LEU A 1 337 ? 8.228 12.780 -10.750 1.00 89.56 337 LEU A N 1
ATOM 2757 C CA . LEU A 1 337 ? 8.535 11.602 -11.562 1.00 89.56 337 LEU A CA 1
ATOM 2758 C C . LEU A 1 337 ? 7.762 10.355 -11.105 1.00 89.56 337 LEU A C 1
ATOM 2760 O O . LEU A 1 337 ? 7.273 9.619 -11.955 1.00 89.56 337 LEU A O 1
ATOM 2764 N N . ALA A 1 338 ? 7.588 10.142 -9.798 1.00 90.31 338 ALA A N 1
ATOM 2765 C CA . ALA A 1 338 ? 6.795 9.029 -9.263 1.00 90.31 338 ALA A CA 1
ATOM 2766 C C . ALA A 1 338 ? 5.305 9.138 -9.642 1.00 90.31 338 ALA A C 1
ATOM 2768 O O . ALA A 1 338 ? 4.670 8.147 -10.013 1.00 90.31 338 ALA A O 1
ATOM 2769 N N . ILE A 1 339 ? 4.750 10.356 -9.613 1.00 91.94 339 ILE A N 1
ATOM 2770 C CA . ILE A 1 339 ? 3.381 10.615 -10.081 1.00 91.94 339 ILE A CA 1
ATOM 2771 C C . ILE A 1 339 ? 3.285 10.368 -11.589 1.00 91.94 339 ILE A C 1
ATOM 2773 O O . ILE A 1 339 ? 2.347 9.714 -12.036 1.00 91.94 339 ILE A O 1
ATOM 2777 N N . LEU A 1 340 ? 4.254 10.853 -12.373 1.00 90.06 340 LEU A N 1
ATOM 2778 C CA . LEU A 1 340 ? 4.294 10.629 -13.821 1.00 90.06 340 LEU A CA 1
ATOM 2779 C C . LEU A 1 340 ? 4.339 9.136 -14.168 1.00 90.06 340 LEU A C 1
ATOM 2781 O O . LEU A 1 340 ? 3.601 8.692 -15.044 1.00 90.06 340 LEU A O 1
ATOM 2785 N N . GLU A 1 341 ? 5.174 8.373 -13.463 1.00 89.31 341 GLU A N 1
ATOM 2786 C CA . GLU A 1 341 ? 5.262 6.922 -13.609 1.00 89.31 341 GLU A CA 1
ATOM 2787 C C . GLU A 1 341 ? 3.899 6.257 -13.367 1.00 89.31 341 GLU A C 1
ATOM 2789 O O . GLU A 1 341 ? 3.432 5.472 -14.191 1.00 89.31 341 GLU A O 1
ATOM 2794 N N . SER A 1 342 ? 3.230 6.627 -12.274 1.00 89.75 342 SER A N 1
ATOM 2795 C CA . SER A 1 342 ? 1.926 6.071 -11.897 1.00 89.75 342 SER A CA 1
ATOM 2796 C C . SER A 1 342 ? 0.832 6.421 -12.906 1.00 89.75 342 SER A C 1
ATOM 2798 O O . SER A 1 342 ? 0.003 5.584 -13.245 1.00 89.75 342 SER A O 1
ATOM 2800 N N . VAL A 1 343 ? 0.837 7.643 -13.444 1.00 88.75 343 VAL A N 1
ATOM 2801 C CA . VAL A 1 343 ? -0.123 8.054 -14.479 1.00 88.75 343 VAL A CA 1
ATOM 2802 C C . VAL A 1 343 ? 0.062 7.235 -15.754 1.00 88.75 343 VAL A C 1
ATOM 2804 O O . VAL A 1 343 ? -0.924 6.749 -16.301 1.00 88.75 343 VAL A O 1
ATOM 2807 N N . LEU A 1 344 ? 1.306 7.036 -16.202 1.00 85.62 344 LEU A N 1
ATOM 2808 C CA . LEU A 1 344 ? 1.610 6.232 -17.392 1.00 85.62 344 LEU A CA 1
ATOM 2809 C C . LEU A 1 344 ? 1.284 4.743 -17.210 1.00 85.62 344 LEU A C 1
ATOM 2811 O O . LEU A 1 344 ? 1.040 4.053 -18.194 1.00 85.62 344 LEU A O 1
ATOM 2815 N N . ARG A 1 345 ? 1.243 4.251 -15.966 1.00 84.06 345 ARG A N 1
ATOM 2816 C CA . ARG A 1 345 ? 0.829 2.877 -15.653 1.00 84.06 345 ARG A CA 1
ATOM 2817 C C . ARG A 1 345 ? -0.660 2.632 -15.910 1.00 84.06 345 ARG A C 1
ATOM 2819 O O . ARG A 1 345 ? -1.021 1.568 -16.401 1.00 84.06 345 ARG A O 1
ATOM 2826 N N . PHE A 1 346 ? -1.522 3.593 -15.576 1.00 81.88 346 PHE A N 1
ATOM 2827 C CA . PHE A 1 346 ? -2.982 3.407 -15.602 1.00 81.88 346 PHE A CA 1
ATOM 2828 C C . PHE A 1 346 ? -3.691 4.108 -16.758 1.00 81.88 346 PHE A C 1
ATOM 2830 O O . PHE A 1 346 ? -4.826 3.756 -17.076 1.00 81.88 346 PHE A O 1
ATOM 2837 N N . VAL A 1 347 ? -3.075 5.129 -17.355 1.00 79.44 347 VAL A N 1
ATOM 2838 C CA . VAL A 1 347 ? -3.667 5.889 -18.456 1.00 79.44 347 VAL A CA 1
ATOM 2839 C C . VAL A 1 347 ? -2.917 5.549 -19.740 1.00 79.44 347 VAL A C 1
ATOM 2841 O O . VAL A 1 347 ? -1.745 5.910 -19.866 1.00 79.44 347 VAL A O 1
ATOM 2844 N N . PRO A 1 348 ? -3.572 4.887 -20.715 1.00 74.56 348 PRO A N 1
ATOM 2845 C CA . PRO A 1 348 ? -2.956 4.589 -21.997 1.00 74.56 348 PRO A CA 1
ATOM 2846 C C . PRO A 1 348 ? -2.438 5.867 -22.650 1.00 74.56 348 PRO A C 1
ATOM 2848 O O . PRO A 1 348 ? -3.192 6.824 -22.842 1.00 74.56 348 PRO A O 1
ATOM 2851 N N . TYR A 1 349 ? -1.167 5.865 -23.040 1.00 73.25 349 TYR A N 1
ATOM 2852 C CA . TYR A 1 349 ? -0.526 7.008 -23.693 1.00 73.25 349 TYR A CA 1
ATOM 2853 C C . TYR A 1 349 ? -1.237 7.441 -24.989 1.00 73.25 349 TYR A C 1
ATOM 2855 O O . TYR A 1 349 ? -1.184 8.604 -25.366 1.00 73.25 349 TYR A O 1
ATOM 2863 N N . GLU A 1 350 ? -1.951 6.525 -25.646 1.00 65.12 350 GLU A N 1
ATOM 2864 C CA . GLU A 1 350 ? -2.760 6.790 -26.846 1.00 65.12 350 GLU A CA 1
ATOM 2865 C C . GLU A 1 350 ? -3.995 7.652 -26.596 1.00 65.12 350 GLU A C 1
ATOM 2867 O O . GLU A 1 350 ? -4.511 8.283 -27.513 1.00 65.12 350 GLU A O 1
ATOM 2872 N N . SER A 1 351 ? -4.511 7.630 -25.368 1.00 64.38 351 SER A N 1
ATOM 2873 C CA . SER A 1 351 ? -5.837 8.167 -25.061 1.00 64.38 351 SER A CA 1
ATOM 2874 C C . SER A 1 351 ? -5.850 9.680 -24.838 1.00 64.38 351 SER A C 1
ATOM 2876 O O . SER A 1 351 ? -6.923 10.248 -24.650 1.00 64.38 351 SER A O 1
ATOM 2878 N N . SER A 1 352 ? -4.687 10.348 -24.845 1.00 68.44 352 SER A N 1
ATOM 2879 C CA . SER A 1 352 ? -4.606 11.766 -24.496 1.00 68.44 352 SER A CA 1
ATOM 2880 C C . SER A 1 352 ? -3.443 12.521 -25.145 1.00 68.44 352 SER A C 1
ATOM 2882 O O . SER A 1 352 ? -2.275 12.333 -24.797 1.00 68.44 352 SER A O 1
ATOM 2884 N N . ASP A 1 353 ? -3.780 13.507 -25.978 1.00 74.44 353 ASP A N 1
ATOM 2885 C CA . ASP A 1 353 ? -2.833 14.500 -26.510 1.00 74.44 353 ASP A CA 1
ATOM 2886 C C . ASP A 1 353 ? -2.154 15.323 -25.392 1.00 74.44 353 ASP A C 1
ATOM 2888 O O . ASP A 1 353 ? -1.031 15.822 -25.539 1.00 74.44 353 ASP A O 1
ATOM 2892 N N . VAL A 1 354 ? -2.814 15.456 -24.234 1.00 73.69 354 VAL A N 1
ATOM 2893 C CA . VAL A 1 354 ? -2.269 16.142 -23.049 1.00 73.69 354 VAL A CA 1
ATOM 2894 C C . VAL A 1 354 ? -1.103 15.348 -22.460 1.00 73.69 354 VAL A C 1
ATOM 2896 O O . VAL A 1 354 ? -0.091 15.935 -22.066 1.00 73.69 354 VAL A O 1
ATOM 2899 N N . LEU A 1 355 ? -1.200 14.013 -22.446 1.00 75.62 355 LEU A N 1
ATOM 2900 C CA . LEU A 1 355 ? -0.087 13.155 -22.040 1.00 75.62 355 LEU A CA 1
ATOM 2901 C C . LEU A 1 355 ? 1.066 13.258 -23.030 1.00 75.62 355 LEU A C 1
ATOM 2903 O O . LEU A 1 355 ? 2.196 13.458 -22.602 1.00 75.62 355 LEU A O 1
ATOM 2907 N N . GLU A 1 356 ? 0.809 13.195 -24.334 1.00 79.50 356 GLU A N 1
ATOM 2908 C CA . GLU A 1 356 ? 1.872 13.293 -25.339 1.00 79.50 356 GLU A CA 1
ATOM 2909 C C . GLU A 1 356 ? 2.636 14.627 -25.252 1.00 79.50 356 GLU A C 1
ATOM 2911 O O . GLU A 1 356 ? 3.870 14.640 -25.209 1.00 79.50 356 GLU A O 1
ATOM 2916 N N . SER A 1 357 ? 1.915 15.744 -25.133 1.00 80.31 357 SER A N 1
ATOM 2917 C CA . SER A 1 357 ? 2.510 17.084 -25.020 1.00 80.31 357 SER A CA 1
ATOM 2918 C C . SER A 1 357 ? 3.238 17.335 -23.693 1.00 80.31 357 SER A C 1
ATOM 2920 O O . SER A 1 357 ? 4.164 18.147 -23.657 1.00 80.31 357 SER A O 1
ATOM 2922 N N . THR A 1 358 ? 2.873 16.631 -22.617 1.00 78.12 358 THR A N 1
ATOM 2923 C CA . THR A 1 358 ? 3.503 16.780 -21.293 1.00 78.12 358 THR A CA 1
ATOM 2924 C C . THR A 1 358 ? 4.656 15.794 -21.093 1.00 78.12 358 THR A C 1
ATOM 2926 O O . THR A 1 358 ? 5.746 16.193 -20.694 1.00 78.12 358 THR A O 1
ATOM 2929 N N . VAL A 1 359 ? 4.443 14.510 -21.389 1.00 83.31 359 VAL A N 1
ATOM 2930 C CA . VAL A 1 359 ? 5.367 13.397 -21.111 1.00 83.31 359 VAL A CA 1
ATOM 2931 C C . VAL A 1 359 ? 6.576 13.433 -22.041 1.00 83.31 359 VAL A C 1
ATOM 2933 O O . VAL A 1 359 ? 7.703 13.285 -21.572 1.00 83.31 359 VAL A O 1
ATOM 2936 N N . THR A 1 360 ? 6.383 13.654 -23.347 1.00 85.00 360 THR A N 1
ATOM 2937 C CA . THR A 1 360 ? 7.479 13.583 -24.330 1.00 85.00 360 THR A CA 1
ATOM 2938 C C . THR A 1 360 ? 8.603 14.587 -24.034 1.00 85.00 360 THR A C 1
ATOM 2940 O O . THR A 1 360 ? 9.765 14.174 -24.014 1.00 85.00 360 THR A O 1
ATOM 2943 N N . PRO A 1 361 ? 8.324 15.873 -23.724 1.00 85.81 361 PRO A N 1
ATOM 2944 C CA . PRO A 1 361 ? 9.368 16.809 -23.303 1.00 85.81 361 PRO A CA 1
ATOM 2945 C C . PRO A 1 361 ? 10.079 16.396 -22.011 1.00 85.81 361 PRO A C 1
ATOM 2947 O O . PRO A 1 361 ? 11.279 16.627 -21.876 1.00 85.81 361 PRO A O 1
ATOM 2950 N N . ILE A 1 362 ? 9.363 15.780 -21.064 1.00 83.69 362 ILE A N 1
ATOM 2951 C CA . ILE A 1 362 ? 9.945 15.307 -19.801 1.00 83.69 362 ILE A CA 1
ATOM 2952 C C . ILE A 1 362 ? 10.911 14.155 -20.068 1.00 83.69 362 ILE A C 1
ATOM 2954 O O . ILE A 1 362 ? 12.047 14.203 -19.609 1.00 83.69 362 ILE A O 1
ATOM 2958 N N . VAL A 1 363 ? 10.491 13.159 -20.851 1.00 86.75 363 VAL A N 1
ATOM 2959 C CA . VAL A 1 363 ? 11.339 12.032 -21.264 1.00 86.75 363 VAL A CA 1
ATOM 2960 C C . VAL A 1 363 ? 12.580 12.535 -21.996 1.00 86.75 363 VAL A C 1
ATOM 2962 O O . VAL A 1 363 ? 13.688 12.104 -21.687 1.00 86.75 363 VAL A O 1
ATOM 2965 N N . MET A 1 364 ? 12.428 13.494 -22.912 1.00 87.44 364 MET A N 1
ATOM 2966 C CA . MET A 1 364 ? 13.571 14.098 -23.602 1.00 87.44 364 MET A CA 1
ATOM 2967 C C . MET A 1 364 ? 14.521 14.808 -22.643 1.00 87.44 364 MET A C 1
ATOM 2969 O O . MET A 1 364 ? 15.724 14.590 -22.731 1.00 87.44 364 MET A O 1
ATOM 2973 N N . ASN A 1 365 ? 14.004 15.570 -21.677 1.00 85.62 365 ASN A N 1
ATOM 2974 C CA . ASN A 1 365 ? 14.838 16.213 -20.666 1.00 85.62 365 ASN A CA 1
ATOM 2975 C C . ASN A 1 365 ? 15.565 15.186 -19.779 1.00 85.62 365 ASN A C 1
ATOM 2977 O O . ASN A 1 365 ? 16.755 15.344 -19.516 1.00 85.62 365 ASN A O 1
ATOM 2981 N N . ILE A 1 366 ? 14.896 14.091 -19.392 1.00 85.44 366 ILE A N 1
ATOM 2982 C CA . ILE A 1 366 ? 15.544 12.974 -18.688 1.00 85.44 366 ILE A CA 1
ATOM 2983 C C . ILE A 1 366 ? 16.705 12.433 -19.527 1.00 85.44 366 ILE A C 1
ATOM 2985 O O . ILE A 1 366 ? 17.784 12.228 -18.987 1.00 85.44 366 ILE A O 1
ATOM 2989 N N . LEU A 1 367 ? 16.525 12.254 -20.840 1.00 85.81 367 LEU A N 1
ATOM 2990 C CA . LEU A 1 367 ? 17.566 11.757 -21.750 1.00 85.81 367 LEU A CA 1
ATOM 2991 C C . LEU A 1 367 ? 18.677 12.777 -22.056 1.00 85.81 367 LEU A C 1
ATOM 2993 O O . LEU A 1 367 ? 19.803 12.370 -22.343 1.00 85.81 367 LEU A O 1
ATOM 2997 N N . ASP A 1 368 ? 18.381 14.078 -22.055 1.00 85.19 368 ASP A N 1
ATOM 2998 C CA . ASP A 1 368 ? 19.346 15.162 -22.290 1.00 85.19 368 ASP A CA 1
ATOM 2999 C C . ASP A 1 368 ? 20.203 15.426 -21.044 1.00 85.19 368 ASP A C 1
ATOM 3001 O O . ASP A 1 368 ? 21.419 15.596 -21.138 1.00 85.19 368 ASP A O 1
ATOM 3005 N N . SER A 1 369 ? 19.573 15.411 -19.870 1.00 79.06 369 SER A N 1
ATOM 3006 C CA . SER A 1 369 ? 20.169 15.806 -18.592 1.00 79.06 369 SER A CA 1
ATOM 3007 C C . SER A 1 369 ? 20.445 14.609 -17.673 1.00 79.06 369 SER A C 1
ATOM 3009 O O . SER A 1 369 ? 20.666 14.801 -16.479 1.00 79.06 369 SER A O 1
ATOM 3011 N N . TYR A 1 370 ? 20.455 13.372 -18.195 1.00 71.31 370 TYR A N 1
ATOM 3012 C CA . TYR A 1 370 ? 20.505 12.142 -17.383 1.00 71.31 370 TYR A CA 1
ATOM 3013 C C . TYR A 1 370 ? 21.672 12.117 -16.381 1.00 71.31 370 TYR A C 1
ATOM 3015 O O . TYR A 1 370 ? 21.497 11.739 -15.225 1.00 71.31 370 TYR A O 1
ATOM 3023 N N . SER A 1 371 ? 22.855 12.584 -16.795 1.00 68.94 371 SER A N 1
ATOM 3024 C CA . SER A 1 371 ? 24.060 12.632 -15.955 1.00 68.94 371 SER A CA 1
ATOM 3025 C C . SER A 1 371 ? 23.966 13.633 -14.798 1.00 68.94 371 SER A C 1
ATOM 3027 O O . SER A 1 371 ? 24.754 13.558 -13.859 1.00 68.94 371 SER A O 1
ATOM 3029 N N . GLN A 1 372 ? 23.006 14.560 -14.847 1.00 69.81 372 GLN A N 1
ATOM 3030 C CA . GLN A 1 372 ? 22.815 15.626 -13.862 1.00 69.81 372 GLN A CA 1
ATOM 3031 C C . GLN A 1 372 ? 21.844 15.235 -12.740 1.00 69.81 372 GLN A C 1
ATOM 3033 O O . GLN A 1 372 ? 21.839 15.879 -11.694 1.00 69.81 372 GLN A O 1
ATOM 3038 N N . TYR A 1 373 ? 21.039 14.181 -12.922 1.00 67.50 373 TYR A N 1
ATOM 3039 C CA . TYR A 1 373 ? 20.026 13.774 -11.940 1.00 67.50 373 TYR A CA 1
ATOM 3040 C C . TYR A 1 373 ? 20.598 13.034 -10.719 1.00 67.50 373 TYR A C 1
ATOM 3042 O O . TYR A 1 373 ? 19.905 12.916 -9.706 1.00 67.50 373 TYR A O 1
ATOM 3050 N N . GLY A 1 374 ? 21.866 12.613 -10.773 1.00 69.88 374 GLY A N 1
ATOM 3051 C CA . GLY A 1 374 ? 22.573 11.937 -9.681 1.00 69.88 374 GLY A CA 1
ATOM 3052 C C . GLY A 1 374 ? 22.069 10.515 -9.397 1.00 69.88 374 GLY A C 1
ATOM 3053 O O . GLY A 1 374 ? 20.994 10.113 -9.839 1.00 69.88 374 GLY A O 1
ATOM 3054 N N . GLU A 1 375 ? 22.839 9.749 -8.618 1.00 70.88 375 GLU A N 1
ATOM 3055 C CA . GLU A 1 375 ? 22.534 8.341 -8.292 1.00 70.88 375 GLU A CA 1
ATOM 3056 C C . GLU A 1 375 ? 21.174 8.178 -7.589 1.00 70.88 375 GLU A C 1
ATOM 3058 O O . GLU A 1 375 ? 20.426 7.248 -7.872 1.00 70.88 375 GLU A O 1
ATOM 3063 N N . ARG A 1 376 ? 20.787 9.134 -6.733 1.00 71.44 376 ARG A N 1
ATOM 3064 C CA . ARG A 1 376 ? 19.533 9.066 -5.957 1.00 71.44 376 ARG A CA 1
ATOM 3065 C C . ARG A 1 376 ? 18.261 9.080 -6.811 1.00 71.44 376 ARG A C 1
ATOM 3067 O O . ARG A 1 376 ? 17.243 8.548 -6.380 1.00 71.44 376 ARG A O 1
ATOM 3074 N N . ASN A 1 377 ? 18.300 9.685 -7.999 1.00 82.44 377 ASN A N 1
ATOM 3075 C CA . ASN A 1 377 ? 17.139 9.768 -8.890 1.00 82.44 377 ASN A CA 1
ATOM 3076 C C . ASN A 1 377 ? 17.213 8.775 -10.057 1.00 82.44 377 ASN A C 1
ATOM 3078 O O . ASN A 1 377 ? 16.241 8.658 -10.802 1.00 82.44 377 ASN A O 1
ATOM 3082 N N . ALA A 1 378 ? 18.330 8.055 -10.217 1.00 86.75 378 ALA A N 1
ATOM 3083 C CA . ALA A 1 378 ? 18.564 7.170 -11.354 1.00 86.75 378 ALA A CA 1
ATOM 3084 C C . ALA A 1 378 ? 17.463 6.110 -11.488 1.00 86.75 378 ALA A C 1
ATOM 3086 O O . ALA A 1 378 ? 16.862 5.989 -12.551 1.00 86.75 378 ALA A O 1
ATOM 3087 N N . ILE A 1 379 ? 17.117 5.426 -10.392 1.00 88.62 379 ILE A N 1
ATOM 3088 C CA . ILE A 1 379 ? 16.058 4.403 -10.362 1.00 88.62 379 ILE A CA 1
ATOM 3089 C C . ILE A 1 379 ? 14.711 4.970 -10.832 1.00 88.62 379 ILE A C 1
ATOM 3091 O O . ILE A 1 379 ? 14.059 4.375 -11.686 1.00 88.62 379 ILE A O 1
ATOM 3095 N N . VAL A 1 380 ? 14.288 6.126 -10.307 1.00 87.69 380 VAL A N 1
ATOM 3096 C CA . VAL A 1 380 ? 12.987 6.722 -10.660 1.00 87.69 380 VAL A CA 1
ATOM 3097 C C . VAL A 1 380 ? 12.983 7.192 -12.119 1.00 87.69 380 VAL A C 1
ATOM 3099 O O . VAL A 1 380 ? 12.026 6.931 -12.842 1.00 87.69 380 VAL A O 1
ATOM 3102 N N . CYS A 1 381 ? 14.069 7.810 -12.593 1.00 89.94 381 CYS A N 1
ATOM 3103 C CA . CYS A 1 381 ? 14.216 8.175 -14.002 1.00 89.94 381 CYS A CA 1
ATOM 3104 C C . CYS A 1 381 ? 14.152 6.943 -14.916 1.00 89.94 381 CYS A C 1
ATOM 3106 O O . CYS A 1 381 ? 13.401 6.948 -15.889 1.00 89.94 381 CYS A O 1
ATOM 3108 N N . LEU A 1 382 ? 14.894 5.878 -14.594 1.00 91.31 382 LEU A N 1
ATOM 3109 C CA . LEU A 1 382 ? 14.884 4.630 -15.358 1.00 91.31 382 LEU A CA 1
ATOM 3110 C C . LEU A 1 382 ? 13.482 4.012 -15.394 1.00 91.31 382 LEU A C 1
ATOM 3112 O O . LEU A 1 382 ? 13.056 3.583 -16.461 1.00 91.31 382 LEU A O 1
ATOM 3116 N N . ARG A 1 383 ? 12.730 4.037 -14.286 1.00 91.12 383 ARG A N 1
ATOM 3117 C CA . ARG A 1 383 ? 11.338 3.553 -14.240 1.00 91.12 383 ARG A CA 1
ATOM 3118 C C . ARG A 1 383 ? 10.386 4.375 -15.106 1.00 91.12 383 ARG A C 1
ATOM 3120 O O . ARG A 1 383 ? 9.560 3.787 -15.797 1.00 91.12 383 ARG A O 1
ATOM 3127 N N . VAL A 1 384 ? 10.532 5.702 -15.144 1.00 91.00 384 VAL A N 1
ATOM 3128 C CA . VAL A 1 384 ? 9.759 6.556 -16.068 1.00 91.00 384 VAL A CA 1
ATOM 3129 C C . VAL A 1 384 ? 10.072 6.208 -17.527 1.00 91.00 384 VAL A C 1
ATOM 3131 O O . VAL A 1 384 ? 9.159 6.088 -18.341 1.00 91.00 384 VAL A O 1
ATOM 3134 N N . LEU A 1 385 ? 11.346 5.998 -17.872 1.00 91.94 385 LEU A N 1
ATOM 3135 C CA . LEU A 1 385 ? 11.730 5.561 -19.220 1.00 91.94 385 LEU A CA 1
ATOM 3136 C C . LEU A 1 385 ? 11.168 4.170 -19.550 1.00 91.94 385 LEU A C 1
ATOM 3138 O O . LEU A 1 385 ? 10.706 3.940 -20.667 1.00 91.94 385 LEU A O 1
ATOM 3142 N N . GLN A 1 386 ? 11.182 3.266 -18.571 1.00 91.19 386 GLN A N 1
ATOM 3143 C CA . GLN A 1 386 ? 10.670 1.906 -18.680 1.00 91.19 386 GLN A CA 1
ATOM 3144 C C . GLN A 1 386 ? 9.166 1.897 -18.995 1.00 91.19 386 GLN A C 1
ATOM 3146 O O . GLN A 1 386 ? 8.754 1.313 -19.995 1.00 91.19 386 GLN A O 1
ATOM 3151 N N . ILE A 1 387 ? 8.347 2.589 -18.191 1.00 87.94 387 ILE A N 1
ATOM 3152 C CA . ILE A 1 387 ? 6.890 2.646 -18.398 1.00 87.94 387 ILE A CA 1
ATOM 3153 C C . ILE A 1 387 ? 6.518 3.412 -19.674 1.00 87.94 387 ILE A C 1
ATOM 3155 O O . ILE A 1 387 ? 5.516 3.107 -20.323 1.00 87.94 387 ILE A O 1
ATOM 3159 N N . PHE A 1 388 ? 7.342 4.376 -20.088 1.00 89.50 388 PHE A N 1
ATOM 3160 C CA . PHE A 1 388 ? 7.162 5.066 -21.361 1.00 89.50 388 PHE A CA 1
ATOM 3161 C C . PHE A 1 388 ? 7.403 4.136 -22.559 1.00 89.50 388 PHE A C 1
ATOM 3163 O O . PHE A 1 388 ? 6.591 4.125 -23.483 1.00 89.50 388 PHE A O 1
ATOM 3170 N N . ILE A 1 389 ? 8.460 3.310 -22.539 1.00 89.31 389 ILE A N 1
ATOM 3171 C CA . ILE A 1 389 ? 8.671 2.276 -23.567 1.00 89.31 389 ILE A CA 1
ATOM 3172 C C . ILE A 1 389 ? 7.496 1.302 -23.606 1.00 89.31 389 ILE A C 1
ATOM 3174 O O . ILE A 1 389 ? 6.980 1.031 -24.690 1.00 89.31 389 ILE A O 1
ATOM 3178 N N . HIS A 1 390 ? 7.048 0.832 -22.442 1.00 86.31 390 HIS A N 1
ATOM 3179 C CA . HIS A 1 390 ? 5.883 -0.041 -22.338 1.00 86.31 390 HIS A CA 1
ATOM 3180 C C . HIS A 1 390 ? 4.657 0.586 -23.019 1.00 86.31 390 HIS A C 1
ATOM 3182 O O . HIS A 1 390 ? 4.004 -0.030 -23.862 1.00 86.31 390 HIS A O 1
ATOM 3188 N N . SER A 1 391 ? 4.404 1.864 -22.730 1.00 84.00 391 SER A N 1
ATOM 3189 C CA . SER A 1 391 ? 3.299 2.630 -23.310 1.00 84.00 391 SER A CA 1
ATOM 3190 C C . SER A 1 391 ? 3.408 2.782 -24.833 1.00 84.00 391 SER A C 1
ATOM 3192 O O . SER A 1 391 ? 2.406 2.653 -25.536 1.00 84.00 391 SER A O 1
ATOM 3194 N N . ILE A 1 392 ? 4.613 3.021 -25.368 1.00 84.25 392 ILE A N 1
ATOM 3195 C CA . ILE A 1 392 ? 4.847 3.065 -26.822 1.00 84.25 392 ILE A CA 1
ATOM 3196 C C . ILE A 1 392 ? 4.602 1.689 -27.443 1.00 84.25 392 ILE A C 1
ATOM 3198 O O . ILE A 1 392 ? 3.953 1.596 -28.481 1.00 84.25 392 ILE A O 1
ATOM 3202 N N . ARG A 1 393 ? 5.089 0.613 -26.819 1.00 83.50 393 ARG A N 1
ATOM 3203 C CA . ARG A 1 393 ? 4.907 -0.753 -27.323 1.00 83.50 393 ARG A CA 1
ATOM 3204 C C . ARG A 1 393 ? 3.429 -1.130 -27.418 1.00 83.50 393 ARG A C 1
ATOM 3206 O O . ARG A 1 393 ? 3.034 -1.763 -28.392 1.00 83.50 393 ARG A O 1
ATOM 3213 N N . LEU A 1 394 ? 2.622 -0.737 -26.431 1.00 79.81 394 LEU A N 1
ATOM 3214 C CA . LEU A 1 394 ? 1.171 -0.916 -26.477 1.00 79.81 394 LEU A CA 1
ATOM 3215 C C . LEU A 1 394 ? 0.546 -0.108 -27.620 1.00 79.81 394 LEU A C 1
ATOM 3217 O O . LEU A 1 394 ? -0.256 -0.664 -28.367 1.00 79.81 394 LEU A O 1
ATOM 3221 N N . ARG A 1 395 ? 0.977 1.150 -27.803 1.00 78.69 395 ARG A N 1
ATOM 3222 C CA . ARG A 1 395 ? 0.465 2.040 -28.856 1.00 78.69 395 ARG A CA 1
ATOM 3223 C C . ARG A 1 395 ? 0.720 1.532 -30.271 1.00 78.69 395 ARG A C 1
ATOM 3225 O O . ARG A 1 395 ? -0.139 1.568 -31.141 1.00 78.69 395 ARG A O 1
ATOM 3232 N N . TYR A 1 396 ? 1.919 1.016 -30.500 1.00 76.81 396 TYR A N 1
ATOM 3233 C CA . TYR A 1 396 ? 2.353 0.532 -31.808 1.00 76.81 396 TYR A CA 1
ATOM 3234 C C . TYR A 1 396 ? 2.356 -1.000 -31.873 1.00 76.81 396 TYR A C 1
ATOM 3236 O O . TYR A 1 396 ? 3.153 -1.601 -32.597 1.00 76.81 396 TYR A O 1
ATOM 3244 N N . ARG A 1 397 ? 1.467 -1.664 -31.117 1.00 73.38 397 ARG A N 1
ATOM 3245 C CA . ARG A 1 397 ? 1.411 -3.133 -31.038 1.00 73.38 397 ARG A CA 1
ATOM 3246 C C . ARG A 1 397 ? 1.162 -3.781 -32.399 1.00 73.38 397 ARG A C 1
ATOM 3248 O O . ARG A 1 397 ? 1.759 -4.812 -32.685 1.00 73.38 397 ARG A O 1
ATOM 3255 N N . GLU A 1 398 ? 0.322 -3.180 -33.240 1.00 66.12 398 GLU A N 1
ATOM 3256 C CA . GLU A 1 398 ? 0.033 -3.677 -34.596 1.00 66.12 398 GLU A CA 1
ATOM 3257 C C . GLU A 1 398 ? 1.231 -3.513 -35.550 1.00 66.12 398 GLU A C 1
ATOM 3259 O O . GLU A 1 398 ? 1.485 -4.365 -36.405 1.00 66.12 398 GLU A O 1
ATOM 3264 N N . GLU A 1 399 ? 2.034 -2.463 -35.362 1.00 61.62 399 GLU A N 1
ATOM 3265 C CA . GLU A 1 399 ? 3.308 -2.279 -36.069 1.00 61.62 399 GLU A CA 1
ATOM 3266 C C . GLU A 1 399 ? 4.420 -3.183 -35.512 1.00 61.62 399 GLU A C 1
ATOM 3268 O O . GLU A 1 399 ? 5.359 -3.516 -36.223 1.00 61.62 399 GLU A O 1
ATOM 3273 N N . SER A 1 400 ? 4.296 -3.633 -34.264 1.00 54.22 400 SER A N 1
ATOM 3274 C CA . SER A 1 400 ? 5.239 -4.546 -33.601 1.00 54.22 400 SER A CA 1
ATOM 3275 C C . SER A 1 400 ? 4.811 -6.018 -33.694 1.00 54.22 400 SER A C 1
ATOM 3277 O O . SER A 1 400 ? 5.496 -6.899 -33.181 1.00 54.22 400 SER A O 1
ATOM 3279 N N . ALA A 1 401 ? 3.660 -6.312 -34.310 1.00 54.25 401 ALA A N 1
ATOM 3280 C CA . ALA A 1 401 ? 3.214 -7.677 -34.535 1.00 54.25 401 ALA A CA 1
ATOM 3281 C C . ALA A 1 401 ? 4.080 -8.307 -35.632 1.00 54.25 401 ALA A C 1
ATOM 3283 O O . ALA A 1 401 ? 4.156 -7.794 -36.759 1.00 54.25 401 ALA A O 1
ATOM 3284 N N . ALA A 1 402 ? 4.735 -9.415 -35.286 1.00 51.19 402 ALA A N 1
ATOM 3285 C CA . ALA A 1 402 ? 5.475 -10.230 -36.233 1.00 51.19 402 ALA A CA 1
ATOM 3286 C C . ALA A 1 402 ? 4.554 -10.666 -37.393 1.00 51.19 402 ALA A C 1
ATOM 3288 O O . ALA A 1 402 ? 3.368 -10.947 -37.166 1.00 51.19 402 ALA A O 1
ATOM 3289 N N . PRO A 1 403 ? 5.069 -10.787 -38.629 1.00 43.75 403 PRO A N 1
ATOM 3290 C CA . PRO A 1 403 ? 4.438 -11.667 -39.600 1.00 43.75 403 PRO A CA 1
ATOM 3291 C C . PRO A 1 403 ? 4.307 -13.052 -38.955 1.00 43.75 403 PRO A C 1
ATOM 3293 O O . PRO A 1 403 ? 5.251 -13.515 -38.318 1.00 43.75 403 PRO A O 1
ATOM 3296 N N . ARG A 1 404 ? 3.136 -13.693 -39.082 1.00 41.84 404 ARG A N 1
ATOM 3297 C CA . ARG A 1 404 ? 2.940 -15.087 -38.652 1.00 41.84 404 ARG A CA 1
ATOM 3298 C C . ARG A 1 404 ? 4.114 -15.912 -39.172 1.00 41.84 404 ARG A C 1
ATOM 3300 O O . ARG A 1 404 ? 4.314 -15.951 -40.385 1.00 41.84 404 ARG A O 1
ATOM 3307 N N . GLU A 1 405 ? 4.872 -16.512 -38.258 1.00 43.97 405 GLU A N 1
ATOM 3308 C CA . GLU A 1 405 ? 5.932 -17.455 -38.598 1.00 43.97 405 GLU A CA 1
ATOM 3309 C C . GLU A 1 405 ? 5.368 -18.467 -39.602 1.00 43.97 405 GLU A C 1
ATOM 3311 O O . GLU A 1 405 ? 4.278 -19.018 -39.409 1.00 43.97 405 GLU A O 1
ATOM 3316 N N . ALA A 1 406 ? 6.083 -18.644 -40.714 1.00 45.34 406 ALA A N 1
ATOM 3317 C CA . ALA A 1 406 ? 5.866 -19.781 -41.589 1.00 45.34 406 ALA A CA 1
ATOM 3318 C C . ALA A 1 406 ? 5.963 -21.053 -40.736 1.00 45.34 406 ALA A C 1
ATOM 3320 O O . ALA A 1 406 ? 6.791 -21.110 -39.830 1.00 45.34 406 ALA A O 1
ATOM 3321 N N . GLU A 1 407 ? 5.082 -22.020 -40.999 1.00 42.22 407 GLU A N 1
ATOM 3322 C CA . GLU A 1 407 ? 4.960 -23.291 -40.278 1.00 42.22 407 GLU A CA 1
ATOM 3323 C C . GLU A 1 407 ? 6.337 -23.841 -39.866 1.00 42.22 407 GLU A C 1
ATOM 3325 O O . GLU A 1 407 ? 7.095 -24.325 -40.704 1.00 42.22 407 GLU A O 1
ATOM 3330 N N . ALA A 1 408 ? 6.673 -23.720 -38.576 1.00 48.62 408 ALA A N 1
ATOM 3331 C CA . ALA A 1 408 ? 7.909 -24.258 -38.028 1.00 48.62 408 ALA A CA 1
ATOM 3332 C C . ALA A 1 408 ? 7.935 -25.777 -38.242 1.00 48.62 408 ALA A C 1
ATOM 3334 O O . ALA A 1 408 ? 6.948 -26.475 -37.981 1.00 48.62 408 ALA A O 1
ATOM 3335 N N . ASP A 1 409 ? 9.060 -26.288 -38.736 1.00 53.34 409 ASP A N 1
ATOM 3336 C CA . ASP A 1 409 ? 9.189 -27.679 -39.145 1.00 53.34 409 ASP A CA 1
ATOM 3337 C C . ASP A 1 409 ? 9.036 -28.599 -37.918 1.00 53.34 409 ASP A C 1
ATOM 3339 O O . ASP A 1 409 ? 9.804 -28.541 -36.954 1.00 53.34 409 ASP A O 1
ATOM 3343 N N . SER A 1 410 ? 8.003 -29.448 -37.919 1.00 57.97 410 SER A N 1
ATOM 3344 C CA . SER A 1 410 ? 7.561 -30.242 -36.752 1.00 57.97 410 SER A CA 1
ATOM 3345 C C . SER A 1 410 ? 8.654 -31.101 -36.089 1.00 57.97 410 SER A C 1
ATOM 3347 O O . SER A 1 410 ? 8.516 -31.499 -34.932 1.00 57.97 410 SER A O 1
ATOM 3349 N N . LYS A 1 411 ? 9.752 -31.388 -36.799 1.00 59.00 411 LYS A N 1
ATOM 3350 C CA . LYS A 1 411 ? 10.907 -32.136 -36.283 1.00 59.00 411 LYS A CA 1
ATOM 3351 C C . LYS A 1 411 ? 11.817 -31.304 -35.382 1.00 59.00 411 LYS A C 1
ATOM 3353 O O . LYS A 1 411 ? 12.276 -31.825 -34.368 1.00 59.00 411 LYS A O 1
ATOM 3358 N N . GLU A 1 412 ? 12.063 -30.040 -35.715 1.00 59.56 412 GLU A N 1
ATOM 3359 C CA . GLU A 1 412 ? 12.930 -29.159 -34.919 1.00 59.56 412 GLU A CA 1
ATOM 3360 C C . GLU A 1 412 ? 12.282 -28.839 -33.569 1.00 59.56 412 GLU A C 1
ATOM 3362 O O . GLU A 1 412 ? 12.935 -28.880 -32.527 1.00 59.56 412 GLU A O 1
ATOM 3367 N N . MET A 1 413 ? 10.961 -28.646 -33.574 1.00 59.03 413 MET A N 1
ATOM 3368 C CA . MET A 1 413 ? 10.162 -28.394 -32.373 1.00 59.03 413 MET A CA 1
ATOM 3369 C C . MET A 1 413 ? 10.143 -29.597 -31.411 1.00 59.03 413 MET A C 1
ATOM 3371 O O . MET A 1 413 ? 10.194 -29.425 -30.191 1.00 59.03 413 MET A O 1
ATOM 3375 N N . ASN A 1 414 ? 10.125 -30.823 -31.949 1.00 67.19 414 ASN A N 1
ATOM 3376 C CA . ASN A 1 414 ? 10.198 -32.050 -31.151 1.00 67.19 414 ASN A CA 1
ATOM 3377 C C . ASN A 1 414 ? 11.591 -32.250 -30.529 1.00 67.19 414 ASN A C 1
ATOM 3379 O O . ASN A 1 414 ? 11.677 -32.583 -29.349 1.00 67.19 414 ASN A O 1
ATOM 3383 N N . ASN A 1 415 ? 12.666 -31.984 -31.280 1.00 74.62 415 ASN A N 1
ATOM 3384 C CA . ASN A 1 415 ? 14.044 -32.081 -30.783 1.00 74.62 415 ASN A CA 1
ATOM 3385 C C . ASN A 1 415 ? 14.320 -31.057 -29.662 1.00 74.62 415 ASN A C 1
ATOM 3387 O O . ASN A 1 415 ? 14.837 -31.412 -28.602 1.00 74.62 415 ASN A O 1
ATOM 3391 N N . LEU A 1 416 ? 13.865 -29.807 -29.831 1.00 73.69 416 LEU A N 1
ATOM 3392 C CA . LEU A 1 416 ? 13.951 -28.792 -28.775 1.00 73.69 416 LEU A CA 1
ATOM 3393 C C . LEU A 1 416 ? 13.186 -29.207 -27.510 1.00 73.69 416 LEU A C 1
ATOM 3395 O O . LEU A 1 416 ? 13.679 -29.011 -26.402 1.00 73.69 416 LEU A O 1
ATOM 3399 N N . SER A 1 417 ? 11.992 -29.793 -27.653 1.00 73.25 417 SER A N 1
ATOM 3400 C CA . SER A 1 417 ? 11.198 -30.252 -26.506 1.00 73.25 417 SER A CA 1
ATOM 3401 C C . SER A 1 417 ? 11.892 -31.376 -25.730 1.00 73.25 417 SER A C 1
ATOM 3403 O O . SER A 1 417 ? 11.842 -31.393 -24.499 1.00 73.25 417 SER A O 1
ATOM 3405 N N . GLU A 1 418 ? 12.567 -32.295 -26.422 1.00 76.25 418 GLU A N 1
ATOM 3406 C CA . GLU A 1 418 ? 13.368 -33.347 -25.787 1.00 76.25 418 GLU A CA 1
ATOM 3407 C C . GLU A 1 418 ? 14.603 -32.780 -25.075 1.00 76.25 418 GLU A C 1
ATOM 3409 O O . GLU A 1 418 ? 14.884 -33.167 -23.939 1.00 76.25 418 GLU A O 1
ATOM 3414 N N . GLN A 1 419 ? 15.298 -31.813 -25.682 1.00 75.94 419 GLN A N 1
ATOM 3415 C CA . GLN A 1 419 ? 16.428 -31.127 -25.048 1.00 75.94 419 GLN A CA 1
ATOM 3416 C C . GLN A 1 419 ? 16.015 -30.316 -23.814 1.00 75.94 419 GLN A C 1
ATOM 3418 O O . GLN A 1 419 ? 16.705 -30.384 -22.798 1.00 75.94 419 GLN A O 1
ATOM 3423 N N . ILE A 1 420 ? 14.881 -29.606 -23.858 1.00 77.81 420 ILE A N 1
ATOM 3424 C CA . ILE A 1 420 ? 14.344 -28.874 -22.699 1.00 77.81 420 ILE A CA 1
ATOM 3425 C C . ILE A 1 420 ? 14.042 -29.846 -21.555 1.00 77.81 420 ILE A C 1
ATOM 3427 O O . ILE A 1 420 ? 14.525 -29.638 -20.446 1.00 77.81 420 ILE A O 1
ATOM 3431 N N . LYS A 1 421 ? 13.341 -30.956 -21.826 1.00 78.81 421 LYS A N 1
ATOM 3432 C CA . LYS A 1 421 ? 13.048 -31.982 -20.806 1.00 78.81 421 LYS A CA 1
ATOM 3433 C C . LYS A 1 421 ? 14.313 -32.596 -20.211 1.00 78.81 421 LYS A C 1
ATOM 3435 O O . LYS A 1 421 ? 14.363 -32.874 -19.015 1.00 78.81 421 LYS A O 1
ATOM 3440 N N . ARG A 1 422 ? 15.347 -32.806 -21.033 1.00 79.38 422 ARG A N 1
ATOM 3441 C CA . ARG A 1 422 ? 16.651 -33.290 -20.566 1.00 79.38 422 ARG A CA 1
ATOM 3442 C C . ARG A 1 422 ? 17.307 -32.280 -19.623 1.00 79.38 422 ARG A C 1
ATOM 3444 O O . ARG A 1 422 ? 17.754 -32.673 -18.550 1.00 79.38 422 ARG A O 1
ATOM 3451 N N . LEU A 1 423 ? 17.323 -30.995 -19.976 1.00 75.94 423 LEU A N 1
ATOM 3452 C CA . LEU A 1 423 ? 17.870 -29.937 -19.119 1.00 75.94 423 LEU A CA 1
ATOM 3453 C C . LEU A 1 423 ? 17.081 -29.787 -17.812 1.00 75.94 423 LEU A C 1
ATOM 3455 O O . LEU A 1 423 ? 17.690 -29.688 -16.752 1.00 75.94 423 LEU A O 1
ATOM 3459 N N . GLU A 1 424 ? 15.749 -29.851 -17.857 1.00 76.25 424 GLU A N 1
ATOM 3460 C CA . GLU A 1 424 ? 14.895 -29.856 -16.661 1.00 76.25 424 GLU A CA 1
ATOM 3461 C C . GLU A 1 424 ? 15.217 -31.041 -15.738 1.00 76.25 424 GLU A C 1
ATOM 3463 O O . GLU A 1 424 ? 15.303 -30.874 -14.520 1.00 76.25 424 GLU A O 1
ATOM 3468 N N . SER A 1 425 ? 15.450 -32.232 -16.303 1.00 77.25 425 SER A N 1
ATOM 3469 C CA . SER A 1 425 ? 15.815 -33.418 -15.518 1.00 77.25 425 SER A CA 1
ATOM 3470 C C . SER A 1 425 ? 17.177 -33.286 -14.825 1.00 77.25 425 SER A C 1
ATOM 3472 O O . SER A 1 425 ? 17.288 -33.659 -13.660 1.00 77.25 425 SER A O 1
ATOM 3474 N N . LEU A 1 426 ? 18.164 -32.677 -15.494 1.00 76.81 426 LEU A N 1
ATOM 3475 C CA . LEU A 1 426 ? 19.499 -32.404 -14.942 1.00 76.81 426 LEU A CA 1
ATOM 3476 C C . LEU A 1 426 ? 19.462 -31.320 -13.854 1.00 76.81 426 LEU A C 1
ATOM 3478 O O . LEU A 1 426 ? 20.059 -31.462 -12.794 1.00 76.81 426 LEU A O 1
ATOM 3482 N N . LEU A 1 427 ? 18.689 -30.253 -14.066 1.00 72.38 427 LEU A N 1
ATOM 3483 C CA . LEU A 1 427 ? 18.458 -29.228 -13.042 1.00 72.38 427 LEU A CA 1
ATOM 3484 C C . LEU A 1 427 ? 17.798 -29.816 -11.787 1.00 72.38 427 LEU A C 1
ATOM 3486 O O . LEU A 1 427 ? 18.108 -29.417 -10.666 1.00 72.38 427 LEU A O 1
ATOM 3490 N N . THR A 1 428 ? 16.897 -30.784 -11.961 1.00 72.50 428 THR A N 1
ATOM 3491 C CA . THR A 1 428 ? 16.217 -31.446 -10.841 1.00 72.50 428 THR A CA 1
ATOM 3492 C C . THR A 1 428 ? 17.161 -32.380 -10.067 1.00 72.50 428 THR A C 1
ATOM 3494 O O . THR A 1 428 ? 17.037 -32.474 -8.841 1.00 72.50 428 THR A O 1
ATOM 3497 N N . SER A 1 429 ? 18.117 -33.038 -10.739 1.00 66.75 429 SER A N 1
ATOM 3498 C CA . SER A 1 429 ? 19.133 -33.877 -10.081 1.00 66.75 429 SER A CA 1
ATOM 3499 C C . SER A 1 429 ? 20.163 -33.041 -9.313 1.00 66.75 429 SER A C 1
ATOM 3501 O O . SER A 1 429 ? 20.428 -33.347 -8.149 1.00 66.75 429 SER A O 1
ATOM 3503 N N . GLU A 1 430 ? 20.653 -31.931 -9.880 1.00 65.44 430 GLU A N 1
ATOM 3504 C CA . GLU A 1 430 ? 21.613 -31.033 -9.211 1.00 65.44 430 GLU A CA 1
ATOM 3505 C C . GLU A 1 430 ? 21.045 -30.373 -7.943 1.00 65.44 430 GLU A C 1
ATOM 3507 O O . GLU A 1 430 ? 21.723 -30.287 -6.918 1.00 65.44 430 GLU A O 1
ATOM 3512 N N . VAL A 1 431 ? 19.778 -29.945 -7.963 1.00 61.16 431 VAL A N 1
ATOM 3513 C CA . VAL A 1 431 ? 19.119 -29.326 -6.793 1.00 61.16 431 VAL A CA 1
ATOM 3514 C C . VAL A 1 431 ? 18.878 -30.339 -5.660 1.00 61.16 431 VAL A C 1
ATOM 3516 O O . VAL A 1 431 ? 18.749 -29.951 -4.496 1.00 61.16 431 VAL A O 1
ATOM 3519 N N . SER A 1 432 ? 18.856 -31.637 -5.971 1.00 56.00 432 SER A N 1
ATOM 3520 C CA . SER A 1 432 ? 18.548 -32.707 -5.015 1.00 56.00 432 SER A CA 1
ATOM 3521 C C . SER A 1 432 ? 19.768 -33.241 -4.239 1.00 56.00 432 SER A C 1
ATOM 3523 O O . SER A 1 432 ? 19.581 -34.060 -3.340 1.00 56.00 432 SER A O 1
ATOM 3525 N N . ASN A 1 433 ? 20.995 -32.749 -4.492 1.00 50.16 433 ASN A N 1
ATOM 3526 C CA . ASN A 1 433 ? 22.235 -33.169 -3.806 1.00 50.16 433 ASN A CA 1
ATOM 3527 C C . ASN A 1 433 ? 22.455 -34.703 -3.776 1.00 50.16 433 ASN A C 1
ATOM 3529 O O . ASN A 1 433 ? 22.930 -35.251 -2.777 1.00 50.16 433 ASN A O 1
ATOM 3533 N N . GLU A 1 434 ? 22.137 -35.417 -4.857 1.00 47.25 434 GLU A N 1
ATOM 3534 C CA . GLU A 1 434 ? 22.621 -36.792 -5.031 1.00 47.25 434 GLU A CA 1
ATOM 3535 C C . GLU A 1 434 ? 23.981 -36.778 -5.755 1.00 47.25 434 GLU A C 1
ATOM 3537 O O . GLU A 1 434 ? 24.164 -36.008 -6.697 1.00 47.25 434 GLU A O 1
ATOM 3542 N N . PRO A 1 435 ? 24.974 -37.579 -5.322 1.00 43.44 435 PRO A N 1
ATOM 3543 C CA . PRO A 1 435 ? 26.263 -37.638 -5.999 1.00 43.44 435 PRO A CA 1
ATOM 3544 C C . PRO A 1 435 ? 26.101 -38.374 -7.334 1.00 43.44 435 PRO A C 1
ATOM 3546 O O . PRO A 1 435 ? 25.803 -39.569 -7.348 1.00 43.44 435 PRO A O 1
ATOM 3549 N N . GLU A 1 436 ? 26.313 -37.680 -8.451 1.00 43.31 436 GLU A N 1
ATOM 3550 C CA . GLU A 1 436 ? 26.287 -38.312 -9.771 1.00 43.31 436 GLU A CA 1
ATOM 3551 C C . GLU A 1 436 ? 27.501 -39.226 -9.992 1.00 43.31 436 GLU A C 1
ATOM 3553 O O . GLU A 1 436 ? 28.662 -38.866 -9.772 1.00 43.31 436 GLU A O 1
ATOM 3558 N N . VAL A 1 437 ? 27.197 -40.437 -10.462 1.00 39.84 437 VAL A N 1
ATOM 3559 C CA . VAL A 1 437 ? 28.131 -41.327 -11.147 1.00 39.84 437 VAL A CA 1
ATOM 3560 C C . VAL A 1 437 ? 28.323 -40.761 -12.550 1.00 39.84 437 VAL A C 1
ATOM 3562 O O . VAL A 1 437 ? 27.370 -40.660 -13.316 1.00 39.84 437 VAL A O 1
ATOM 3565 N N . LEU A 1 438 ? 29.561 -40.388 -12.868 1.00 39.03 438 LEU A N 1
ATOM 3566 C CA . LEU A 1 438 ? 29.983 -39.987 -14.206 1.00 39.03 438 LEU A CA 1
ATOM 3567 C C . LEU A 1 438 ? 29.785 -41.158 -15.181 1.00 39.03 438 LEU A C 1
ATOM 3569 O O . LEU A 1 438 ? 30.519 -42.144 -15.106 1.00 39.03 438 LEU A O 1
ATOM 3573 N N . GLU A 1 439 ? 28.841 -41.034 -16.110 1.00 37.47 439 GLU A N 1
ATOM 3574 C CA . GLU A 1 439 ? 28.901 -41.752 -17.384 1.00 37.47 439 GLU A CA 1
ATOM 3575 C C . GLU A 1 439 ? 29.475 -40.797 -18.437 1.00 37.47 439 GLU A C 1
ATOM 3577 O O . GLU A 1 439 ? 28.898 -39.757 -18.760 1.00 37.47 439 GLU A O 1
ATOM 3582 N N . GLU A 1 440 ? 30.677 -41.129 -18.912 1.00 35.12 440 GLU A N 1
ATOM 3583 C CA . GLU A 1 440 ? 31.336 -40.470 -20.039 1.00 35.12 440 GLU A CA 1
ATOM 3584 C C . GLU A 1 440 ? 30.473 -40.595 -21.310 1.00 35.12 440 GLU A C 1
ATOM 3586 O O . GLU A 1 440 ? 29.807 -41.615 -21.501 1.00 35.12 440 GLU A O 1
ATOM 3591 N N . PRO A 1 441 ? 30.475 -39.592 -22.205 1.00 35.81 441 PRO A N 1
ATOM 3592 C CA . PRO A 1 441 ? 29.714 -39.677 -23.441 1.00 35.81 441 PRO A CA 1
ATOM 3593 C C . PRO A 1 441 ? 30.335 -40.702 -24.400 1.00 35.81 441 PRO A C 1
ATOM 3595 O O . PRO A 1 441 ? 31.532 -40.663 -24.686 1.00 35.81 441 PRO A O 1
ATOM 3598 N N . ASP A 1 442 ? 29.482 -41.574 -24.934 1.00 33.72 442 ASP A N 1
ATOM 3599 C CA . ASP A 1 442 ? 29.775 -42.459 -26.062 1.00 33.72 442 ASP A CA 1
ATOM 3600 C C . ASP A 1 442 ? 30.053 -41.596 -27.317 1.00 33.72 442 ASP A C 1
ATOM 3602 O O . ASP A 1 442 ? 29.212 -40.762 -27.685 1.00 33.72 442 ASP A O 1
ATOM 3606 N N . PRO A 1 443 ? 31.224 -41.715 -27.966 1.00 42.44 443 PRO A N 1
ATOM 3607 C CA . PRO A 1 443 ? 31.603 -40.867 -29.081 1.00 42.44 443 PRO A CA 1
ATOM 3608 C C . PRO A 1 443 ? 31.103 -41.493 -30.380 1.00 42.44 443 PRO A C 1
ATOM 3610 O O . PRO A 1 443 ? 31.877 -42.122 -31.080 1.00 42.44 443 PRO A O 1
ATOM 3613 N N . ASP A 1 444 ? 29.824 -41.331 -30.707 1.00 39.22 444 ASP A N 1
ATOM 3614 C CA . ASP A 1 444 ? 29.327 -41.601 -32.060 1.00 39.22 444 ASP A CA 1
ATOM 3615 C C . ASP A 1 444 ? 27.995 -40.879 -32.296 1.00 39.22 444 ASP A C 1
ATOM 3617 O O . ASP A 1 444 ? 26.904 -41.420 -32.143 1.00 39.22 444 ASP A O 1
ATOM 3621 N N . ASN A 1 445 ? 28.088 -39.619 -32.714 1.00 33.78 445 ASN A N 1
ATOM 3622 C CA . ASN A 1 445 ? 27.131 -39.064 -33.661 1.00 33.78 445 ASN A CA 1
ATOM 3623 C C . ASN A 1 445 ? 27.926 -38.277 -34.693 1.00 33.78 445 ASN A C 1
ATOM 3625 O O . ASN A 1 445 ? 28.406 -37.171 -34.447 1.00 33.78 445 ASN A O 1
ATOM 3629 N N . ALA A 1 446 ? 28.122 -38.946 -35.824 1.00 31.69 446 ALA A N 1
ATOM 3630 C CA . ALA A 1 446 ? 28.872 -38.490 -36.970 1.00 31.69 446 ALA A CA 1
ATOM 3631 C C . ALA A 1 446 ? 28.442 -37.082 -37.399 1.00 31.69 446 ALA A C 1
ATOM 3633 O O . ALA A 1 446 ? 27.283 -36.833 -37.739 1.00 31.69 446 ALA A O 1
ATOM 3634 N N . PHE A 1 447 ? 29.422 -36.183 -37.427 1.00 32.22 447 PHE A N 1
ATOM 3635 C CA . PHE A 1 447 ? 29.404 -35.025 -38.301 1.00 32.22 447 PHE A CA 1
ATOM 3636 C C . PHE A 1 447 ? 29.290 -35.536 -39.740 1.00 32.22 447 PHE A C 1
ATOM 3638 O O . PHE A 1 447 ? 30.219 -36.151 -40.259 1.00 32.22 447 PHE A O 1
ATOM 3645 N N . ASN A 1 448 ? 28.151 -35.291 -40.383 1.00 30.25 448 ASN A N 1
ATOM 3646 C CA . ASN A 1 448 ? 28.115 -35.246 -41.837 1.00 30.25 448 ASN A CA 1
ATOM 3647 C C . ASN A 1 448 ? 28.633 -33.865 -42.242 1.00 30.25 448 ASN A C 1
ATOM 3649 O O . ASN A 1 448 ? 27.890 -32.885 -42.249 1.00 30.25 448 ASN A O 1
ATOM 3653 N N . GLU A 1 449 ? 29.934 -33.804 -42.505 1.00 29.98 449 GLU A N 1
ATOM 3654 C CA . GLU A 1 449 ? 30.534 -32.784 -43.357 1.00 29.98 449 GLU A CA 1
ATOM 3655 C C . GLU A 1 449 ? 30.052 -33.046 -44.789 1.00 29.98 449 GLU A C 1
ATOM 3657 O O . GLU A 1 449 ? 30.392 -34.073 -45.379 1.00 29.98 449 GLU A O 1
ATOM 3662 N N . ASP A 1 450 ? 29.243 -32.141 -45.341 1.00 31.80 450 ASP A N 1
ATOM 3663 C CA . ASP A 1 450 ? 29.107 -32.043 -46.794 1.00 31.80 450 ASP A CA 1
ATOM 3664 C C . ASP A 1 450 ? 30.286 -31.223 -47.354 1.00 31.80 450 ASP A C 1
ATOM 3666 O O . ASP A 1 450 ? 30.761 -30.299 -46.684 1.00 31.80 450 ASP A O 1
ATOM 3670 N N . PRO A 1 451 ? 30.796 -31.560 -48.552 1.00 35.84 451 PRO A N 1
ATOM 3671 C CA . PRO A 1 451 ? 32.081 -31.079 -49.041 1.00 35.84 451 PRO A CA 1
ATOM 3672 C C . PRO A 1 451 ? 32.000 -29.666 -49.624 1.00 35.84 451 PRO A C 1
ATOM 3674 O O . PRO A 1 451 ? 30.966 -29.250 -50.146 1.00 35.84 451 PRO A O 1
ATOM 3677 N N . ASP A 1 452 ? 33.152 -28.997 -49.593 1.00 32.69 452 ASP A N 1
ATOM 3678 C CA . ASP A 1 452 ? 33.517 -27.785 -50.328 1.00 32.69 452 ASP A CA 1
ATOM 3679 C C . ASP A 1 452 ? 32.761 -27.580 -51.657 1.00 32.69 452 ASP A C 1
ATOM 3681 O O . ASP A 1 452 ? 32.913 -28.358 -52.604 1.00 32.69 452 ASP A O 1
ATOM 3685 N N . ASP A 1 453 ? 32.045 -26.457 -51.757 1.00 31.97 453 ASP A N 1
ATOM 3686 C CA . ASP A 1 453 ? 31.683 -25.817 -53.025 1.00 31.97 453 ASP A CA 1
ATOM 3687 C C . ASP A 1 453 ? 32.529 -24.535 -53.168 1.00 31.97 453 ASP A C 1
ATOM 3689 O O . ASP A 1 453 ? 32.265 -23.540 -52.482 1.00 31.97 453 ASP A O 1
ATOM 3693 N N . PRO A 1 454 ? 33.603 -24.536 -53.980 1.00 39.66 454 PRO A N 1
ATOM 3694 C CA . PRO A 1 454 ? 34.441 -23.369 -54.171 1.00 39.66 454 PRO A CA 1
ATOM 3695 C C . PRO A 1 454 ? 33.903 -22.568 -55.355 1.00 39.66 454 PRO A C 1
ATOM 3697 O O . PRO A 1 454 ? 34.372 -22.753 -56.467 1.00 39.66 454 PRO A O 1
ATOM 3700 N N . ASP A 1 455 ? 32.929 -21.689 -55.122 1.00 40.34 455 ASP A N 1
ATOM 3701 C CA . ASP A 1 455 ? 32.669 -20.531 -55.991 1.00 40.34 455 ASP A CA 1
ATOM 3702 C C . ASP A 1 455 ? 31.670 -19.566 -55.328 1.00 40.34 455 ASP A C 1
ATOM 3704 O O . ASP A 1 455 ? 30.472 -19.537 -55.615 1.00 40.34 455 ASP A O 1
ATOM 3708 N N . ARG A 1 456 ? 32.176 -18.698 -54.446 1.00 32.41 456 ARG A N 1
ATOM 3709 C CA . ARG A 1 456 ? 31.560 -17.387 -54.211 1.00 32.41 456 ARG A CA 1
ATOM 3710 C C . ARG A 1 456 ? 32.636 -16.323 -54.294 1.00 32.41 456 ARG A C 1
ATOM 3712 O O . ARG A 1 456 ? 33.479 -16.193 -53.414 1.00 32.41 456 ARG A O 1
ATOM 3719 N N . MET A 1 457 ? 32.601 -15.621 -55.421 1.00 31.36 457 MET A N 1
ATOM 3720 C CA . MET A 1 457 ? 33.377 -14.426 -55.703 1.00 31.36 457 MET A CA 1
ATOM 3721 C C . MET A 1 457 ? 33.300 -13.449 -54.526 1.00 31.36 457 MET A C 1
ATOM 3723 O O . MET A 1 457 ? 32.219 -13.173 -54.008 1.00 31.36 457 MET A O 1
ATOM 3727 N N . GLU A 1 458 ? 34.462 -12.930 -54.136 1.00 34.09 458 GLU A N 1
ATOM 3728 C CA . GLU A 1 458 ? 34.591 -11.724 -53.328 1.00 34.09 458 GLU A CA 1
ATOM 3729 C C . GLU A 1 458 ? 33.856 -10.581 -54.047 1.00 34.09 458 GLU A C 1
ATOM 3731 O O . GLU A 1 458 ? 34.325 -10.069 -55.064 1.00 34.09 458 GLU A O 1
ATOM 3736 N N . GLU A 1 459 ? 32.685 -10.193 -53.542 1.00 29.02 459 GLU A N 1
ATOM 3737 C CA . GLU A 1 459 ? 32.106 -8.890 -53.854 1.00 29.02 459 GLU A CA 1
ATOM 3738 C C . GLU A 1 459 ? 32.644 -7.883 -52.834 1.00 29.02 459 GLU A C 1
ATOM 3740 O O . GLU A 1 459 ? 32.268 -7.873 -51.661 1.00 29.02 459 GLU A O 1
ATOM 3745 N N . ASP A 1 460 ? 33.577 -7.057 -53.312 1.00 29.66 460 ASP A N 1
ATOM 3746 C CA . ASP A 1 460 ? 33.963 -5.775 -52.721 1.00 29.66 460 ASP A CA 1
ATOM 3747 C C . ASP A 1 460 ? 32.700 -5.000 -52.286 1.00 29.66 460 ASP A C 1
ATOM 3749 O O . ASP A 1 460 ? 31.720 -4.970 -53.041 1.00 29.66 460 ASP A O 1
ATOM 3753 N N . PRO A 1 461 ? 32.687 -4.328 -51.120 1.00 36.69 461 PRO A N 1
ATOM 3754 C CA . PRO A 1 461 ? 31.530 -3.561 -50.688 1.00 36.69 461 PRO A CA 1
ATOM 3755 C C . PRO A 1 461 ? 31.361 -2.358 -51.618 1.00 36.69 461 PRO A C 1
ATOM 3757 O O . PRO A 1 461 ? 32.012 -1.324 -51.470 1.00 36.69 461 PRO A O 1
ATOM 3760 N N . SER A 1 462 ? 30.477 -2.488 -52.606 1.00 31.30 462 SER A N 1
ATOM 3761 C CA . SER A 1 462 ? 30.024 -1.341 -53.375 1.00 31.30 462 SER A CA 1
ATOM 3762 C C . SER A 1 462 ? 29.275 -0.411 -52.427 1.00 31.30 462 SER A C 1
ATOM 3764 O O . SER A 1 462 ? 28.292 -0.828 -51.813 1.00 31.30 462 SER A O 1
ATOM 3766 N N . ASP A 1 463 ? 29.743 0.835 -52.337 1.00 39.44 463 ASP A N 1
ATOM 3767 C CA . ASP A 1 463 ? 29.059 1.986 -51.750 1.00 39.44 463 ASP A CA 1
ATOM 3768 C C . ASP A 1 463 ? 27.623 2.106 -52.301 1.00 39.44 463 ASP A C 1
ATOM 3770 O O . ASP A 1 463 ? 27.332 2.864 -53.235 1.00 39.44 463 ASP A O 1
ATOM 3774 N N . ALA A 1 464 ? 26.693 1.356 -51.715 1.00 33.59 464 ALA A N 1
ATOM 3775 C CA . ALA A 1 464 ? 25.274 1.594 -51.857 1.00 33.59 464 ALA A CA 1
ATOM 3776 C C . ALA A 1 464 ? 24.950 2.779 -50.952 1.00 33.59 464 ALA A C 1
ATOM 3778 O O . ALA A 1 464 ? 24.879 2.666 -49.729 1.00 33.59 464 ALA A O 1
ATOM 3779 N N . LYS A 1 465 ? 24.819 3.950 -51.578 1.00 37.91 465 LYS A N 1
ATOM 3780 C CA . LYS A 1 465 ? 24.285 5.164 -50.960 1.00 37.91 465 LYS A CA 1
ATOM 3781 C C . LYS A 1 465 ? 23.026 4.797 -50.176 1.00 37.91 465 LYS A C 1
ATOM 3783 O O . LYS A 1 465 ? 22.013 4.463 -50.782 1.00 37.91 465 LYS A O 1
ATOM 3788 N N . MET A 1 466 ? 23.132 4.851 -48.849 1.00 38.81 466 MET A N 1
ATOM 3789 C CA . MET A 1 466 ? 22.015 4.701 -47.927 1.00 38.81 466 MET A CA 1
ATOM 3790 C C . MET A 1 466 ? 20.961 5.740 -48.305 1.00 38.81 466 MET A C 1
ATOM 3792 O O . MET A 1 466 ? 21.184 6.944 -48.170 1.00 38.81 466 MET A O 1
ATOM 3796 N N . GLU A 1 467 ? 19.827 5.287 -48.827 1.00 43.34 467 GLU A N 1
ATOM 3797 C CA . GLU A 1 467 ? 18.608 6.069 -48.703 1.00 43.34 467 GLU A CA 1
ATOM 3798 C C . GLU A 1 467 ? 18.306 6.094 -47.205 1.00 43.34 467 GLU A C 1
ATOM 3800 O O . GLU A 1 467 ? 18.082 5.043 -46.608 1.00 43.34 467 GLU A O 1
ATOM 3805 N N . ASP A 1 468 ? 18.411 7.272 -46.582 1.00 51.69 468 ASP A N 1
ATOM 3806 C CA . ASP A 1 468 ? 18.047 7.470 -45.182 1.00 51.69 468 ASP A CA 1
ATOM 3807 C C . ASP A 1 468 ? 16.584 7.049 -45.008 1.00 51.69 468 ASP A C 1
ATOM 3809 O O . ASP A 1 468 ? 15.651 7.807 -45.290 1.00 51.69 468 ASP A O 1
ATOM 3813 N N . GLU A 1 469 ? 16.385 5.808 -44.575 1.00 62.12 469 GLU A N 1
ATOM 3814 C CA . GLU A 1 469 ? 15.091 5.274 -44.197 1.00 62.12 469 GLU A CA 1
ATOM 3815 C C . GLU A 1 469 ? 14.481 6.250 -43.184 1.00 62.12 469 GLU A C 1
ATOM 3817 O O . GLU A 1 469 ? 15.111 6.608 -42.182 1.00 62.12 469 GLU A O 1
ATOM 3822 N N . ILE A 1 470 ? 13.292 6.785 -43.475 1.00 76.38 470 ILE A N 1
ATOM 3823 C CA . ILE A 1 470 ? 12.677 7.814 -42.631 1.00 76.38 470 ILE A CA 1
ATOM 3824 C C . ILE A 1 470 ? 12.211 7.138 -41.339 1.00 76.38 470 ILE A C 1
ATOM 3826 O O . ILE A 1 470 ? 11.077 6.683 -41.227 1.00 76.38 470 ILE A O 1
ATOM 3830 N N . ILE A 1 471 ? 13.104 7.077 -40.350 1.00 83.69 471 ILE A N 1
ATOM 3831 C CA . ILE A 1 471 ? 12.824 6.489 -39.040 1.00 83.69 471 ILE A CA 1
ATOM 3832 C C . ILE A 1 471 ? 11.741 7.335 -38.345 1.00 83.69 471 ILE A C 1
ATOM 3834 O O . ILE A 1 471 ? 11.960 8.544 -38.145 1.00 83.69 471 ILE A O 1
ATOM 3838 N N . PRO A 1 472 ? 10.606 6.741 -37.926 1.00 88.19 472 PRO A N 1
ATOM 3839 C CA . PRO A 1 472 ? 9.562 7.474 -37.226 1.00 88.19 472 PRO A CA 1
ATOM 3840 C C . PRO A 1 472 ? 10.068 8.132 -35.933 1.00 88.19 472 PRO A C 1
ATOM 3842 O O . PRO A 1 472 ? 10.970 7.604 -35.274 1.00 88.19 472 PRO A O 1
ATOM 3845 N N . PRO A 1 473 ? 9.477 9.267 -35.510 1.00 85.94 473 PRO A N 1
ATOM 3846 C CA . PRO A 1 473 ? 9.909 9.973 -34.308 1.00 85.94 473 PRO A CA 1
ATOM 3847 C C . PRO A 1 473 ? 9.952 9.076 -33.070 1.00 85.94 473 PRO A C 1
ATOM 3849 O O . PRO A 1 473 ? 10.960 9.085 -32.373 1.00 85.94 473 PRO A O 1
ATOM 3852 N N . HIS A 1 474 ? 8.919 8.256 -32.840 1.00 85.88 474 HIS A N 1
ATOM 3853 C CA . HIS A 1 474 ? 8.829 7.377 -31.670 1.00 85.88 474 HIS A CA 1
ATOM 3854 C C . HIS A 1 474 ? 9.969 6.341 -31.623 1.00 85.88 474 HIS A C 1
ATOM 3856 O O . HIS A 1 474 ? 10.547 6.123 -30.559 1.00 85.88 474 HIS A O 1
ATOM 3862 N N . VAL A 1 475 ? 10.371 5.787 -32.774 1.00 89.62 475 VAL A N 1
ATOM 3863 C CA . VAL A 1 475 ? 11.501 4.846 -32.896 1.00 89.62 475 VAL A CA 1
ATOM 3864 C C . VAL A 1 475 ? 12.817 5.527 -32.521 1.00 89.62 475 VAL A C 1
ATOM 3866 O O . VAL A 1 475 ? 13.631 4.945 -31.804 1.00 89.62 475 VAL A O 1
ATOM 3869 N N . LYS A 1 476 ? 13.012 6.795 -32.913 1.00 90.62 476 LYS A N 1
ATOM 3870 C CA . LYS A 1 476 ? 14.194 7.580 -32.507 1.00 90.62 476 LYS A CA 1
ATOM 3871 C C . LYS A 1 476 ? 14.256 7.780 -30.992 1.00 90.62 476 LYS A C 1
ATOM 3873 O O . LYS A 1 476 ? 15.339 7.683 -30.415 1.00 90.62 476 LYS A O 1
ATOM 3878 N N . ILE A 1 477 ? 13.115 8.041 -30.341 1.00 90.81 477 ILE A N 1
ATOM 3879 C CA . ILE A 1 477 ? 13.057 8.165 -28.874 1.00 90.81 477 ILE A CA 1
ATOM 3880 C C . ILE A 1 477 ? 13.427 6.831 -28.224 1.00 90.81 477 ILE A C 1
ATOM 3882 O O . ILE A 1 477 ? 14.293 6.803 -27.352 1.00 90.81 477 ILE A O 1
ATOM 3886 N N . VAL A 1 478 ? 12.827 5.727 -28.679 1.00 92.31 478 VAL A N 1
ATOM 3887 C CA . VAL A 1 478 ? 13.095 4.380 -28.151 1.00 92.31 478 VAL A CA 1
ATOM 3888 C C . VAL A 1 478 ? 14.572 4.024 -28.285 1.00 92.31 478 VAL A C 1
ATOM 3890 O O . VAL A 1 478 ? 15.195 3.666 -27.290 1.00 92.31 478 VAL A O 1
ATOM 3893 N N . LEU A 1 479 ? 15.173 4.215 -29.463 1.00 92.12 479 LEU A N 1
ATOM 3894 C CA . LEU A 1 479 ? 16.601 3.968 -29.685 1.00 92.12 479 LEU A CA 1
ATOM 3895 C C . LEU A 1 479 ? 17.473 4.733 -28.678 1.00 92.12 479 LEU A C 1
ATOM 3897 O O . LEU A 1 479 ? 18.435 4.193 -28.125 1.00 92.12 479 LEU A O 1
ATOM 3901 N N . ARG A 1 480 ? 17.118 5.993 -28.409 1.00 92.94 480 ARG A N 1
ATOM 3902 C CA . ARG A 1 480 ? 17.825 6.846 -27.456 1.00 92.94 480 ARG A CA 1
ATOM 3903 C C . ARG A 1 480 ? 17.670 6.350 -26.016 1.00 92.94 480 ARG A C 1
ATOM 3905 O O . ARG A 1 480 ? 18.659 6.320 -25.287 1.00 92.94 480 ARG A O 1
ATOM 3912 N N . ILE A 1 481 ? 16.472 5.916 -25.620 1.00 94.00 481 ILE A N 1
ATOM 3913 C CA . ILE A 1 481 ? 16.222 5.316 -24.300 1.00 94.00 481 ILE A CA 1
ATOM 3914 C C . ILE A 1 481 ? 17.037 4.033 -24.131 1.00 94.00 481 ILE A C 1
ATOM 3916 O O . ILE A 1 481 ? 17.737 3.876 -23.129 1.00 94.00 481 ILE A O 1
ATOM 3920 N N . LEU A 1 482 ? 16.997 3.135 -25.117 1.00 94.19 482 LEU A N 1
ATOM 3921 C CA . LEU A 1 482 ? 17.750 1.882 -25.092 1.00 94.19 482 LEU A CA 1
ATOM 3922 C C . LEU A 1 482 ? 19.258 2.133 -25.009 1.00 94.19 482 LEU A C 1
ATOM 3924 O O . LEU A 1 482 ? 19.952 1.472 -24.237 1.00 94.19 482 LEU A O 1
ATOM 3928 N N . SER A 1 483 ? 19.737 3.160 -25.716 1.00 90.75 483 SER A N 1
ATOM 3929 C CA . SER A 1 483 ? 21.136 3.601 -25.688 1.00 90.75 483 SER A CA 1
ATOM 3930 C C . SER A 1 483 ? 21.599 4.111 -24.315 1.00 90.75 483 SER A C 1
ATOM 3932 O O . SER A 1 483 ? 22.785 4.056 -23.987 1.00 90.75 483 SER A O 1
ATOM 3934 N N . VAL A 1 484 ? 20.683 4.635 -23.500 1.00 89.56 484 VAL A N 1
ATOM 3935 C CA . VAL A 1 484 ? 20.971 4.988 -22.103 1.00 89.56 484 VAL A CA 1
ATOM 3936 C C . VAL A 1 484 ? 20.945 3.736 -21.225 1.00 89.56 484 VAL A C 1
ATOM 3938 O O . VAL A 1 484 ? 21.873 3.525 -20.450 1.00 89.56 484 VAL A O 1
ATOM 3941 N N . ASN A 1 485 ? 19.936 2.875 -21.381 1.00 90.94 485 ASN A N 1
ATOM 3942 C CA . ASN A 1 485 ? 19.723 1.710 -20.516 1.00 90.94 485 ASN A CA 1
ATOM 3943 C C . ASN A 1 485 ? 20.825 0.643 -20.648 1.00 90.94 485 ASN A C 1
ATOM 3945 O O . ASN A 1 485 ? 21.234 0.084 -19.634 1.00 90.94 485 ASN A O 1
ATOM 3949 N N . TYR A 1 486 ? 21.387 0.377 -21.838 1.00 88.75 486 TYR A N 1
ATOM 3950 C CA . TYR A 1 486 ? 22.425 -0.670 -21.947 1.00 88.75 486 TYR A CA 1
ATOM 3951 C C . TYR A 1 486 ? 23.710 -0.338 -21.163 1.00 88.75 486 TYR A C 1
ATOM 3953 O O . TYR A 1 486 ? 24.452 -1.242 -20.776 1.00 88.75 486 TYR A O 1
ATOM 3961 N N . LYS A 1 487 ? 23.970 0.949 -20.889 1.00 89.31 487 LYS A N 1
ATOM 3962 C CA . LYS A 1 487 ? 25.098 1.399 -20.054 1.00 89.31 487 LYS A CA 1
ATOM 3963 C C . LYS A 1 487 ? 24.892 1.060 -18.577 1.00 89.31 487 LYS A C 1
ATOM 3965 O O . LYS A 1 487 ? 25.860 0.854 -17.859 1.00 89.31 487 LYS A O 1
ATOM 3970 N N . TYR A 1 488 ? 23.643 0.974 -18.129 1.00 90.31 488 TYR A N 1
ATOM 3971 C CA . TYR A 1 488 ? 23.296 0.609 -16.756 1.00 90.31 488 TYR A CA 1
ATOM 3972 C C . TYR A 1 488 ? 23.357 -0.898 -16.502 1.00 90.31 488 TYR A C 1
ATOM 3974 O O . TYR A 1 488 ? 23.327 -1.314 -15.349 1.00 90.31 488 TYR A O 1
ATOM 3982 N N . LEU A 1 489 ? 23.532 -1.724 -17.539 1.00 91.62 489 LEU A N 1
ATOM 3983 C CA . LEU A 1 489 ? 23.806 -3.155 -17.368 1.00 91.62 489 LEU A CA 1
ATOM 3984 C C . LEU A 1 489 ? 25.109 -3.411 -16.595 1.00 91.62 489 LEU A C 1
ATOM 3986 O O . LEU A 1 489 ? 25.208 -4.406 -15.885 1.00 91.62 489 LEU A O 1
ATOM 3990 N N . SER A 1 490 ? 26.076 -2.492 -16.679 1.00 91.00 490 SER A N 1
ATOM 3991 C CA . SER A 1 490 ? 27.320 -2.524 -15.902 1.00 91.00 490 SER A CA 1
ATOM 3992 C C . SER A 1 490 ? 27.245 -1.723 -14.592 1.00 91.00 490 SER A C 1
ATOM 3994 O O . SER A 1 490 ? 28.281 -1.457 -13.985 1.00 91.00 490 SER A O 1
ATOM 3996 N N . SER A 1 491 ? 26.055 -1.287 -14.159 1.00 90.81 491 SER A N 1
ATOM 3997 C CA . SER A 1 491 ? 25.903 -0.570 -12.886 1.00 90.81 491 SER A CA 1
ATOM 3998 C C . SER A 1 491 ? 26.250 -1.468 -11.698 1.00 90.81 491 SER A C 1
ATOM 4000 O O . SER A 1 491 ? 25.987 -2.672 -11.715 1.00 90.81 491 SER A O 1
ATOM 4002 N N . SER A 1 492 ? 26.791 -0.881 -10.630 1.00 89.38 492 SER A N 1
ATOM 4003 C CA . SER A 1 492 ? 26.971 -1.562 -9.345 1.00 89.38 492 SER A CA 1
ATOM 4004 C C . SER A 1 492 ? 25.643 -1.821 -8.624 1.00 89.38 492 SER A C 1
ATOM 4006 O O . SER A 1 492 ? 25.580 -2.734 -7.805 1.00 89.38 492 SER A O 1
ATOM 4008 N N . ASN A 1 493 ? 24.582 -1.075 -8.949 1.00 90.56 493 ASN A N 1
ATOM 4009 C CA . ASN A 1 493 ? 23.271 -1.196 -8.320 1.00 90.56 493 ASN A CA 1
ATOM 4010 C C . ASN A 1 493 ? 22.379 -2.212 -9.055 1.00 90.56 493 ASN A C 1
ATOM 4012 O O . ASN A 1 493 ? 22.057 -2.046 -10.233 1.00 90.56 493 ASN A O 1
ATOM 4016 N N . ASP A 1 494 ? 21.939 -3.246 -8.339 1.00 91.38 494 ASP A N 1
ATOM 4017 C CA . ASP A 1 494 ? 21.082 -4.314 -8.860 1.00 91.38 494 ASP A CA 1
ATOM 4018 C C . ASP A 1 494 ? 19.753 -3.788 -9.425 1.00 91.38 494 ASP A C 1
ATOM 4020 O O . ASP A 1 494 ? 19.309 -4.250 -10.476 1.00 91.38 494 ASP A O 1
ATOM 4024 N N . ALA A 1 495 ? 19.136 -2.798 -8.772 1.00 90.62 495 ALA A N 1
ATOM 4025 C CA . ALA A 1 495 ? 17.872 -2.205 -9.203 1.00 90.62 495 ALA A CA 1
ATOM 4026 C C . ALA A 1 495 ? 17.997 -1.557 -10.587 1.00 90.62 495 ALA A C 1
ATOM 4028 O O . ALA A 1 495 ? 17.152 -1.764 -11.459 1.00 90.62 495 ALA A O 1
ATOM 4029 N N . GLU A 1 496 ? 19.083 -0.813 -10.812 1.00 92.81 496 GLU A N 1
ATOM 4030 C CA . GLU A 1 496 ? 19.363 -0.175 -12.099 1.00 92.81 496 GLU A CA 1
ATOM 4031 C C . GLU A 1 496 ? 19.574 -1.218 -13.200 1.00 92.81 496 GLU A C 1
ATOM 4033 O O . GLU A 1 496 ? 19.038 -1.058 -14.301 1.00 92.81 496 GLU A O 1
ATOM 4038 N N . ARG A 1 497 ? 20.284 -2.317 -12.895 1.00 93.88 497 ARG A N 1
ATOM 4039 C CA . ARG A 1 497 ? 20.471 -3.442 -13.827 1.00 93.88 497 ARG A CA 1
ATOM 4040 C C . ARG A 1 497 ? 19.138 -4.103 -14.178 1.00 93.88 497 ARG A C 1
ATOM 4042 O O . ARG A 1 497 ? 18.858 -4.299 -15.359 1.00 93.88 497 ARG A O 1
ATOM 4049 N N . ILE A 1 498 ? 18.302 -4.400 -13.180 1.00 92.56 498 ILE A N 1
ATOM 4050 C CA . ILE A 1 498 ? 16.982 -5.032 -13.359 1.00 92.56 498 ILE A CA 1
ATOM 4051 C C . ILE A 1 498 ? 16.072 -4.164 -14.230 1.00 92.56 498 ILE A C 1
ATOM 4053 O O . ILE A 1 498 ? 15.507 -4.658 -15.208 1.00 92.56 498 ILE A O 1
ATOM 4057 N N . ILE A 1 499 ? 15.946 -2.870 -13.905 1.00 92.94 499 ILE A N 1
ATOM 4058 C CA . ILE A 1 499 ? 15.097 -1.952 -14.674 1.00 92.94 499 ILE A CA 1
ATOM 4059 C C . ILE A 1 499 ? 15.594 -1.888 -16.111 1.00 92.94 499 ILE A C 1
ATOM 4061 O O . ILE A 1 499 ? 14.796 -2.060 -17.025 1.00 92.94 499 ILE A O 1
ATOM 4065 N N . SER A 1 500 ? 16.903 -1.722 -16.304 1.00 94.56 500 SER A N 1
ATOM 4066 C CA . SER A 1 500 ? 17.507 -1.577 -17.627 1.00 94.56 500 SER A CA 1
ATOM 4067 C C . SER A 1 500 ? 17.346 -2.821 -18.492 1.00 94.56 500 SER A C 1
ATOM 4069 O O . SER A 1 500 ? 16.967 -2.691 -19.654 1.00 94.56 500 SER A O 1
ATOM 4071 N N . LEU A 1 501 ? 17.565 -4.020 -17.940 1.00 94.44 501 LEU A N 1
ATOM 4072 C CA . LEU A 1 501 ? 17.315 -5.282 -18.644 1.00 94.44 501 LEU A CA 1
ATOM 4073 C C . LEU A 1 501 ? 15.858 -5.373 -19.108 1.00 94.44 501 LEU A C 1
ATOM 4075 O O . LEU A 1 501 ? 15.606 -5.656 -20.277 1.00 94.44 501 LEU A O 1
ATOM 4079 N N . SER A 1 502 ? 14.906 -5.059 -18.226 1.00 91.81 502 SER A N 1
ATOM 4080 C CA . SER A 1 502 ? 13.476 -5.066 -18.557 1.00 91.81 502 SER A CA 1
ATOM 4081 C C . SER A 1 502 ? 13.114 -3.993 -19.595 1.00 91.81 502 SER A C 1
ATOM 4083 O O . SER A 1 502 ? 12.393 -4.285 -20.546 1.00 91.81 502 SER A O 1
ATOM 4085 N N . THR A 1 503 ? 13.651 -2.772 -19.472 1.00 93.56 503 THR A N 1
ATOM 4086 C CA . THR A 1 503 ? 13.463 -1.682 -20.448 1.00 93.56 503 THR A CA 1
ATOM 4087 C C . THR A 1 503 ? 13.935 -2.104 -21.836 1.00 93.56 503 THR A C 1
ATOM 4089 O O . THR A 1 503 ? 13.250 -1.867 -22.831 1.00 93.56 503 THR A O 1
ATOM 4092 N N . ILE A 1 504 ? 15.109 -2.737 -21.907 1.00 94.50 504 ILE A N 1
ATOM 4093 C CA . ILE A 1 504 ? 15.693 -3.216 -23.159 1.00 94.50 504 ILE A CA 1
ATOM 4094 C C . ILE A 1 504 ? 14.850 -4.342 -23.745 1.00 94.50 504 ILE A C 1
ATOM 4096 O O . ILE A 1 504 ? 14.500 -4.287 -24.922 1.00 94.50 504 ILE A O 1
ATOM 4100 N N . ASN A 1 505 ? 14.470 -5.314 -22.920 1.00 91.69 505 ASN A N 1
ATOM 4101 C CA . ASN A 1 505 ? 13.653 -6.443 -23.343 1.00 91.69 505 ASN A CA 1
ATOM 4102 C C . ASN A 1 505 ? 12.340 -5.993 -24.002 1.00 91.69 505 ASN A C 1
ATOM 4104 O O . ASN A 1 505 ? 11.923 -6.561 -25.006 1.00 91.69 505 ASN A O 1
ATOM 4108 N N . GLU A 1 506 ? 11.708 -4.936 -23.491 1.00 88.06 506 GLU A N 1
ATOM 4109 C CA . GLU A 1 506 ? 10.509 -4.383 -24.121 1.00 88.06 506 GLU A CA 1
ATOM 4110 C C . GLU A 1 506 ? 10.790 -3.521 -25.348 1.00 88.06 506 GLU A C 1
ATOM 4112 O O . GLU A 1 506 ? 10.106 -3.660 -26.363 1.00 88.06 506 GLU A O 1
ATOM 4117 N N . GLY A 1 507 ? 11.769 -2.620 -25.266 1.00 90.12 507 GLY A N 1
ATOM 4118 C CA . GLY A 1 507 ? 12.003 -1.637 -26.319 1.00 90.12 507 GLY A CA 1
ATOM 4119 C C . GLY A 1 507 ? 12.544 -2.241 -27.610 1.00 90.12 507 GLY A C 1
ATOM 4120 O O . GLY A 1 507 ? 12.293 -1.695 -28.681 1.00 90.12 507 GLY A O 1
ATOM 4121 N N . ILE A 1 508 ? 13.237 -3.380 -27.537 1.00 90.69 508 ILE A N 1
ATOM 4122 C CA . ILE A 1 508 ? 13.775 -4.055 -28.724 1.00 90.69 508 ILE A CA 1
ATOM 4123 C C . ILE A 1 508 ? 12.658 -4.539 -29.661 1.00 90.69 508 ILE A C 1
ATOM 4125 O O . ILE A 1 508 ? 12.836 -4.465 -30.875 1.00 90.69 508 ILE A O 1
ATOM 4129 N N . TYR A 1 509 ? 11.484 -4.935 -29.152 1.00 89.25 509 TYR A N 1
ATOM 4130 C CA . TYR A 1 509 ? 10.352 -5.321 -30.013 1.00 89.25 509 TYR A CA 1
ATOM 4131 C C . TYR A 1 509 ? 9.902 -4.183 -30.941 1.00 89.25 509 TYR A C 1
ATOM 4133 O O . TYR A 1 509 ? 9.497 -4.436 -32.070 1.00 89.25 509 TYR A O 1
ATOM 4141 N N . ILE A 1 510 ? 10.026 -2.928 -30.502 1.00 89.19 510 ILE A N 1
ATOM 4142 C CA . ILE A 1 510 ? 9.680 -1.750 -31.315 1.00 89.19 510 ILE A CA 1
ATOM 4143 C C . ILE A 1 510 ? 10.673 -1.585 -32.482 1.00 89.19 510 ILE A C 1
ATOM 4145 O O . ILE A 1 510 ? 10.333 -1.037 -33.528 1.00 89.19 510 ILE A O 1
ATOM 4149 N N . LEU A 1 511 ? 11.904 -2.083 -32.324 1.00 89.44 511 LEU A N 1
ATOM 4150 C CA . LEU A 1 511 ? 12.953 -2.034 -33.344 1.00 89.44 511 LEU A CA 1
ATOM 4151 C C . LEU A 1 511 ? 12.918 -3.221 -34.318 1.00 89.44 511 LEU A C 1
ATOM 4153 O O . LEU A 1 511 ? 13.741 -3.261 -35.227 1.00 89.44 511 LEU A O 1
ATOM 4157 N N . GLN A 1 512 ? 11.981 -4.168 -34.177 1.00 86.12 512 GLN A N 1
ATOM 4158 C CA . GLN A 1 512 ? 11.947 -5.402 -34.976 1.00 86.12 512 GLN A CA 1
ATOM 4159 C C . GLN A 1 512 ? 11.952 -5.154 -36.495 1.00 86.12 512 GLN A C 1
ATOM 4161 O O . GLN A 1 512 ? 12.551 -5.925 -37.236 1.00 86.12 512 GLN A O 1
ATOM 4166 N N . ARG A 1 513 ? 11.293 -4.088 -36.967 1.00 85.44 513 ARG A N 1
ATOM 4167 C CA . ARG A 1 513 ? 11.218 -3.734 -38.399 1.00 85.44 513 ARG A CA 1
ATOM 4168 C C . ARG A 1 513 ? 12.350 -2.809 -38.872 1.00 85.44 513 ARG A C 1
ATOM 4170 O O . ARG A 1 513 ? 12.358 -2.429 -40.034 1.00 85.44 513 ARG A O 1
ATOM 4177 N N . TYR A 1 514 ? 13.277 -2.444 -37.988 1.00 89.12 514 TYR A N 1
ATOM 4178 C CA . TYR A 1 514 ? 14.338 -1.458 -38.220 1.00 89.12 514 TYR A CA 1
ATOM 4179 C C . TYR A 1 514 ? 15.708 -2.106 -37.988 1.00 89.12 514 TYR A C 1
ATOM 4181 O O . TYR A 1 514 ? 16.421 -1.800 -37.028 1.00 89.12 514 TYR A O 1
ATOM 4189 N N . GLU A 1 515 ? 16.057 -3.065 -38.845 1.00 86.69 515 GLU A N 1
ATOM 4190 C CA . GLU A 1 515 ? 17.227 -3.936 -38.670 1.00 86.69 515 GLU A CA 1
ATOM 4191 C C . GLU A 1 515 ? 18.553 -3.154 -38.605 1.00 86.69 515 GLU A C 1
ATOM 4193 O O . GLU A 1 515 ? 19.403 -3.433 -37.754 1.00 86.69 515 GLU A O 1
ATOM 4198 N N . ASN A 1 516 ? 18.678 -2.096 -39.416 1.00 88.88 516 ASN A N 1
ATOM 4199 C CA . ASN A 1 516 ? 19.845 -1.203 -39.465 1.00 88.88 516 ASN A CA 1
ATOM 4200 C C . ASN A 1 516 ? 20.122 -0.481 -38.132 1.00 88.88 516 ASN A C 1
ATOM 4202 O O . ASN A 1 516 ? 21.215 0.031 -37.903 1.00 88.88 516 ASN A O 1
ATOM 4206 N N . GLN A 1 517 ? 19.131 -0.421 -37.248 1.00 91.81 517 GLN A N 1
ATOM 4207 C CA . GLN A 1 517 ? 19.182 0.230 -35.946 1.00 91.81 517 GLN A CA 1
ATOM 4208 C C . GLN A 1 517 ? 19.203 -0.818 -34.830 1.00 91.81 517 GLN A C 1
ATOM 4210 O O . GLN A 1 517 ? 19.887 -0.633 -33.820 1.00 91.81 517 GLN A O 1
ATOM 4215 N N . LEU A 1 518 ? 18.498 -1.934 -35.033 1.00 90.88 518 LEU A N 1
ATOM 4216 C CA . LEU A 1 518 ? 18.454 -3.076 -34.132 1.00 90.88 518 LEU A CA 1
ATOM 4217 C C . LEU A 1 518 ? 19.829 -3.740 -33.990 1.00 90.88 518 LEU A C 1
ATOM 4219 O O . LEU A 1 518 ? 20.349 -3.806 -32.879 1.00 90.88 518 LEU A O 1
ATOM 4223 N N . LEU A 1 519 ? 20.449 -4.201 -35.081 1.00 91.88 519 LEU A N 1
ATOM 4224 C CA . LEU A 1 519 ? 21.676 -5.008 -35.001 1.00 91.88 519 LEU A CA 1
ATOM 4225 C C . LEU A 1 519 ? 22.861 -4.268 -34.352 1.00 91.88 519 LEU A C 1
ATOM 4227 O O . LEU A 1 519 ? 23.519 -4.858 -33.488 1.00 91.88 519 LEU A O 1
ATOM 4231 N N . PRO A 1 520 ? 23.133 -2.980 -34.654 1.00 92.75 520 PRO A N 1
ATOM 4232 C CA . PRO A 1 520 ? 24.177 -2.236 -33.948 1.00 92.75 520 PRO A CA 1
ATOM 4233 C C . PRO A 1 520 ? 23.885 -2.072 -32.452 1.00 92.75 520 PRO A C 1
ATOM 4235 O O . PRO A 1 520 ? 24.797 -2.128 -31.626 1.00 92.75 520 PRO A O 1
ATOM 4238 N N . LEU A 1 521 ? 22.617 -1.897 -32.072 1.00 92.06 521 LEU A N 1
ATOM 4239 C CA . LEU A 1 521 ? 22.235 -1.825 -30.665 1.00 92.06 521 LEU A CA 1
ATOM 4240 C C . LEU A 1 521 ? 22.449 -3.177 -29.969 1.00 92.06 521 LEU A C 1
ATOM 4242 O O . LEU A 1 521 ? 23.036 -3.219 -28.888 1.00 92.06 521 LEU A O 1
ATOM 4246 N N . VAL A 1 522 ? 22.045 -4.278 -30.605 1.00 92.00 522 VAL A N 1
ATOM 4247 C CA . VAL A 1 522 ? 22.287 -5.641 -30.114 1.00 92.00 522 VAL A CA 1
ATOM 4248 C C . VAL A 1 522 ? 23.782 -5.910 -29.970 1.00 92.00 522 VAL A C 1
ATOM 4250 O O . VAL A 1 522 ? 24.207 -6.489 -28.967 1.00 92.00 522 VAL A O 1
ATOM 4253 N N . HIS A 1 523 ? 24.606 -5.413 -30.902 1.00 91.56 523 HIS A N 1
ATOM 4254 C CA . HIS A 1 523 ? 26.056 -5.497 -30.774 1.00 91.56 523 HIS A CA 1
ATOM 4255 C C . HIS A 1 523 ? 26.553 -4.883 -29.467 1.00 91.56 523 HIS A C 1
ATOM 4257 O O . HIS A 1 523 ? 27.346 -5.528 -28.774 1.00 91.56 523 HIS A O 1
ATOM 4263 N N . ASN A 1 524 ? 26.096 -3.667 -29.165 1.00 90.56 524 ASN A N 1
ATOM 4264 C CA . ASN A 1 524 ? 26.504 -2.902 -27.990 1.00 90.56 524 ASN A CA 1
ATOM 4265 C C . ASN A 1 524 ? 25.991 -3.522 -26.683 1.00 90.56 524 ASN A C 1
ATOM 4267 O O . ASN A 1 524 ? 26.682 -3.468 -25.668 1.00 90.56 524 ASN A O 1
ATOM 4271 N N . ILE A 1 525 ? 24.798 -4.123 -26.703 1.00 92.31 525 ILE A N 1
ATOM 4272 C CA . ILE A 1 525 ? 24.205 -4.795 -25.539 1.00 92.31 525 ILE A CA 1
ATOM 4273 C C . ILE A 1 525 ? 24.968 -6.075 -25.188 1.00 92.31 525 ILE A C 1
ATOM 4275 O O . ILE A 1 525 ? 25.170 -6.350 -24.007 1.00 92.31 525 ILE A O 1
ATOM 4279 N N . TRP A 1 526 ? 25.394 -6.845 -26.197 1.00 92.00 526 TRP A N 1
ATOM 4280 C CA . TRP A 1 526 ? 25.904 -8.210 -26.031 1.00 92.00 526 TRP A CA 1
ATOM 4281 C C . TRP A 1 526 ? 26.977 -8.350 -24.948 1.00 92.00 526 TRP A C 1
ATOM 4283 O O . TRP A 1 526 ? 26.834 -9.186 -24.064 1.00 92.00 526 TRP A O 1
ATOM 4293 N N . TYR A 1 527 ? 28.018 -7.511 -24.984 1.00 88.50 527 TYR A N 1
ATOM 4294 C CA . TYR A 1 527 ? 29.133 -7.605 -24.036 1.00 88.50 527 TYR A CA 1
ATOM 4295 C C . TYR A 1 527 ? 28.674 -7.409 -22.583 1.00 88.50 527 TYR A C 1
ATOM 4297 O O . TYR A 1 527 ? 29.004 -8.200 -21.708 1.00 88.50 527 TYR A O 1
ATOM 4305 N N . ASN A 1 528 ? 27.858 -6.384 -22.320 1.00 89.88 528 ASN A N 1
ATOM 4306 C CA . ASN A 1 528 ? 27.374 -6.131 -20.963 1.00 89.88 528 ASN A CA 1
ATOM 4307 C C . ASN A 1 528 ? 26.343 -7.178 -20.513 1.00 89.88 528 ASN A C 1
ATOM 4309 O O . ASN A 1 528 ? 26.223 -7.438 -19.317 1.00 89.88 528 ASN A O 1
ATOM 4313 N N . LEU A 1 529 ? 25.585 -7.755 -21.452 1.00 92.38 529 LEU A N 1
ATOM 4314 C CA . LEU A 1 529 ? 24.592 -8.790 -21.176 1.00 92.38 529 LEU A CA 1
ATOM 4315 C C . LEU A 1 529 ? 25.245 -10.104 -20.739 1.00 92.38 529 LEU A C 1
ATOM 4317 O O . LEU A 1 529 ? 24.779 -10.702 -19.772 1.00 92.38 529 LEU A O 1
ATOM 4321 N N . THR A 1 530 ? 26.320 -10.544 -21.400 1.00 91.50 530 THR A N 1
ATOM 4322 C CA . THR A 1 530 ? 26.974 -11.819 -21.061 1.00 91.50 530 THR A CA 1
ATOM 4323 C C . THR A 1 530 ? 27.518 -11.828 -19.634 1.00 91.50 530 THR A C 1
ATOM 4325 O O . THR A 1 530 ? 27.378 -12.825 -18.929 1.00 91.50 530 THR A O 1
ATOM 4328 N N . GLU A 1 531 ? 28.027 -10.694 -19.147 1.00 91.38 531 GLU A N 1
ATOM 4329 C CA . GLU A 1 531 ? 28.463 -10.550 -17.753 1.00 91.38 531 GLU A CA 1
ATOM 4330 C C . GLU A 1 531 ? 27.320 -10.724 -16.728 1.00 91.38 531 GLU A C 1
ATOM 4332 O O . GLU A 1 531 ? 27.579 -10.993 -15.552 1.00 91.38 531 GLU A O 1
ATOM 4337 N N . ARG A 1 532 ? 26.048 -10.575 -17.135 1.00 93.62 532 ARG A N 1
ATOM 4338 C CA . ARG A 1 532 ? 24.890 -10.681 -16.226 1.00 93.62 532 ARG A CA 1
ATOM 4339 C C . ARG A 1 532 ? 24.461 -12.113 -15.931 1.00 93.62 532 ARG A C 1
ATOM 4341 O O . ARG A 1 532 ? 23.785 -12.323 -14.928 1.00 93.62 532 ARG A O 1
ATOM 4348 N N . PHE A 1 533 ? 24.869 -13.102 -16.726 1.00 92.00 533 PHE A N 1
ATOM 4349 C CA . PHE A 1 533 ? 24.549 -14.509 -16.437 1.00 92.00 533 PHE A CA 1
ATOM 4350 C C . PHE A 1 533 ? 25.291 -15.047 -15.208 1.00 92.00 533 PHE A C 1
ATOM 4352 O O . PHE A 1 533 ? 24.853 -16.017 -14.600 1.00 92.00 533 PHE A O 1
ATOM 4359 N N . THR A 1 534 ? 26.384 -14.389 -14.811 1.00 90.56 534 THR A N 1
ATOM 4360 C CA . THR A 1 534 ? 27.171 -14.711 -13.610 1.00 90.56 534 THR A CA 1
ATOM 4361 C C . THR A 1 534 ? 26.875 -13.787 -12.422 1.00 90.56 534 THR A C 1
ATOM 4363 O O . THR A 1 534 ? 27.642 -13.747 -11.458 1.00 90.56 534 THR A O 1
ATOM 4366 N N . ASP A 1 535 ? 25.805 -12.989 -12.492 1.00 91.62 535 ASP A N 1
ATOM 4367 C CA . ASP A 1 535 ? 25.437 -12.050 -11.430 1.00 91.62 535 ASP A CA 1
ATOM 4368 C C . ASP A 1 535 ? 24.998 -12.793 -10.153 1.00 91.62 535 ASP A C 1
ATOM 4370 O O . ASP A 1 535 ? 24.438 -13.887 -10.201 1.00 91.62 535 ASP A O 1
ATOM 4374 N N . ARG A 1 536 ? 25.249 -12.194 -8.983 1.00 91.62 536 ARG A N 1
ATOM 4375 C CA . ARG A 1 536 ? 24.877 -12.794 -7.689 1.00 91.62 536 ARG A CA 1
ATOM 4376 C C . ARG A 1 536 ? 23.385 -12.693 -7.421 1.00 91.62 536 ARG A C 1
ATOM 4378 O O . ARG A 1 536 ? 22.860 -13.480 -6.639 1.00 91.62 536 ARG A O 1
ATOM 4385 N N . ASN A 1 537 ? 22.726 -11.696 -8.008 1.00 89.12 537 ASN A N 1
ATOM 4386 C CA . ASN A 1 537 ? 21.308 -11.467 -7.811 1.00 89.12 537 ASN A CA 1
ATOM 4387 C C . ASN A 1 537 ? 20.490 -12.313 -8.807 1.00 89.12 537 ASN A C 1
ATOM 4389 O O . ASN A 1 537 ? 20.528 -12.030 -10.010 1.00 89.12 537 ASN A O 1
ATOM 4393 N N . PRO A 1 538 ? 19.691 -13.295 -8.342 1.00 89.25 538 PRO A N 1
ATOM 4394 C CA . PRO A 1 538 ? 18.903 -14.153 -9.228 1.00 89.25 538 PRO A CA 1
ATOM 4395 C C . PRO A 1 538 ? 17.909 -13.383 -10.105 1.00 89.25 538 PRO A C 1
ATOM 4397 O O . PRO A 1 538 ? 17.609 -13.809 -11.218 1.00 89.25 538 PRO A O 1
ATOM 4400 N N . ALA A 1 539 ? 17.412 -12.230 -9.641 1.00 87.50 539 ALA A N 1
ATOM 4401 C CA . ALA A 1 539 ? 16.510 -11.397 -10.429 1.00 87.50 539 ALA A CA 1
ATOM 4402 C C . ALA A 1 539 ? 17.223 -10.765 -11.634 1.00 87.50 539 ALA A C 1
ATOM 4404 O O . ALA A 1 539 ? 16.623 -10.653 -12.702 1.00 87.50 539 ALA A O 1
ATOM 4405 N N . VAL A 1 540 ? 18.500 -10.388 -11.499 1.00 92.31 540 VAL A N 1
ATOM 4406 C CA . VAL A 1 540 ? 19.303 -9.890 -12.629 1.00 92.31 540 VAL A CA 1
ATOM 4407 C C . VAL A 1 540 ? 19.505 -11.006 -13.651 1.00 92.31 540 VAL A C 1
ATOM 4409 O O . VAL A 1 540 ? 19.244 -10.796 -14.833 1.00 92.31 540 VAL A O 1
ATOM 4412 N N . VAL A 1 541 ? 19.884 -12.202 -13.189 1.00 92.56 541 VAL A N 1
ATOM 4413 C CA . VAL A 1 541 ? 20.096 -13.378 -14.048 1.00 92.56 541 VAL A CA 1
ATOM 4414 C C . VAL A 1 541 ? 18.816 -13.743 -14.807 1.00 92.56 541 VAL A C 1
ATOM 4416 O O . VAL A 1 541 ? 18.848 -13.909 -16.023 1.00 92.56 541 VAL A O 1
ATOM 4419 N N . SER A 1 542 ? 17.668 -13.787 -14.124 1.00 89.81 542 SER A N 1
ATOM 4420 C CA . SER A 1 542 ? 16.369 -14.059 -14.755 1.00 89.81 542 SER A CA 1
ATOM 4421 C C . SER A 1 542 ? 16.031 -13.046 -15.853 1.00 89.81 542 SER A C 1
ATOM 4423 O O . SER A 1 542 ? 15.703 -13.456 -16.963 1.00 89.81 542 SER A O 1
ATOM 4425 N N . ASN A 1 543 ? 16.161 -11.738 -15.593 1.00 89.75 543 ASN A N 1
ATOM 4426 C CA . ASN A 1 543 ? 15.884 -10.721 -16.617 1.00 89.75 543 ASN A CA 1
ATOM 4427 C C . ASN A 1 543 ? 16.905 -10.761 -17.774 1.00 89.75 543 ASN A C 1
ATOM 4429 O O . ASN A 1 543 ? 16.571 -10.392 -18.900 1.00 89.75 543 ASN A O 1
ATOM 4433 N N . ALA A 1 544 ? 18.141 -11.207 -17.525 1.00 94.00 544 ALA A N 1
ATOM 4434 C CA . ALA A 1 544 ? 19.143 -11.404 -18.570 1.00 94.00 544 ALA A CA 1
ATOM 4435 C C . ALA A 1 544 ? 18.769 -12.564 -19.506 1.00 94.00 544 ALA A C 1
ATOM 4437 O O . ALA A 1 544 ? 18.893 -12.424 -20.724 1.00 94.00 544 ALA A O 1
ATOM 4438 N N . PHE A 1 545 ? 18.253 -13.672 -18.964 1.00 92.81 545 PHE A N 1
ATOM 4439 C CA . PHE A 1 545 ? 17.718 -14.772 -19.771 1.00 92.81 545 PHE A CA 1
ATOM 4440 C C . PHE A 1 545 ? 16.490 -14.353 -20.581 1.00 92.81 545 PHE A C 1
ATOM 4442 O O . PHE A 1 545 ? 16.430 -14.656 -21.773 1.00 92.81 545 PHE A O 1
ATOM 4449 N N . ASP A 1 546 ? 15.561 -13.598 -19.987 1.00 89.81 546 ASP A N 1
ATOM 4450 C CA . ASP A 1 546 ? 14.401 -13.063 -20.713 1.00 89.81 546 ASP A CA 1
ATOM 4451 C C . ASP A 1 546 ? 14.842 -12.219 -21.920 1.00 89.81 546 ASP A C 1
ATOM 4453 O O . ASP A 1 546 ? 14.333 -12.384 -23.033 1.00 89.81 546 ASP A O 1
ATOM 4457 N N . LEU A 1 547 ? 15.843 -11.354 -21.719 1.00 93.12 547 LEU A N 1
ATOM 4458 C CA . LEU A 1 547 ? 16.414 -10.544 -22.788 1.00 93.12 547 LEU A CA 1
ATOM 4459 C C . LEU A 1 547 ? 17.129 -11.398 -23.845 1.00 93.12 547 LEU A C 1
ATOM 4461 O O . LEU A 1 547 ? 16.958 -11.140 -25.033 1.00 93.12 547 LEU A O 1
ATOM 4465 N N . LEU A 1 548 ? 17.888 -12.427 -23.455 1.00 93.19 548 LEU A N 1
ATOM 4466 C CA . LEU A 1 548 ? 18.544 -13.337 -24.402 1.00 93.19 548 LEU A CA 1
ATOM 4467 C C . LEU A 1 548 ? 17.532 -14.027 -25.319 1.00 93.19 548 LEU A C 1
ATOM 4469 O O . LEU A 1 548 ? 17.741 -14.078 -26.530 1.00 93.19 548 LEU A O 1
ATOM 4473 N N . VAL A 1 549 ? 16.425 -14.517 -24.757 1.00 90.19 549 VAL A N 1
ATOM 4474 C CA . VAL A 1 549 ? 15.348 -15.149 -25.530 1.00 90.19 549 VAL A CA 1
ATOM 4475 C C . VAL A 1 549 ? 14.756 -14.159 -26.533 1.00 90.19 549 VAL A C 1
ATOM 4477 O O . VAL A 1 549 ? 14.571 -14.501 -27.701 1.00 90.19 549 VAL A O 1
ATOM 4480 N N . THR A 1 550 ? 14.498 -12.918 -26.118 1.00 89.94 550 THR A N 1
ATOM 4481 C CA . THR A 1 550 ? 14.007 -11.868 -27.021 1.00 89.94 550 THR A CA 1
ATOM 4482 C C . THR A 1 550 ? 15.021 -11.525 -28.115 1.00 89.94 550 THR A C 1
ATOM 4484 O O . THR A 1 550 ? 14.648 -11.427 -29.281 1.00 89.94 550 THR A O 1
ATOM 4487 N N . LEU A 1 551 ? 16.305 -11.392 -27.778 1.00 91.44 551 LEU A N 1
ATOM 4488 C CA . LEU A 1 551 ? 17.368 -11.133 -28.750 1.00 91.44 551 LEU A CA 1
ATOM 4489 C C . LEU A 1 551 ? 17.494 -12.264 -29.776 1.00 91.44 551 LEU A C 1
ATOM 4491 O O . LEU A 1 551 ? 17.596 -11.997 -30.971 1.00 91.44 551 LEU A O 1
ATOM 4495 N N . ALA A 1 552 ? 17.433 -13.520 -29.332 1.00 88.25 552 ALA A N 1
ATOM 4496 C CA . ALA A 1 552 ? 17.470 -14.680 -30.218 1.00 88.25 552 ALA A CA 1
ATOM 4497 C C . ALA A 1 552 ? 16.278 -14.698 -31.190 1.00 88.25 552 ALA A C 1
ATOM 4499 O O . ALA A 1 552 ? 16.454 -14.989 -32.372 1.00 88.25 552 ALA A O 1
ATOM 4500 N N . ARG A 1 553 ? 15.081 -14.323 -30.717 1.00 88.12 553 ARG A N 1
ATOM 4501 C CA . ARG A 1 553 ? 13.871 -14.225 -31.553 1.00 88.12 553 ARG A CA 1
ATOM 4502 C C . ARG A 1 553 ? 13.938 -13.119 -32.601 1.00 88.12 553 ARG A C 1
ATOM 4504 O O . ARG A 1 553 ? 13.341 -13.277 -33.655 1.00 88.12 553 ARG A O 1
ATOM 4511 N N . LEU A 1 554 ? 14.593 -11.998 -32.298 1.00 88.19 554 LEU A N 1
ATOM 4512 C CA . LEU A 1 554 ? 14.543 -10.792 -33.135 1.00 88.19 554 LEU A CA 1
ATOM 4513 C C . LEU A 1 554 ? 15.794 -10.577 -33.992 1.00 88.19 554 LEU A C 1
ATOM 4515 O O . LEU A 1 554 ? 15.741 -9.826 -34.958 1.00 88.19 554 LEU A O 1
ATOM 4519 N N . SER A 1 555 ? 16.926 -11.185 -33.637 1.00 87.31 555 SER A N 1
ATOM 4520 C CA . SER A 1 555 ? 18.211 -10.994 -34.329 1.00 87.31 555 SER A CA 1
ATOM 4521 C C . SER A 1 555 ? 18.821 -12.294 -34.863 1.00 87.31 555 SER A C 1
ATOM 4523 O O . SER A 1 555 ? 19.908 -12.257 -35.434 1.00 87.31 555 SER A O 1
ATOM 4525 N N . HIS A 1 556 ? 18.129 -13.427 -34.697 1.00 86.94 556 HIS A N 1
ATOM 4526 C CA . HIS A 1 556 ? 18.412 -14.719 -35.335 1.00 86.94 556 HIS A CA 1
ATOM 4527 C C . HIS A 1 556 ? 19.913 -15.084 -35.379 1.00 86.94 556 HIS A C 1
ATOM 4529 O O . HIS A 1 556 ? 20.560 -15.220 -34.333 1.00 86.94 556 HIS A O 1
ATOM 4535 N N . ASP A 1 557 ? 20.477 -15.230 -36.585 1.00 84.81 557 ASP A N 1
ATOM 4536 C CA . ASP A 1 557 ? 21.852 -15.676 -36.816 1.00 84.81 557 ASP A CA 1
ATOM 4537 C C . ASP A 1 557 ? 22.904 -14.767 -36.171 1.00 84.81 557 ASP A C 1
ATOM 4539 O O . ASP A 1 557 ? 23.950 -15.257 -35.743 1.00 84.81 557 ASP A O 1
ATOM 4543 N N . PHE A 1 558 ? 22.620 -13.470 -36.017 1.00 87.50 558 PHE A N 1
ATOM 4544 C CA . PHE A 1 558 ? 23.541 -12.529 -35.379 1.00 87.50 558 PHE A CA 1
ATOM 4545 C C . PHE A 1 558 ? 23.837 -12.917 -33.924 1.00 87.50 558 PHE A C 1
ATOM 4547 O O . PHE A 1 558 ? 24.985 -12.879 -33.480 1.00 87.50 558 PHE A O 1
ATOM 4554 N N . ILE A 1 559 ? 22.804 -13.317 -33.175 1.00 87.81 559 ILE A N 1
ATOM 4555 C CA . ILE A 1 559 ? 22.957 -13.782 -31.790 1.00 87.81 559 ILE A CA 1
ATOM 4556 C C . ILE A 1 559 ? 23.500 -15.204 -31.760 1.00 87.81 559 ILE A C 1
ATOM 4558 O O . ILE A 1 559 ? 24.387 -15.488 -30.956 1.00 87.81 559 ILE A O 1
ATOM 4562 N N . ARG A 1 560 ? 23.034 -16.076 -32.664 1.00 86.06 560 ARG A N 1
ATOM 4563 C CA . ARG A 1 560 ? 23.524 -17.455 -32.765 1.00 86.06 560 ARG A CA 1
ATOM 4564 C C . ARG A 1 560 ? 25.045 -17.496 -32.910 1.00 86.06 560 ARG A C 1
ATOM 4566 O O . ARG A 1 560 ? 25.705 -18.159 -32.114 1.00 86.06 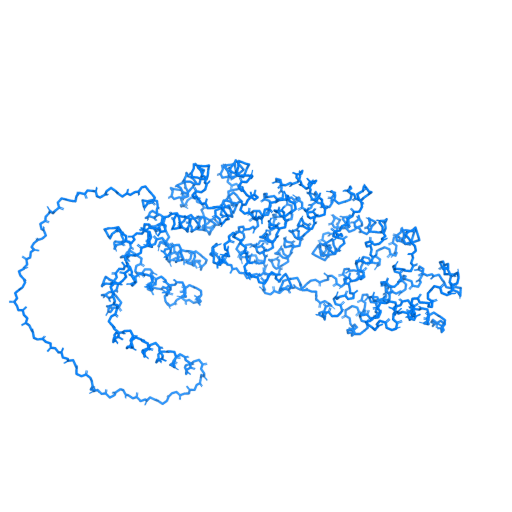560 ARG A O 1
ATOM 4573 N N . GLN A 1 561 ? 25.604 -16.741 -33.858 1.00 86.25 561 GLN A N 1
ATOM 4574 C CA . GLN A 1 561 ? 27.052 -16.680 -34.096 1.00 86.25 561 GLN A CA 1
ATOM 4575 C C . GLN A 1 561 ? 27.834 -16.227 -32.861 1.00 86.25 561 GLN A C 1
ATOM 4577 O O . GLN A 1 561 ? 28.925 -16.724 -32.612 1.00 86.25 561 GLN A O 1
ATOM 4582 N N . ARG A 1 562 ? 27.273 -15.317 -32.062 1.00 83.94 562 ARG A N 1
ATOM 4583 C CA . ARG A 1 562 ? 27.926 -14.823 -30.846 1.00 83.94 562 ARG A CA 1
ATOM 4584 C C . ARG A 1 562 ? 27.779 -15.729 -29.641 1.00 83.94 562 ARG A C 1
ATOM 4586 O O . ARG A 1 562 ? 28.639 -15.698 -28.778 1.00 83.94 562 ARG A O 1
ATOM 4593 N N . SER A 1 563 ? 26.689 -16.484 -29.559 1.00 80.19 563 SER A N 1
ATOM 4594 C CA . SER A 1 563 ? 26.467 -17.448 -28.478 1.00 80.19 563 SER A CA 1
ATOM 4595 C C . SER A 1 563 ? 27.325 -18.708 -28.613 1.00 80.19 563 SER A C 1
ATOM 4597 O O . SER A 1 563 ? 27.545 -19.401 -27.627 1.00 80.19 563 SER A O 1
ATOM 4599 N N . LEU A 1 564 ? 27.783 -19.004 -29.834 1.00 75.81 564 LEU A N 1
ATOM 4600 C CA . LEU A 1 564 ? 28.642 -20.148 -30.151 1.00 75.81 564 LEU A CA 1
ATOM 4601 C C . LEU A 1 564 ? 30.142 -19.804 -30.134 1.00 75.81 564 LEU A C 1
ATOM 4603 O O . LEU A 1 564 ? 30.959 -20.717 -30.239 1.00 75.81 564 LEU A O 1
ATOM 4607 N N . ALA A 1 565 ? 30.483 -18.515 -30.048 1.00 57.22 565 ALA A N 1
ATOM 4608 C CA . ALA A 1 565 ? 31.846 -17.995 -29.954 1.00 57.22 565 ALA A CA 1
ATOM 4609 C C . ALA A 1 565 ? 32.227 -17.763 -28.490 1.00 57.22 565 ALA A C 1
ATOM 4611 O O . ALA A 1 565 ? 33.398 -18.045 -28.148 1.00 57.22 565 ALA A O 1
#